Protein AF-0000000087191454 (afdb_homodimer)

Radius of gyration: 27.46 Å; Cα contacts (8 Å, |Δi|>4): 1581; chains: 2; bounding box: 66×72×62 Å

Solvent-accessible surface area (backbone atoms only — not comparable to full-atom values): 35498 Å² total; per-residue (Å²): 129,54,73,60,56,56,33,52,73,73,46,65,56,59,61,35,41,48,21,81,58,66,31,69,51,85,73,64,79,56,66,69,57,52,49,51,53,48,57,72,54,63,73,47,70,48,37,36,34,38,37,28,54,37,50,41,28,45,66,55,51,40,47,30,54,45,14,34,93,72,13,38,31,43,28,18,21,56,38,55,71,41,29,55,50,23,44,44,52,38,48,76,71,70,48,81,39,51,50,56,39,67,35,58,46,67,60,44,60,72,92,71,44,64,17,47,32,37,38,38,62,32,19,40,92,38,50,34,41,44,49,53,73,33,35,36,78,70,14,40,36,33,31,28,32,34,38,46,79,37,62,91,32,42,29,27,33,38,29,38,27,50,90,83,38,80,42,76,77,46,53,38,85,41,73,50,57,53,55,48,90,39,62,74,66,56,84,85,52,71,64,52,58,68,60,35,73,35,56,37,96,54,57,30,39,27,15,52,52,48,54,87,76,39,56,97,76,29,55,27,48,48,44,25,46,45,27,60,71,53,81,38,32,74,47,73,56,84,67,75,85,81,54,60,70,24,50,51,47,51,58,35,46,65,65,53,61,38,38,26,35,32,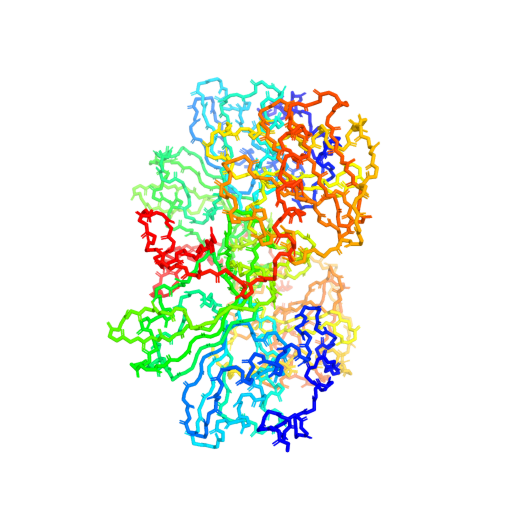32,76,44,88,97,38,50,24,46,30,23,41,48,69,84,35,20,16,29,42,31,74,88,41,41,32,37,14,44,40,91,84,30,69,24,38,54,52,39,50,51,51,51,50,52,39,54,75,61,64,56,50,52,60,65,72,39,49,74,44,77,43,72,58,84,58,88,90,47,80,60,26,25,40,44,38,44,44,128,130,54,73,61,58,56,33,52,74,72,46,62,56,57,60,36,41,50,23,79,56,65,30,70,52,87,74,66,80,57,65,68,58,51,48,5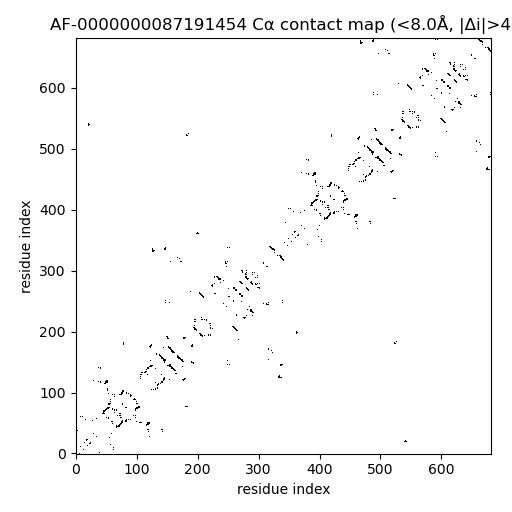0,51,49,58,72,53,63,71,46,69,48,37,37,33,36,36,26,55,36,48,42,28,45,65,53,51,40,48,31,56,46,13,34,95,72,13,38,32,45,28,18,21,55,40,55,69,41,28,57,50,22,44,44,54,37,48,77,71,67,48,81,39,51,49,56,38,69,34,57,45,68,60,44,61,70,93,70,46,64,17,47,32,36,37,36,62,33,19,41,93,36,50,36,39,44,50,52,72,32,35,36,78,72,14,40,36,34,32,29,33,34,38,45,79,35,63,94,33,43,30,27,33,37,29,38,27,49,89,82,37,80,42,74,77,45,51,36,85,42,75,50,57,51,54,47,89,38,60,74,66,57,84,85,51,70,65,51,58,66,60,34,73,34,57,39,96,54,55,29,37,28,16,52,50,45,54,87,77,38,56,98,75,28,55,27,48,47,44,26,46,44,28,58,70,52,82,36,33,75,45,73,56,84,68,74,84,80,54,59,70,23,50,49,46,52,57,35,45,64,63,51,62,38,36,26,36,32,32,75,46,89,97,37,51,24,46,30,23,39,47,69,85,34,21,15,30,42,32,74,87,41,42,30,36,14,42,42,90,82,30,68,25,38,54,52,40,51,51,52,51,50,52,40,56,75,61,63,55,50,51,58,64,70,40,51,74,45,77,42,73,58,82,58,87,91,46,80,61,26,26,41,44,40,45,42,128

Secondary structure (DSSP, 8-state):
--HHHHHHHHS-HHHHHEETTTEE-SS---HHHHHHHHHHHT--TT-EEEEE--TTSHHHHHHHHHH-TT-EEEEEES-HHHHHHHHHHHHHTT--SEEEEES-GGG--GGG--EEEEEESSB-SSEEHHHHHTEEEEEEEEEEEESSSSTT-EEEEEEEEETTEEEEEEEES---PBP-SS--S-TTS-SS---EEE-SSS-EEEEETTGGGS-TT-HHHHHHHHHHHSS-EEEE--SSS--HHHHHHHHHHTT-TTEEEEEEETTEEEEEEE-SS-EEEEETTSEEEESSTT-HHHHHHHHHHHHHHHTT---GGGSEEEEEE---TTSPSEEEEEEE-/--HHHHHHHHS-HHHHHEETTTEE-SS---HHHHHHHHHHHT--TT-EEEEE--TTSHHHHHHHHHH-TT-EEEEEES-HHHHHHHHHHHHHTT--SEEEEES-GGG--GGG--EEEEEESSB-SSEEHHHHHTEEEEEEEEEEEESSSSTT-EEEEEEEEETTEEEEEEEES---PBP-SS--S-TTS-SS---EEE-SSS-EEEEETTGGGS-TT-HHHHHHHHHHHSS-EEEE--SSS--HHHHHHHHHHTT-TTEEEEEEETTEEEEEEE-SS-EEEEETTSEEEESSTT-HHHHHHHHHHHHHHHTT---GGGSEEEEEE---TTSPSEEEEEEE-

pLDDT: mean 94.49, std 6.0, range [65.25, 98.88]

Foldseek 3Di:
DDLLVVLPVVQDPCCLQAPPVLGHQDFDDDVVVLSVLVVLQVAAAQFEEEEEDCGSVRSVSSNLSRNDPNYAYEYEDQDPSNQVNNQVSCVVVVRDRYHYDNDQCLQPDQVRFQGLEYEYQAEEAFNFLNVLVRYDAQGWYWYWYAAAQWPPRTWIFIWTRHPSDIDTPFTHDDHHAHRANHDDPDSQDHRDQFLDWDPPPHTKTKGWLLSVVADPVRLQRVQQRCLQQPPWDKDFQPDPQDPPQLLSQLLSQVVDSQWMKMDRDGPKIWIFGGDSHWYWTQINVRMITISDPPTPRVVVRVVSVVVCVVVVSDHNRVWDKDWDWDPDPPDRTHTHIHTYD/DDLLVVLPVVQDPCCLQAPPVLGHQDFDDDVVVLSVLVVLQVAAAQFEEEEEDCGSVRSVSSNLSRNDPNYAYEYEDQDPSNQVNNVVSCVVVVRDRYHYDNDQCLQPDQVRFQGLEYEYQAEEAFNFLNVLVRYDAQGWYWYWYAAAQWPPRTWIFIWTRHPSDIDTPFTHDDHHAHRANHDDPDSQDHRDQFLDWDPPPHTKTKGWLLSVVADPVRLQRVQQRCLQAPPWDKDFQPDDQDPPQLLSQLLSQVVDSQWMKMDRDGPKIWIFGGDSHWYWTQINVRMITISDPPTPRVVVRVVSVVVCVVVVSDHNRVWDKDWDWDPDPPDRTHTHIHTYD

Sequence (682 aa):
MTAVADAATTVPERHYTHHDGRGATPHRSNPVVIHRELTTLDVHTGMNVAEIGTGSGYSGALLAELVGSTGTVTSLDIDAYLVKWANLIHHERGLDNVRCHVADGTSGFPERAPYERVVAWCTPPLLPKAWVDQVVDGGLIVAPLPIATVPNMTVVAKVRVTGGEPVVEAVFTGGYIEATTSPKGDLDLPGRWVDWENRTPAPSWISIAWRERDDHLHTGARTALARLTTNAHSEPYAGAELDWPSWRTFAAHLADPQLTMAGLTPNQWAIGHSTMTTAAVLQQDGTLLADRPDSSSLAVLRSWLTAWEQARRPAPDAYAPTLTRSTAEHETPGWHLRLSRMTAVADAATTVPERHYTHHDGRGATPHRSNPVVIHRELTTLDVHTGMNVAEIGTGSGYSGALLAELVGSTGTVTSLDIDAYLVKWANLIHHERGLDNVRCHVADGTSGFPERAPYERVVAWCTPPLLPKAWVDQVVDGGLIVAPLPIATVPNMTVVAKVRVTGGEPVVEAVFTGGYIEATTSPKGDLDLPGRWVDWENRTPAPSWISIAWRERDDHLHTGARTALARLTTNAHSEPYAGAELDWPSWRTFAAHLADPQLTMAGLTPNQWAIGHSTMTTAAVLQQDGTLLADRPDSSSLAVLRSWLTAWEQARRPAPDAYAPTLTRSTAEHETPGWHLRLSR

Organism: Streptomyces mobaraensis (NCBI:txid35621)

Nearest PDB structures (foldseek):
  2yxe-assembly1_B  TM=8.573E-01  e=6.379E-16  Methanocaldococcus jannaschii DSM 2661
  3lbf-assembly3_C  TM=8.870E-01  e=4.585E-15  Escherichia coli K-12
  1jg3-assembly1_A  TM=8.253E-01  e=3.714E-14  Pyrococcus furiosus
  1dl5-assembly1_A  TM=5.669E-01  e=9.394E-15  Thermotoga maritima
  8fkv-assembly1_SY  TM=8.189E-01  e=3.070E-06  Homo sapiens

InterPro domains:
  IPR000682 Protein-L-isoaspartate(D-aspartate) O-methyltransferase [PTHR11579] (23-147)
  IPR029063 S-adenosyl-L-methionine-dependent methyltransferase superfamily [G3DSA:3.40.50.150] (1-160)
  IPR029063 S-adenosyl-L-methionine-dependent methyltransferase superfamily [SSF53335] (5-177)

Structure (mmCIF, N/CA/C/O backbone):
data_AF-0000000087191454-model_v1
#
loop_
_entity.id
_entity.type
_entity.pdbx_description
1 polymer 'Protein-L-isoaspartate O-methyltransferase'
#
loop_
_atom_site.group_PDB
_atom_site.id
_atom_site.type_symbol
_atom_site.label_atom_id
_atom_site.label_alt_id
_atom_site.label_comp_id
_atom_site.label_asym_id
_atom_site.label_entity_id
_atom_site.label_seq_id
_atom_site.pdbx_PDB_ins_code
_atom_site.Cartn_x
_atom_site.Cartn_y
_atom_site.Cartn_z
_atom_site.occupancy
_atom_site.B_iso_or_equiv
_atom_site.auth_seq_id
_atom_site.auth_comp_id
_atom_site.auth_asym_id
_atom_site.auth_atom_id
_atom_site.pdbx_PDB_model_num
ATOM 1 N N . MET A 1 1 ? -22.938 -30.234 -18.078 1 65.25 1 MET A N 1
ATOM 2 C CA . MET A 1 1 ? -22.359 -28.953 -17.703 1 65.25 1 MET A CA 1
ATOM 3 C C . MET A 1 1 ? -21.844 -29 -16.266 1 65.25 1 MET A C 1
ATOM 5 O O . MET A 1 1 ? -22.391 -29.703 -15.422 1 65.25 1 MET A O 1
ATOM 9 N N . THR A 1 2 ? -20.516 -28.453 -16.016 1 85.5 2 THR A N 1
ATOM 10 C CA . THR A 1 2 ? -19.969 -28.484 -14.664 1 85.5 2 THR A CA 1
ATOM 11 C C . THR A 1 2 ? -20.719 -27.516 -13.75 1 85.5 2 THR A C 1
ATOM 13 O O . THR A 1 2 ? -21.438 -26.641 -14.227 1 85.5 2 THR A O 1
ATOM 16 N N . ALA A 1 3 ? -20.75 -27.812 -12.508 1 89.94 3 ALA A N 1
ATOM 17 C CA . ALA A 1 3 ? -21.391 -26.938 -11.531 1 89.94 3 ALA A CA 1
ATOM 18 C C . ALA A 1 3 ? -20.938 -25.5 -11.711 1 89.94 3 ALA A C 1
ATOM 20 O O . ALA A 1 3 ? -21.75 -24.562 -11.578 1 89.94 3 ALA A O 1
ATOM 21 N N . VAL A 1 4 ? -19.734 -25.344 -12.07 1 93.56 4 VAL A N 1
ATOM 22 C CA . VAL A 1 4 ? -19.172 -24.016 -12.242 1 93.56 4 VAL A CA 1
ATOM 23 C C . VAL A 1 4 ? -19.781 -23.359 -13.484 1 93.56 4 VAL A C 1
ATOM 25 O O . VAL A 1 4 ? -20.141 -22.172 -13.461 1 93.56 4 VAL A O 1
ATOM 28 N N . ALA A 1 5 ? -19.891 -24.109 -14.539 1 91 5 ALA A N 1
ATOM 29 C CA . ALA A 1 5 ? -20.516 -23.609 -15.758 1 91 5 ALA A CA 1
ATOM 30 C C . ALA A 1 5 ? -21.953 -23.188 -15.508 1 91 5 ALA A C 1
ATOM 32 O O . ALA A 1 5 ? -22.422 -22.172 -16.031 1 91 5 ALA A O 1
ATOM 33 N N . ASP A 1 6 ? -22.656 -23.984 -14.797 1 92.12 6 ASP A N 1
ATOM 34 C CA . ASP A 1 6 ? -24.031 -23.672 -14.453 1 92.12 6 ASP A CA 1
ATOM 35 C C . ASP A 1 6 ? -24.125 -22.375 -13.656 1 92.12 6 ASP A C 1
ATOM 37 O O . ASP A 1 6 ? -24.953 -21.516 -13.945 1 92.12 6 ASP A O 1
ATOM 41 N N . ALA A 1 7 ? -23.297 -22.234 -12.672 1 92.88 7 ALA A N 1
ATOM 42 C CA . ALA A 1 7 ? -23.266 -21.016 -11.875 1 92.88 7 ALA A CA 1
ATOM 43 C C . ALA A 1 7 ? -22.984 -19.797 -12.742 1 92.88 7 ALA A C 1
ATOM 45 O O . ALA A 1 7 ? -23.578 -18.734 -12.539 1 92.88 7 ALA A O 1
ATOM 46 N N . ALA A 1 8 ? -22.125 -19.969 -13.711 1 92.25 8 ALA A N 1
ATOM 47 C CA . ALA A 1 8 ? -21.688 -18.859 -14.562 1 92.25 8 ALA A CA 1
ATOM 48 C C . ALA A 1 8 ? -22.844 -18.359 -15.422 1 92.25 8 ALA A C 1
ATOM 50 O O . ALA A 1 8 ? -22.828 -17.203 -15.875 1 92.25 8 ALA A O 1
ATOM 51 N N . THR A 1 9 ? -23.797 -19.188 -15.641 1 91.94 9 THR A N 1
ATOM 52 C CA . THR A 1 9 ? -24.953 -18.766 -16.422 1 91.94 9 THR A CA 1
ATOM 53 C C . THR A 1 9 ? -25.828 -17.781 -15.633 1 91.94 9 THR A C 1
ATOM 55 O O . THR A 1 9 ? -26.531 -16.969 -16.219 1 91.94 9 THR A O 1
ATOM 58 N N . THR A 1 10 ? -25.75 -17.812 -14.359 1 92.25 10 THR A N 1
ATOM 59 C CA . THR A 1 10 ? -26.609 -17 -13.508 1 92.25 10 THR A CA 1
ATOM 60 C C . THR A 1 10 ? -25.875 -15.766 -13.008 1 92.25 10 THR A C 1
ATOM 62 O O . THR A 1 10 ? -26.516 -14.812 -12.531 1 92.25 10 THR A O 1
ATOM 65 N N . VAL A 1 11 ? -24.609 -15.789 -13.016 1 94.94 11 VAL A N 1
ATOM 66 C CA . VAL A 1 11 ? -23.812 -14.672 -12.516 1 94.94 11 VAL A CA 1
ATOM 67 C C . VAL A 1 11 ? -23.391 -13.789 -13.68 1 94.94 11 VAL A C 1
ATOM 69 O O . VAL A 1 11 ? -22.562 -14.188 -14.508 1 94.94 11 VAL A O 1
ATOM 72 N N . PRO A 1 12 ? -23.906 -12.586 -13.797 1 94.06 12 PRO A N 1
ATOM 73 C CA . PRO A 1 12 ? -23.562 -11.695 -14.906 1 94.06 12 PRO A CA 1
ATOM 74 C C . PRO A 1 12 ? -22.156 -11.117 -14.789 1 94.06 12 PRO A C 1
ATOM 76 O O . PRO A 1 12 ? -21.938 -10.109 -14.109 1 94.06 12 PRO A O 1
ATOM 79 N N . GLU A 1 13 ? -21.234 -11.727 -15.453 1 92.75 13 GLU A N 1
ATOM 80 C CA . GLU A 1 13 ? -19.828 -11.367 -15.359 1 92.75 13 GLU A CA 1
ATOM 81 C C . GLU A 1 13 ? -19.609 -9.883 -15.609 1 92.75 13 GLU A C 1
ATOM 83 O O . GLU A 1 13 ? -18.922 -9.203 -14.844 1 92.75 13 GLU A O 1
ATOM 88 N N . ARG A 1 14 ? -20.141 -9.297 -16.641 1 90.75 14 ARG A N 1
ATOM 89 C CA . ARG A 1 14 ? -19.891 -7.914 -17.031 1 90.75 14 ARG A CA 1
ATOM 90 C C . ARG A 1 14 ? -20.422 -6.941 -15.977 1 90.75 14 ARG A C 1
ATOM 92 O O . ARG A 1 14 ? -19.844 -5.867 -15.773 1 90.75 14 ARG A O 1
ATOM 99 N N . HIS A 1 15 ? -21.531 -7.316 -15.328 1 92.31 15 HIS A N 1
ATOM 100 C CA . HIS A 1 15 ? -22.062 -6.484 -14.258 1 92.31 15 HIS A CA 1
ATOM 101 C C . HIS A 1 15 ? -21.047 -6.305 -13.141 1 92.31 15 HIS A C 1
ATOM 103 O O . HIS A 1 15 ? -20.969 -5.23 -12.539 1 92.31 15 HIS A O 1
ATOM 109 N N . TYR A 1 16 ? -20.312 -7.332 -12.898 1 93.56 16 TYR A N 1
ATOM 110 C CA . TYR A 1 16 ? -19.297 -7.262 -11.852 1 93.56 16 TYR A CA 1
ATOM 111 C C . TYR A 1 16 ? -18.031 -6.574 -12.352 1 93.56 16 TYR A C 1
ATOM 113 O O . TYR A 1 16 ? -17.453 -5.738 -11.656 1 93.56 16 TYR A O 1
ATOM 121 N N . THR A 1 17 ? -17.656 -6.824 -13.586 1 91.38 17 THR A N 1
ATOM 122 C CA . THR A 1 17 ? -16.344 -6.387 -14.055 1 91.38 17 THR A CA 1
ATOM 123 C C . THR A 1 17 ? -16.422 -4.98 -14.648 1 91.38 17 THR A C 1
ATOM 125 O O . THR A 1 17 ? -15.414 -4.273 -14.719 1 91.38 17 THR A O 1
ATOM 128 N N . HIS A 1 18 ? -17.609 -4.508 -15.102 1 90.69 18 HIS A N 1
ATOM 129 C CA . HIS A 1 18 ? -17.812 -3.203 -15.727 1 90.69 18 HIS A CA 1
ATOM 130 C C . HIS A 1 18 ? -19.062 -2.52 -15.195 1 90.69 18 HIS A C 1
ATOM 132 O O . HIS A 1 18 ? -19.875 -2.002 -15.969 1 90.69 18 HIS A O 1
ATOM 138 N N . HIS A 1 19 ? -19.156 -2.543 -13.93 1 89.5 19 HIS A N 1
ATOM 139 C CA . HIS A 1 19 ? -20.312 -1.915 -13.305 1 89.5 19 HIS A CA 1
ATOM 140 C C . HIS A 1 19 ? -20.406 -0.438 -13.672 1 89.5 19 HIS A C 1
ATOM 142 O O . HIS A 1 19 ? -19.391 0.266 -13.672 1 89.5 19 HIS A O 1
ATOM 148 N N . ASP A 1 20 ? -21.531 0.022 -13.906 1 84.19 20 ASP A N 1
ATOM 149 C CA . ASP A 1 20 ? -21.75 1.389 -14.375 1 84.19 20 ASP A CA 1
ATOM 150 C C . ASP A 1 20 ? -21.234 2.402 -13.352 1 84.19 20 ASP A C 1
ATOM 152 O O . ASP A 1 20 ? -20.703 3.451 -13.727 1 84.19 20 ASP A O 1
ATOM 156 N N . GLY A 1 21 ? -21.391 2.111 -12.195 1 82.69 21 GLY A N 1
ATOM 157 C CA . GLY A 1 21 ? -20.969 3.008 -11.133 1 82.69 21 GLY A CA 1
ATOM 158 C C . GLY A 1 21 ? -19.484 2.908 -10.828 1 82.69 21 GLY A C 1
ATOM 159 O O . GLY A 1 21 ? -18.797 3.926 -10.742 1 82.69 21 GLY A O 1
ATOM 160 N N . ARG A 1 22 ? -18.938 1.767 -10.727 1 86 22 ARG A N 1
ATOM 161 C CA . ARG A 1 22 ? -17.547 1.519 -10.375 1 86 22 ARG A CA 1
ATOM 162 C C . ARG A 1 22 ? -16.625 1.718 -11.578 1 86 22 ARG A C 1
ATOM 164 O O . ARG A 1 22 ? -15.484 2.146 -11.43 1 86 22 ARG A O 1
ATOM 171 N N . GLY A 1 23 ? -17.172 1.431 -12.703 1 86.5 23 GLY A N 1
ATOM 172 C CA . GLY A 1 23 ? -16.328 1.361 -13.883 1 86.5 23 GLY A CA 1
ATOM 173 C C . GLY A 1 23 ? -15.617 0.032 -14.031 1 86.5 23 GLY A C 1
ATOM 174 O O . GLY A 1 23 ? -16 -0.961 -13.414 1 86.5 23 GLY A O 1
ATOM 175 N N . ALA A 1 24 ? -14.617 0.075 -14.906 1 83.88 24 ALA A N 1
ATOM 176 C CA . ALA A 1 24 ? -13.875 -1.151 -15.18 1 83.88 24 ALA A CA 1
ATOM 177 C C . ALA A 1 24 ? -12.977 -1.527 -14 1 83.88 24 ALA A C 1
ATOM 179 O O . ALA A 1 24 ? -12.453 -0.653 -13.312 1 83.88 24 ALA A O 1
ATOM 180 N N . THR A 1 25 ? -12.891 -2.744 -13.695 1 81.5 25 THR A N 1
ATOM 181 C CA . THR A 1 25 ? -11.938 -3.248 -12.711 1 81.5 25 THR A CA 1
ATOM 182 C C . THR A 1 25 ? -10.586 -3.518 -13.359 1 81.5 25 THR A C 1
ATOM 184 O O . THR A 1 25 ? -10.477 -4.363 -14.25 1 81.5 25 THR A O 1
ATOM 187 N N . PRO A 1 26 ? -9.648 -2.75 -12.945 1 68.38 26 PRO A N 1
ATOM 188 C CA . PRO A 1 26 ? -8.375 -2.822 -13.664 1 68.38 26 PRO A CA 1
ATOM 189 C C . PRO A 1 26 ? -7.715 -4.195 -13.555 1 68.38 26 PRO A C 1
ATOM 191 O O . PRO A 1 26 ? -7.18 -4.703 -14.539 1 68.38 26 PRO A O 1
ATOM 194 N N . HIS A 1 27 ? -7.609 -4.762 -12.484 1 69.31 27 HIS A N 1
ATOM 195 C CA . HIS A 1 27 ? -6.93 -6.043 -12.344 1 69.31 27 HIS A CA 1
ATOM 196 C C . HIS A 1 27 ? -7.914 -7.156 -11.992 1 69.31 27 HIS A C 1
ATOM 198 O O . HIS A 1 27 ? -8.422 -7.211 -10.875 1 69.31 27 HIS A O 1
ATOM 204 N N . ARG A 1 28 ? -8.242 -7.855 -13.117 1 73.38 28 ARG A N 1
ATOM 205 C CA . ARG A 1 28 ? -9.172 -8.961 -12.93 1 73.38 28 ARG A CA 1
ATOM 206 C C . ARG A 1 28 ? -8.633 -10.25 -13.547 1 73.38 28 ARG A C 1
ATOM 208 O O . ARG A 1 28 ? -7.98 -10.211 -14.594 1 73.38 28 ARG A O 1
ATOM 215 N N . SER A 1 29 ? -8.922 -11.219 -12.844 1 77.06 29 SER A N 1
ATOM 216 C CA . SER A 1 29 ? -8.531 -12.531 -13.336 1 77.06 29 SER A CA 1
ATOM 217 C C . SER A 1 29 ? -9.375 -12.945 -14.539 1 77.06 29 SER A C 1
ATOM 219 O O . SER A 1 29 ? -10.555 -12.594 -14.625 1 77.06 29 SER A O 1
ATOM 221 N N . ASN A 1 30 ? -8.789 -13.641 -15.453 1 82.69 30 ASN A N 1
ATOM 222 C CA . ASN A 1 30 ? -9.477 -14.219 -16.594 1 82.69 30 ASN A CA 1
ATOM 223 C C . ASN A 1 30 ? -10.57 -15.188 -16.172 1 82.69 30 ASN A C 1
ATOM 225 O O . ASN A 1 30 ? -10.305 -16.141 -15.422 1 82.69 30 ASN A O 1
ATOM 229 N N . PRO A 1 31 ? -11.789 -15 -16.672 1 85.75 31 PRO A N 1
ATOM 230 C CA . PRO A 1 31 ? -12.906 -15.852 -16.25 1 85.75 31 PRO A CA 1
ATOM 231 C C . PRO A 1 31 ? -12.648 -17.328 -16.531 1 85.75 31 PRO A C 1
ATOM 233 O O . PRO A 1 31 ? -13.094 -18.203 -15.773 1 85.75 31 PRO A O 1
ATOM 236 N N . VAL A 1 32 ? -11.969 -17.625 -17.578 1 86.69 32 VAL A N 1
ATOM 237 C CA . VAL A 1 32 ? -11.672 -19 -17.922 1 86.69 32 VAL A CA 1
ATOM 238 C C . VAL A 1 32 ? -10.797 -19.625 -16.828 1 86.69 32 VAL A C 1
ATOM 240 O O . VAL A 1 32 ? -11.023 -20.766 -16.422 1 86.69 32 VAL A O 1
ATOM 243 N N . VAL A 1 33 ? -9.883 -18.891 -16.422 1 89.25 33 VAL A N 1
ATOM 244 C CA . VAL A 1 33 ? -8.969 -19.359 -15.391 1 89.25 33 VAL A CA 1
ATOM 245 C C . VAL A 1 33 ? -9.703 -19.469 -14.055 1 89.25 33 VAL A C 1
ATOM 247 O O . VAL A 1 33 ? -9.492 -20.406 -13.289 1 89.25 33 VAL A O 1
ATOM 250 N N . ILE A 1 34 ? -10.594 -18.547 -13.789 1 92.75 34 ILE A N 1
ATOM 251 C CA . ILE A 1 34 ? -11.414 -18.594 -12.586 1 92.75 34 ILE A CA 1
ATOM 252 C C . ILE A 1 34 ? -12.227 -19.891 -12.562 1 92.75 34 ILE A C 1
ATOM 254 O O . ILE A 1 34 ? -12.258 -20.594 -11.547 1 92.75 34 ILE A O 1
ATOM 258 N N . HIS A 1 35 ? -12.797 -20.234 -13.703 1 93.56 35 HIS A N 1
ATOM 259 C CA . HIS A 1 35 ? -13.602 -21.453 -13.789 1 93.56 35 HIS A CA 1
ATOM 260 C C . HIS A 1 35 ? -12.758 -22.688 -13.523 1 93.56 35 HIS A C 1
ATOM 262 O O . HIS A 1 35 ? -13.195 -23.609 -12.828 1 93.56 35 HIS A O 1
ATOM 268 N N . ARG A 1 36 ? -11.617 -22.641 -14.062 1 92.25 36 ARG A N 1
ATOM 269 C CA . ARG A 1 36 ? -10.719 -23.781 -13.883 1 92.25 36 ARG A CA 1
ATOM 270 C C . ARG A 1 36 ? -10.359 -23.969 -12.414 1 92.25 36 ARG A C 1
ATOM 272 O O . ARG A 1 36 ? -10.43 -25.094 -11.898 1 92.25 36 ARG A O 1
ATOM 279 N N . GLU A 1 37 ? -10 -22.891 -11.758 1 94.88 37 GLU A N 1
ATOM 280 C CA . GLU A 1 37 ? -9.602 -22.984 -10.359 1 94.88 37 GLU A CA 1
ATOM 281 C C . GLU A 1 37 ? -10.781 -23.375 -9.477 1 94.88 37 GLU A C 1
ATOM 283 O O . GLU A 1 37 ? -10.617 -24.094 -8.492 1 94.88 37 GLU A O 1
ATOM 288 N N . LEU A 1 38 ? -11.945 -22.875 -9.812 1 96.62 38 LEU A N 1
ATOM 289 C CA . LEU A 1 38 ? -13.125 -23.234 -9.031 1 96.62 38 LEU A CA 1
ATOM 290 C C . LEU A 1 38 ? -13.492 -24.703 -9.234 1 96.62 38 LEU A C 1
ATOM 292 O O . LEU A 1 38 ? -13.977 -25.344 -8.305 1 96.62 38 LEU A O 1
ATOM 296 N N . THR A 1 39 ? -13.289 -25.188 -10.484 1 96.06 39 THR A N 1
ATOM 297 C CA . THR A 1 39 ? -13.477 -26.609 -10.727 1 96.06 39 THR A CA 1
ATOM 298 C C . THR A 1 39 ? -12.516 -27.438 -9.883 1 96.06 39 THR A C 1
ATOM 300 O O . THR A 1 39 ? -12.914 -28.422 -9.258 1 96.06 39 THR A O 1
ATOM 303 N N . THR A 1 40 ? -11.273 -27.016 -9.859 1 96.5 40 THR A N 1
ATOM 304 C CA . THR A 1 40 ? -10.25 -27.688 -9.062 1 96.5 40 THR A CA 1
ATOM 305 C C . THR A 1 40 ? -10.602 -27.641 -7.574 1 96.5 40 THR A C 1
ATOM 307 O O . THR A 1 40 ? -10.367 -28.609 -6.84 1 96.5 40 THR A O 1
ATOM 310 N N . LEU A 1 41 ? -11.164 -26.531 -7.156 1 98.06 41 LEU A N 1
ATOM 311 C CA . LEU A 1 41 ? -11.492 -26.312 -5.75 1 98.06 41 LEU A CA 1
ATOM 312 C C . LEU A 1 41 ? -12.641 -27.203 -5.305 1 98.06 41 LEU A C 1
ATOM 314 O O . LEU A 1 41 ? -12.828 -27.422 -4.105 1 98.06 41 LEU A O 1
ATOM 318 N N . ASP A 1 42 ? -13.531 -27.672 -6.219 1 97.5 42 ASP A N 1
ATOM 319 C CA . ASP A 1 42 ? -14.578 -28.656 -5.953 1 97.5 42 ASP A CA 1
ATOM 320 C C . ASP A 1 42 ? -15.492 -28.188 -4.82 1 97.5 42 ASP A C 1
ATOM 322 O O . ASP A 1 42 ? -15.664 -28.891 -3.822 1 97.5 42 ASP A O 1
ATOM 326 N N . VAL A 1 43 ? -16.062 -27.031 -5.043 1 98.31 43 VAL A N 1
ATOM 327 C CA . VAL A 1 43 ? -16.953 -26.438 -4.047 1 98.31 43 VAL A CA 1
ATOM 328 C C . VAL A 1 43 ? -18.328 -27.078 -4.125 1 98.31 43 VAL A C 1
ATOM 330 O O . VAL A 1 43 ? -18.859 -27.312 -5.215 1 98.31 43 VAL A O 1
ATOM 333 N N . HIS A 1 44 ? -18.969 -27.375 -2.961 1 97.88 44 HIS A N 1
ATOM 334 C CA . HIS A 1 44 ? -20.297 -27.984 -2.865 1 97.88 44 HIS A CA 1
ATOM 335 C C . HIS A 1 44 ? -21.219 -27.141 -2 1 97.88 44 HIS A C 1
ATOM 337 O O . HIS A 1 44 ? -20.766 -26.266 -1.258 1 97.88 44 HIS A O 1
ATOM 343 N N . THR A 1 45 ? -22.484 -27.484 -2.139 1 97.94 45 THR A N 1
ATOM 344 C CA . THR A 1 45 ? -23.531 -26.797 -1.389 1 97.94 45 THR A CA 1
ATOM 345 C C . THR A 1 45 ? -23.266 -26.891 0.112 1 97.94 45 THR A C 1
ATOM 347 O O . THR A 1 45 ? -22.906 -27.953 0.615 1 97.94 45 THR A O 1
ATOM 350 N N . GLY A 1 46 ? -23.453 -25.734 0.804 1 98.62 46 GLY A N 1
ATOM 351 C CA . GLY A 1 46 ? -23.406 -25.719 2.258 1 98.62 46 GLY A CA 1
ATOM 352 C C . GLY A 1 46 ? -22.016 -25.406 2.807 1 98.62 46 GLY A C 1
ATOM 353 O O . GLY A 1 46 ? -21.859 -25.188 4.008 1 98.62 46 GLY A O 1
ATOM 354 N N . MET A 1 47 ? -21.016 -25.344 1.966 1 98.75 47 MET A N 1
ATOM 355 C CA . MET A 1 47 ? -19.641 -25.172 2.43 1 98.75 47 MET A CA 1
ATOM 356 C C . MET A 1 47 ? -19.391 -23.734 2.873 1 98.75 47 MET A C 1
ATOM 358 O O . MET A 1 47 ? -20.031 -22.812 2.396 1 98.75 47 MET A O 1
ATOM 362 N N . ASN A 1 48 ? -18.484 -23.578 3.801 1 98.88 48 ASN A N 1
ATOM 363 C CA . ASN A 1 48 ? -17.859 -22.312 4.18 1 98.88 48 ASN A CA 1
ATOM 364 C C . ASN A 1 48 ? -16.547 -22.078 3.436 1 98.88 48 ASN A C 1
ATOM 366 O O . ASN A 1 48 ? -15.594 -22.844 3.598 1 98.88 48 ASN A O 1
ATOM 370 N N . VAL A 1 49 ? -16.5 -21.047 2.607 1 98.88 49 VAL A N 1
ATOM 371 C CA . VAL A 1 49 ? -15.383 -20.859 1.683 1 98.88 49 VAL A CA 1
ATOM 372 C C . VAL A 1 49 ? -14.742 -19.484 1.922 1 98.88 49 VAL A C 1
ATOM 374 O O . VAL A 1 49 ? -15.438 -18.5 2.154 1 98.88 49 VAL A O 1
ATOM 377 N N . ALA A 1 50 ? -13.438 -19.406 1.92 1 98.88 50 ALA A N 1
ATOM 378 C CA . ALA A 1 50 ? -12.711 -18.141 1.919 1 98.88 50 ALA A CA 1
ATOM 379 C C . ALA A 1 50 ? -12.039 -17.891 0.571 1 98.88 50 ALA A C 1
ATOM 381 O O . ALA A 1 50 ? -11.477 -18.828 -0.027 1 98.88 50 ALA A O 1
ATOM 382 N N . GLU A 1 51 ? -12.141 -16.719 0.137 1 98.38 51 GLU A N 1
ATOM 383 C CA . GLU A 1 51 ? -11.453 -16.266 -1.074 1 98.38 51 GLU A CA 1
ATOM 384 C C . GLU A 1 51 ? -10.508 -15.109 -0.783 1 98.38 51 GLU A C 1
ATOM 386 O O . GLU A 1 51 ? -10.883 -14.164 -0.081 1 98.38 51 GLU A O 1
ATOM 391 N N . ILE A 1 52 ? -9.266 -15.211 -1.295 1 98.06 52 ILE A N 1
ATOM 392 C CA . ILE A 1 52 ? -8.273 -14.141 -1.199 1 98.06 52 ILE A CA 1
ATOM 393 C C . ILE A 1 52 ? -8.156 -13.43 -2.545 1 98.06 52 ILE A C 1
ATOM 395 O O . ILE A 1 52 ? -7.711 -14.023 -3.531 1 98.06 52 ILE A O 1
ATOM 399 N N . GLY A 1 53 ? -8.461 -12.141 -2.551 1 96.19 53 GLY A N 1
ATOM 400 C CA . GLY A 1 53 ? -8.555 -11.367 -3.777 1 96.19 53 GLY A CA 1
ATOM 401 C C . GLY A 1 53 ? -9.977 -11.211 -4.273 1 96.19 53 GLY A C 1
ATOM 402 O O . GLY A 1 53 ? -10.406 -11.922 -5.188 1 96.19 53 GLY A O 1
ATOM 403 N N . THR A 1 54 ? -10.727 -10.258 -3.732 1 96.12 54 THR A N 1
ATOM 404 C CA . THR A 1 54 ? -12.117 -10 -4.098 1 96.12 54 THR A CA 1
ATOM 405 C C . THR A 1 54 ? -12.203 -9.477 -5.531 1 96.12 54 THR A C 1
ATOM 407 O O . THR A 1 54 ? -13.016 -9.961 -6.324 1 96.12 54 THR A O 1
ATOM 410 N N . GLY A 1 55 ? -11.312 -8.477 -5.848 1 93.75 55 GLY A N 1
ATOM 411 C CA . GLY A 1 55 ? -11.344 -7.871 -7.172 1 93.75 55 GLY A CA 1
ATOM 412 C C . GLY A 1 55 ? -12.688 -7.254 -7.512 1 93.75 55 GLY A C 1
ATOM 413 O O . GLY A 1 55 ? -13.219 -6.441 -6.75 1 93.75 55 GLY A O 1
ATOM 414 N N . SER A 1 56 ? -13.32 -7.711 -8.609 1 94.31 56 SER A N 1
ATOM 415 C CA . SER A 1 56 ? -14.594 -7.172 -9.062 1 94.31 56 SER A CA 1
ATOM 416 C C . SER A 1 56 ? -15.75 -7.719 -8.234 1 94.31 56 SER A C 1
ATOM 418 O O . SER A 1 56 ? -16.844 -7.152 -8.242 1 94.31 56 SER A O 1
ATOM 420 N N . GLY A 1 57 ? -15.562 -8.781 -7.578 1 96.56 57 GLY A N 1
ATOM 421 C CA . GLY A 1 57 ? -16.625 -9.492 -6.871 1 96.56 57 GLY A CA 1
ATOM 422 C C . GLY A 1 57 ? -17.188 -10.648 -7.656 1 96.56 57 GLY A C 1
ATOM 423 O O . GLY A 1 57 ? -18 -11.422 -7.137 1 96.56 57 GLY A O 1
ATOM 424 N N . TYR A 1 58 ? -16.734 -10.898 -8.875 1 96.75 58 TYR A N 1
ATOM 425 C CA . TYR A 1 58 ? -17.312 -11.898 -9.766 1 96.75 58 TYR A CA 1
ATOM 426 C C . TYR A 1 58 ? -17.109 -13.305 -9.211 1 96.75 58 TYR A C 1
ATOM 428 O O . TYR A 1 58 ? -18.062 -14.062 -9.078 1 96.75 58 TYR A O 1
ATOM 436 N N . SER A 1 59 ? -15.852 -13.617 -8.883 1 97.19 59 SER A N 1
ATOM 437 C CA . SER A 1 59 ? -15.578 -14.953 -8.375 1 97.19 59 SER A CA 1
ATOM 438 C C . SER A 1 59 ? -16.328 -15.203 -7.066 1 97.19 59 SER A C 1
ATOM 440 O O . SER A 1 59 ? -16.75 -16.328 -6.801 1 97.19 59 SER A O 1
ATOM 442 N N . GLY A 1 60 ? -16.438 -14.148 -6.234 1 97.94 60 GLY A N 1
ATOM 443 C CA . GLY A 1 60 ? -17.219 -14.273 -5.02 1 97.94 60 GLY A CA 1
ATOM 444 C C . GLY A 1 60 ? -18.688 -14.609 -5.281 1 97.94 60 GLY A C 1
ATOM 445 O O . GLY A 1 60 ? -19.281 -15.414 -4.559 1 97.94 60 GLY A O 1
ATOM 446 N N . ALA A 1 61 ? -19.219 -14.031 -6.305 1 97.88 61 ALA A N 1
ATOM 447 C CA . ALA A 1 61 ? -20.594 -14.32 -6.691 1 97.88 61 ALA A CA 1
ATOM 448 C C . ALA A 1 61 ? -20.734 -15.758 -7.184 1 97.88 61 ALA A C 1
ATOM 450 O O . ALA A 1 61 ? -21.719 -16.438 -6.887 1 97.88 61 ALA A O 1
ATOM 451 N N . LEU A 1 62 ? -19.75 -16.219 -8 1 97.94 62 LEU A N 1
ATOM 452 C CA . LEU A 1 62 ? -19.766 -17.609 -8.445 1 97.94 62 LEU A CA 1
ATOM 453 C C . LEU A 1 62 ? -19.719 -18.562 -7.262 1 97.94 62 LEU A C 1
ATOM 455 O O . LEU A 1 62 ? -20.484 -19.531 -7.207 1 97.94 62 LEU A O 1
ATOM 459 N N . LEU A 1 63 ? -18.859 -18.25 -6.328 1 98.62 63 LEU A N 1
ATOM 460 C CA . LEU A 1 63 ? -18.734 -19.078 -5.129 1 98.62 63 LEU A CA 1
ATOM 461 C C . LEU A 1 63 ? -20.047 -19.078 -4.344 1 98.62 63 LEU A C 1
ATOM 463 O O . LEU A 1 63 ? -20.469 -20.125 -3.85 1 98.62 63 LEU A O 1
ATOM 467 N N . ALA A 1 64 ? -20.641 -17.891 -4.188 1 98.38 64 ALA A N 1
ATOM 468 C CA . ALA A 1 64 ? -21.906 -17.766 -3.477 1 98.38 64 ALA A CA 1
ATOM 469 C C . ALA A 1 64 ? -22.969 -18.672 -4.102 1 98.38 64 ALA A C 1
ATOM 471 O O . ALA A 1 64 ? -23.734 -19.312 -3.387 1 98.38 64 ALA A O 1
ATOM 472 N N . GLU A 1 65 ? -23 -18.719 -5.414 1 97.69 65 GLU A N 1
ATOM 473 C CA . GLU A 1 65 ? -23.938 -19.578 -6.121 1 97.69 65 GLU A CA 1
ATOM 474 C C . GLU A 1 65 ? -23.609 -21.062 -5.863 1 97.69 65 GLU A C 1
ATOM 476 O O . GLU A 1 65 ? -24.531 -21.859 -5.648 1 97.69 65 GLU A O 1
ATOM 481 N N . LEU A 1 66 ? -22.375 -21.406 -5.898 1 97.94 66 LEU A N 1
ATOM 482 C CA . LEU A 1 66 ? -21.938 -22.797 -5.77 1 97.94 66 LEU A CA 1
ATOM 483 C C . LEU A 1 66 ? -22.266 -23.344 -4.379 1 97.94 66 LEU A C 1
ATOM 485 O O . LEU A 1 66 ? -22.688 -24.484 -4.234 1 97.94 66 LEU A O 1
ATOM 489 N N . VAL A 1 67 ? -22.094 -22.484 -3.348 1 98.25 67 VAL A N 1
ATOM 490 C CA . VAL A 1 67 ? -22.281 -22.969 -1.983 1 98.25 67 VAL A CA 1
ATOM 491 C C . VAL A 1 67 ? -23.766 -22.953 -1.628 1 98.25 67 VAL A C 1
ATOM 493 O O . VAL A 1 67 ? -24.188 -23.562 -0.639 1 98.25 67 VAL A O 1
ATOM 496 N N . GLY A 1 68 ? -24.578 -22.172 -2.373 1 96.69 68 GLY A N 1
ATOM 497 C CA . GLY A 1 68 ? -26.016 -22.109 -2.135 1 96.69 68 GLY A CA 1
ATOM 498 C C . GLY A 1 68 ? -26.375 -21.359 -0.869 1 96.69 68 GLY A C 1
ATOM 499 O O . GLY A 1 68 ? -25.516 -20.812 -0.192 1 96.69 68 GLY A O 1
ATOM 500 N N . SER A 1 69 ? -27.672 -21.359 -0.503 1 95.56 69 SER A N 1
ATOM 501 C CA . SER A 1 69 ? -28.219 -20.516 0.556 1 95.56 69 SER A CA 1
ATOM 502 C C . SER A 1 69 ? -27.766 -20.984 1.932 1 95.56 69 SER A C 1
ATOM 504 O O . SER A 1 69 ? -27.859 -20.25 2.91 1 95.56 69 SER A O 1
ATOM 506 N N . THR A 1 70 ? -27.25 -22.188 1.978 1 97.69 70 THR A N 1
ATOM 507 C CA . THR A 1 70 ? -26.844 -22.719 3.275 1 97.69 70 THR A CA 1
ATOM 508 C C . THR A 1 70 ? -25.328 -22.562 3.473 1 97.69 70 THR A C 1
ATOM 510 O O . THR A 1 70 ? -24.812 -22.859 4.551 1 97.69 70 THR A O 1
ATOM 513 N N . GLY A 1 71 ? -24.672 -22.219 2.414 1 98.56 71 GLY A N 1
ATOM 514 C CA . GLY A 1 71 ? -23.234 -21.969 2.512 1 98.56 71 GLY A CA 1
ATOM 515 C C . GLY A 1 71 ? -22.891 -20.5 2.629 1 98.56 71 GLY A C 1
ATOM 516 O O . GLY A 1 71 ? -23.781 -19.641 2.574 1 98.56 71 GLY A O 1
ATOM 517 N N . THR A 1 72 ? -21.609 -20.203 2.889 1 98.62 72 THR A N 1
ATOM 518 C CA . THR A 1 72 ? -21.172 -18.828 3.047 1 98.62 72 THR A CA 1
ATOM 519 C C . THR A 1 72 ? -19.797 -18.609 2.404 1 98.62 72 THR A C 1
ATOM 521 O O . THR A 1 72 ? -19 -19.547 2.305 1 98.62 72 THR A O 1
ATOM 524 N N . VAL A 1 73 ? -19.578 -17.422 1.936 1 98.88 73 VAL A N 1
ATOM 525 C CA . VAL A 1 73 ? -18.312 -17.031 1.309 1 98.88 73 VAL A CA 1
ATOM 526 C C . VAL A 1 73 ? -17.75 -15.805 2.012 1 98.88 73 VAL A C 1
ATOM 528 O O . VAL A 1 73 ? -18.453 -14.805 2.189 1 98.88 73 VAL A O 1
ATOM 531 N N . THR A 1 74 ? -16.562 -15.875 2.518 1 98.88 74 THR A N 1
ATOM 532 C CA . THR A 1 74 ? -15.773 -14.75 3.025 1 98.88 74 THR A CA 1
ATOM 533 C C . THR A 1 74 ? -14.719 -14.328 2.014 1 98.88 74 THR A C 1
ATOM 535 O O . THR A 1 74 ? -13.844 -15.117 1.647 1 98.88 74 THR A O 1
ATOM 538 N N . SER A 1 75 ? -14.82 -13.125 1.524 1 98.62 75 SER A N 1
ATOM 539 C CA . SER A 1 75 ? -13.898 -12.617 0.508 1 98.62 75 SER A CA 1
ATOM 540 C C . SER A 1 75 ? -13.008 -11.516 1.067 1 98.62 75 SER A C 1
ATOM 542 O O . SER A 1 75 ? -13.5 -10.578 1.698 1 98.62 75 SER A O 1
ATOM 544 N N . LEU A 1 76 ? -11.727 -11.617 0.861 1 98 76 LEU A N 1
ATOM 545 C CA . LEU A 1 76 ? -10.766 -10.68 1.426 1 98 76 LEU A CA 1
ATOM 546 C C . LEU A 1 76 ? -10.023 -9.93 0.322 1 98 76 LEU A C 1
ATOM 548 O O . LEU A 1 76 ? -9.609 -10.539 -0.669 1 98 76 LEU A O 1
ATOM 552 N N . ASP A 1 77 ? -9.891 -8.688 0.419 1 95.94 77 ASP A N 1
ATOM 553 C CA . ASP A 1 77 ? -9.07 -7.855 -0.455 1 95.94 77 ASP A CA 1
ATOM 554 C C . ASP A 1 77 ? -8.43 -6.707 0.323 1 95.94 77 ASP A C 1
ATOM 556 O O . ASP A 1 77 ? -9.039 -6.168 1.254 1 95.94 77 ASP A O 1
ATOM 560 N N . ILE A 1 78 ? -7.23 -6.422 -0.1 1 93.75 78 ILE A N 1
ATOM 561 C CA . ILE A 1 78 ? -6.5 -5.355 0.58 1 93.75 78 ILE A CA 1
ATOM 562 C C . ILE A 1 78 ? -7.047 -3.998 0.15 1 93.75 78 ILE A C 1
ATOM 564 O O . ILE A 1 78 ? -6.852 -2.996 0.841 1 93.75 78 ILE A O 1
ATOM 568 N N . ASP A 1 79 ? -7.668 -3.898 -0.982 1 91.62 79 ASP A N 1
ATOM 569 C CA . ASP A 1 79 ? -8.148 -2.656 -1.582 1 91.62 79 ASP A CA 1
ATOM 570 C C . ASP A 1 79 ? -9.555 -2.322 -1.096 1 91.62 79 ASP A C 1
ATOM 572 O O . ASP A 1 79 ? -10.531 -2.941 -1.527 1 91.62 79 ASP A O 1
ATOM 576 N N . ALA A 1 80 ? -9.703 -1.301 -0.285 1 92 80 ALA A N 1
ATOM 577 C CA . ALA A 1 80 ? -10.984 -0.906 0.3 1 92 80 ALA A CA 1
ATOM 578 C C . ALA A 1 80 ? -11.969 -0.484 -0.782 1 92 80 ALA A C 1
ATOM 580 O O . ALA A 1 80 ? -13.18 -0.714 -0.653 1 92 80 ALA A O 1
ATOM 581 N N . TYR A 1 81 ? -11.453 0.162 -1.823 1 92.31 81 TYR A N 1
ATOM 582 C CA . TYR A 1 81 ? -12.312 0.59 -2.92 1 92.31 81 TYR A CA 1
ATOM 583 C C . TYR A 1 81 ? -13.016 -0.602 -3.557 1 92.31 81 TYR A C 1
ATOM 585 O O . TYR A 1 81 ? -14.242 -0.593 -3.721 1 92.31 81 TYR A O 1
ATOM 593 N N . LEU A 1 82 ? -12.297 -1.609 -3.838 1 93.31 82 LEU A N 1
ATOM 594 C CA . LEU A 1 82 ? -12.852 -2.801 -4.477 1 93.31 82 LEU A CA 1
ATOM 595 C C . LEU A 1 82 ? -13.812 -3.52 -3.543 1 93.31 82 LEU A C 1
ATOM 597 O O . LEU A 1 82 ? -14.875 -3.98 -3.975 1 93.31 82 LEU A O 1
ATOM 601 N N . VAL A 1 83 ? -13.5 -3.605 -2.277 1 95.88 83 VAL A N 1
ATOM 602 C CA . VAL A 1 83 ? -14.32 -4.301 -1.291 1 95.88 83 VAL A CA 1
ATOM 603 C C . VAL A 1 83 ? -15.672 -3.609 -1.165 1 95.88 83 VAL A C 1
ATOM 605 O O . VAL A 1 83 ? -16.719 -4.266 -1.211 1 95.88 83 VAL A O 1
ATOM 608 N N . LYS A 1 84 ? -15.672 -2.268 -1.008 1 96.19 84 LYS A N 1
ATOM 609 C CA . LYS A 1 84 ? -16.906 -1.512 -0.849 1 96.19 84 LYS A CA 1
ATOM 610 C C . LYS A 1 84 ? -17.828 -1.71 -2.049 1 96.19 84 LYS A C 1
ATOM 612 O O . LYS A 1 84 ? -19.016 -1.987 -1.884 1 96.19 84 LYS A O 1
ATOM 617 N N . TRP A 1 85 ? -17.281 -1.642 -3.207 1 95.38 85 TRP A N 1
ATOM 618 C CA . TRP A 1 85 ? -18.078 -1.769 -4.418 1 95.38 85 TRP A CA 1
ATOM 619 C C . TRP A 1 85 ? -18.578 -3.199 -4.598 1 95.38 85 TRP A C 1
ATOM 621 O O . TRP A 1 85 ? -19.719 -3.422 -4.988 1 95.38 85 TRP A O 1
ATOM 631 N N . ALA A 1 86 ? -17.703 -4.168 -4.328 1 96.5 86 ALA A N 1
ATOM 632 C CA . ALA A 1 86 ? -18.141 -5.559 -4.445 1 96.5 86 ALA A CA 1
ATOM 633 C C . ALA A 1 86 ? -19.312 -5.848 -3.518 1 96.5 86 ALA A C 1
ATOM 635 O O . ALA A 1 86 ? -20.281 -6.488 -3.922 1 96.5 86 ALA A O 1
ATOM 636 N N . ASN A 1 87 ? -19.234 -5.387 -2.289 1 97.94 87 ASN A N 1
ATOM 637 C CA . ASN A 1 87 ? -20.328 -5.566 -1.35 1 97.94 87 ASN A CA 1
ATOM 638 C C . ASN A 1 87 ? -21.609 -4.922 -1.86 1 97.94 87 ASN A C 1
ATOM 640 O O . ASN A 1 87 ? -22.688 -5.504 -1.747 1 97.94 87 ASN A O 1
ATOM 644 N N . LEU A 1 88 ? -21.5 -3.729 -2.371 1 97 88 LEU A N 1
ATOM 645 C CA . LEU A 1 88 ? -22.672 -3.041 -2.908 1 97 88 LEU A CA 1
ATOM 646 C C . LEU A 1 88 ? -23.281 -3.828 -4.062 1 97 88 LEU A C 1
ATOM 648 O O . LEU A 1 88 ? -24.5 -4.023 -4.117 1 97 88 LEU A O 1
ATOM 652 N N . ILE A 1 89 ? -22.438 -4.309 -4.973 1 96.44 89 ILE A N 1
ATOM 653 C CA . ILE A 1 89 ? -22.906 -5.039 -6.145 1 96.44 89 ILE A CA 1
ATOM 654 C C . ILE A 1 89 ? -23.578 -6.344 -5.711 1 96.44 89 ILE A C 1
ATOM 656 O O . ILE A 1 89 ? -24.625 -6.715 -6.227 1 96.44 89 ILE A O 1
ATOM 660 N N . HIS A 1 90 ? -22.938 -7.102 -4.77 1 97.75 90 HIS A N 1
ATOM 661 C CA . HIS A 1 90 ? -23.547 -8.305 -4.219 1 97.75 90 HIS A CA 1
ATOM 662 C C . HIS A 1 90 ? -24.938 -8 -3.643 1 97.75 90 HIS A C 1
ATOM 664 O O . HIS A 1 90 ? -25.891 -8.727 -3.902 1 97.75 90 HIS A O 1
ATOM 670 N N . HIS A 1 91 ? -25 -6.902 -2.885 1 97.19 91 HIS A N 1
ATOM 671 C CA . HIS A 1 91 ? -26.266 -6.5 -2.258 1 97.19 91 HIS A CA 1
ATOM 672 C C . HIS A 1 91 ? -27.328 -6.195 -3.303 1 97.19 91 HIS A C 1
ATOM 674 O O . HIS A 1 91 ? -28.469 -6.641 -3.182 1 97.19 91 HIS A O 1
ATOM 680 N N . GLU A 1 92 ? -26.969 -5.457 -4.297 1 95.94 92 GLU A N 1
ATOM 681 C CA . GLU A 1 92 ? -27.875 -5.102 -5.375 1 95.94 92 GLU A CA 1
ATOM 682 C C . GLU A 1 92 ? -28.422 -6.348 -6.07 1 95.94 92 GLU A C 1
ATOM 684 O O . GLU A 1 92 ? -29.547 -6.344 -6.578 1 95.94 92 GLU A O 1
ATOM 689 N N . ARG A 1 93 ? -27.641 -7.395 -6.043 1 95.88 93 ARG A N 1
ATOM 690 C CA . ARG A 1 93 ? -28.016 -8.648 -6.691 1 95.88 93 ARG A CA 1
ATOM 691 C C . ARG A 1 93 ? -28.766 -9.555 -5.73 1 95.88 93 ARG A C 1
ATOM 693 O O . ARG A 1 93 ? -29.203 -10.648 -6.102 1 95.88 93 ARG A O 1
ATOM 700 N N . GLY A 1 94 ? -28.875 -9.156 -4.5 1 96.38 94 GLY A N 1
ATOM 701 C CA . GLY A 1 94 ? -29.656 -9.891 -3.51 1 96.38 94 GLY A CA 1
ATOM 702 C C . GLY A 1 94 ? -28.875 -11.023 -2.865 1 96.38 94 GLY A C 1
ATOM 703 O O . GLY A 1 94 ? -29.469 -11.969 -2.336 1 96.38 94 GLY A O 1
ATOM 704 N N . LEU A 1 95 ? -27.547 -11.016 -3.008 1 96.56 95 LEU A N 1
ATOM 705 C CA . LEU A 1 95 ? -26.734 -12.047 -2.387 1 96.56 95 LEU A CA 1
ATOM 706 C C . LEU A 1 95 ? -26.469 -11.727 -0.918 1 96.56 95 LEU A C 1
ATOM 708 O O . LEU A 1 95 ? -25.969 -10.648 -0.593 1 96.56 95 LEU A O 1
ATOM 712 N N . ASP A 1 96 ? -26.766 -12.602 -0.044 1 95.44 96 ASP A N 1
ATOM 713 C CA . ASP A 1 96 ? -26.594 -12.359 1.387 1 95.44 96 ASP A CA 1
ATOM 714 C C . ASP A 1 96 ? -25.625 -13.352 2.004 1 95.44 96 ASP A C 1
ATOM 716 O O . ASP A 1 96 ? -25.312 -13.273 3.195 1 95.44 96 ASP A O 1
ATOM 720 N N . ASN A 1 97 ? -25.125 -14.258 1.177 1 98.06 97 ASN A N 1
ATOM 721 C CA . ASN A 1 97 ? -24.25 -15.297 1.718 1 98.06 97 ASN A CA 1
ATOM 722 C C . ASN A 1 97 ? -22.797 -15.062 1.331 1 98.06 97 ASN A C 1
ATOM 724 O O . ASN A 1 97 ? -21.969 -15.977 1.41 1 98.06 97 ASN A O 1
ATOM 728 N N . VAL A 1 98 ? -22.453 -13.914 0.857 1 98.5 98 VAL A N 1
ATOM 729 C CA . VAL A 1 98 ? -21.094 -13.508 0.583 1 98.5 98 VAL A CA 1
ATOM 730 C C . VAL A 1 98 ? -20.812 -12.141 1.22 1 98.5 98 VAL A C 1
ATOM 732 O O . VAL A 1 98 ? -21.641 -11.234 1.131 1 98.5 98 VAL A O 1
ATOM 735 N N . ARG A 1 99 ? -19.734 -12.016 1.9 1 97.94 99 ARG A N 1
ATOM 736 C CA . ARG A 1 99 ? -19.297 -10.766 2.518 1 97.94 99 ARG A CA 1
ATOM 737 C C . ARG A 1 99 ? -17.828 -10.5 2.227 1 97.94 99 ARG A C 1
ATOM 739 O O . ARG A 1 99 ? -16.984 -11.391 2.389 1 97.94 99 ARG A O 1
ATOM 746 N N . CYS A 1 100 ? -17.562 -9.305 1.8 1 98.19 100 CYS A N 1
ATOM 747 C CA . CYS A 1 100 ? -16.188 -8.883 1.494 1 98.19 100 CYS A CA 1
ATOM 748 C C . CYS A 1 100 ? -15.617 -8.047 2.629 1 98.19 100 CYS A C 1
ATOM 750 O O . CYS A 1 100 ? -16.312 -7.207 3.205 1 98.19 100 CYS A O 1
ATOM 752 N N . HIS A 1 101 ? -14.383 -8.281 2.916 1 97.31 101 HIS A N 1
ATOM 753 C CA . HIS A 1 101 ? -13.688 -7.586 3.994 1 97.31 101 HIS A CA 1
ATOM 754 C C . HIS A 1 101 ? -12.367 -7.004 3.512 1 97.31 101 HIS A C 1
ATOM 756 O O . HIS A 1 101 ? -11.641 -7.645 2.744 1 97.31 101 HIS A O 1
ATOM 762 N N . VAL A 1 102 ? -12.078 -5.777 3.957 1 94.19 102 VAL A N 1
ATOM 763 C CA . VAL A 1 102 ? -10.742 -5.219 3.748 1 94.19 102 VAL A CA 1
ATOM 764 C C . VAL A 1 102 ? -9.75 -5.895 4.688 1 94.19 102 VAL A C 1
ATOM 766 O O . VAL A 1 102 ? -9.844 -5.758 5.91 1 94.19 102 VAL A O 1
ATOM 769 N N . ALA A 1 103 ? -8.773 -6.59 4.145 1 94.44 103 ALA A N 1
ATOM 770 C CA . ALA A 1 103 ? -7.812 -7.32 4.965 1 94.44 103 ALA A CA 1
ATOM 771 C C . ALA A 1 103 ? -6.637 -7.816 4.129 1 94.44 103 ALA A C 1
ATOM 773 O O . ALA A 1 103 ? -6.738 -7.918 2.904 1 94.44 103 ALA A O 1
ATOM 774 N N . ASP A 1 104 ? -5.512 -7.988 4.836 1 93.88 104 ASP A N 1
ATOM 775 C CA . ASP A 1 104 ? -4.43 -8.773 4.25 1 93.88 104 ASP A CA 1
ATOM 776 C C . ASP A 1 104 ? -4.789 -10.258 4.203 1 93.88 104 ASP A C 1
ATOM 778 O O . ASP A 1 104 ? -4.805 -10.93 5.238 1 93.88 104 ASP A O 1
ATOM 782 N N . GLY A 1 105 ? -5.004 -10.727 3.084 1 96.06 105 GLY A N 1
ATOM 783 C CA . GLY A 1 105 ? -5.504 -12.086 2.898 1 96.06 105 GLY A CA 1
ATOM 784 C C . GLY A 1 105 ? -4.52 -13.148 3.346 1 96.06 105 GLY A C 1
ATOM 785 O O . GLY A 1 105 ? -4.902 -14.297 3.561 1 96.06 105 GLY A O 1
ATOM 786 N N . THR A 1 106 ? -3.236 -12.82 3.471 1 95.81 106 THR A N 1
ATOM 787 C CA . THR A 1 106 ? -2.248 -13.812 3.859 1 95.81 106 THR A CA 1
ATOM 788 C C . THR A 1 106 ? -2.469 -14.266 5.301 1 95.81 106 THR A C 1
ATOM 790 O O . THR A 1 106 ? -1.985 -15.32 5.707 1 95.81 106 THR A O 1
ATOM 793 N N . SER A 1 107 ? -3.242 -13.477 6.012 1 95.19 107 SER A N 1
ATOM 794 C CA . SER A 1 107 ? -3.549 -13.828 7.395 1 95.19 107 SER A CA 1
ATOM 795 C C . SER A 1 107 ? -4.844 -14.633 7.488 1 95.19 107 SER A C 1
ATOM 797 O O . SER A 1 107 ? -5.242 -15.047 8.578 1 95.19 107 SER A O 1
ATOM 799 N N . GLY A 1 108 ? -5.469 -14.828 6.398 1 96.75 108 GLY A N 1
ATOM 800 C CA . GLY A 1 108 ? -6.805 -15.398 6.461 1 96.75 108 GLY A CA 1
ATOM 801 C C . GLY A 1 108 ? -7.797 -14.523 7.207 1 96.75 108 GLY A C 1
ATOM 802 O O . GLY A 1 108 ? -7.672 -13.297 7.203 1 96.75 108 GLY A O 1
ATOM 803 N N . PHE A 1 109 ? -8.836 -15.156 7.605 1 98.06 109 PHE A N 1
ATOM 804 C CA . PHE A 1 109 ? -9.883 -14.492 8.367 1 98.06 109 PHE A CA 1
ATOM 805 C C . PHE A 1 109 ? -10.414 -15.406 9.461 1 98.06 109 PHE A C 1
ATOM 807 O O . PHE A 1 109 ? -11.461 -16.031 9.297 1 98.06 109 PHE A O 1
ATOM 814 N N . PRO A 1 110 ? -9.773 -15.359 10.617 1 97.75 110 PRO A N 1
ATOM 815 C CA . PRO A 1 110 ? -10.039 -16.344 11.672 1 97.75 110 PRO A CA 1
ATOM 816 C C . PRO A 1 110 ? -11.469 -16.25 12.211 1 97.75 110 PRO A C 1
ATOM 818 O O . PRO A 1 110 ? -12.039 -17.266 12.633 1 97.75 110 PRO A O 1
ATOM 821 N N . GLU A 1 111 ? -12.047 -15.086 12.195 1 96.81 111 GLU A N 1
ATOM 822 C CA . GLU A 1 111 ? -13.344 -14.836 12.805 1 96.81 111 GLU A CA 1
ATOM 823 C C . GLU A 1 111 ? -14.438 -15.68 12.156 1 96.81 111 GLU A C 1
ATOM 825 O O . GLU A 1 111 ? -15.477 -15.938 12.766 1 96.81 111 GLU A O 1
ATOM 830 N N . ARG A 1 112 ? -14.234 -16.188 10.938 1 97.88 112 ARG A N 1
ATOM 831 C CA . ARG A 1 112 ? -15.266 -16.953 10.234 1 97.88 112 ARG A CA 1
ATOM 832 C C . ARG A 1 112 ? -14.758 -18.344 9.875 1 97.88 112 ARG A C 1
ATOM 834 O O . ARG A 1 112 ? -15.391 -19.062 9.094 1 97.88 112 ARG A O 1
ATOM 841 N N . ALA A 1 113 ? -13.586 -18.656 10.266 1 98.31 113 ALA A N 1
ATOM 842 C CA . ALA A 1 113 ? -13.039 -20 10.109 1 98.31 113 ALA A CA 1
ATOM 843 C C . ALA A 1 113 ? -13.734 -20.984 11.047 1 98.31 113 ALA A C 1
ATOM 845 O O . ALA A 1 113 ? -14.383 -20.578 12.016 1 98.31 113 ALA A O 1
ATOM 846 N N . PRO A 1 114 ? -13.656 -22.359 10.852 1 98.5 114 PRO A N 1
ATOM 847 C CA . PRO A 1 114 ? -12.836 -22.969 9.797 1 98.5 114 PRO A CA 1
ATOM 848 C C . PRO A 1 114 ? -13.555 -23.016 8.445 1 98.5 114 PRO A C 1
ATOM 850 O O . PRO A 1 114 ? -14.789 -22.953 8.398 1 98.5 114 PRO A O 1
ATOM 853 N N . TYR A 1 115 ? -12.781 -23.141 7.375 1 98.88 115 TYR A N 1
ATOM 854 C CA . TYR A 1 115 ? -13.281 -23.172 6.008 1 98.88 115 TYR A CA 1
ATOM 855 C C . TYR A 1 115 ? -13.133 -24.578 5.414 1 98.88 115 TYR A C 1
ATOM 857 O O . TYR A 1 115 ? -12.148 -25.266 5.68 1 98.88 115 TYR A O 1
ATOM 865 N N . GLU A 1 116 ? -14.039 -24.984 4.613 1 98.88 116 GLU A N 1
ATOM 866 C CA . GLU A 1 116 ? -13.883 -26.219 3.854 1 98.88 116 GLU A CA 1
ATOM 867 C C . GLU A 1 116 ? -13.008 -26 2.621 1 98.88 116 GLU A C 1
ATOM 869 O O . GLU A 1 116 ? -12.312 -26.922 2.174 1 98.88 116 GLU A O 1
ATOM 874 N N . ARG A 1 117 ? -13.031 -24.781 2.094 1 98.88 117 ARG A N 1
ATOM 875 C CA . ARG A 1 117 ? -12.289 -24.422 0.891 1 98.88 117 ARG A CA 1
ATOM 876 C C . ARG A 1 117 ? -11.672 -23.031 1.018 1 98.88 117 ARG A C 1
ATOM 878 O O . ARG A 1 117 ? -12.305 -22.109 1.544 1 98.88 117 ARG A O 1
ATOM 885 N N . VAL A 1 118 ? -10.469 -22.875 0.554 1 98.88 118 VAL A N 1
ATOM 886 C CA . VAL A 1 118 ? -9.789 -21.594 0.42 1 98.88 118 VAL A CA 1
ATOM 887 C C . VAL A 1 118 ? -9.234 -21.438 -0.995 1 98.88 118 VAL A C 1
ATOM 889 O O . VAL A 1 118 ? -8.602 -22.359 -1.52 1 98.88 118 VAL A O 1
ATOM 892 N N . VAL A 1 119 ? -9.508 -20.375 -1.613 1 98.69 119 VAL A N 1
ATOM 893 C CA . VAL A 1 119 ? -8.961 -20.094 -2.936 1 98.69 119 VAL A CA 1
ATOM 894 C C . VAL A 1 119 ? -8.312 -18.703 -2.949 1 98.69 119 VAL A C 1
ATOM 896 O O . VAL A 1 119 ? -8.836 -17.766 -2.342 1 98.69 119 VAL A O 1
ATOM 899 N N . ALA A 1 120 ? -7.203 -18.562 -3.627 1 98.06 120 ALA A N 1
ATOM 900 C CA . ALA A 1 120 ? -6.523 -17.281 -3.719 1 98.06 120 ALA A CA 1
ATOM 901 C C . ALA A 1 120 ? -6.32 -16.859 -5.172 1 98.06 120 ALA A C 1
ATOM 903 O O . ALA A 1 120 ? -5.914 -17.688 -6.004 1 98.06 120 ALA A O 1
ATOM 904 N N . TRP A 1 121 ? -6.609 -15.586 -5.445 1 96.06 121 TRP A N 1
ATOM 905 C CA . TRP A 1 121 ? -6.434 -15.008 -6.77 1 96.06 121 TRP A CA 1
ATOM 906 C C . TRP A 1 121 ? -5.203 -14.109 -6.812 1 96.06 121 TRP A C 1
ATOM 908 O O . TRP A 1 121 ? -5.035 -13.32 -7.742 1 96.06 121 TRP A O 1
ATOM 918 N N . CYS A 1 122 ? -4.438 -14.094 -5.844 1 95 122 CYS A N 1
ATOM 919 C CA . CYS A 1 122 ? -3.146 -13.422 -5.73 1 95 122 CYS A CA 1
ATOM 920 C C . CYS A 1 122 ? -2.107 -14.344 -5.102 1 95 122 CYS A C 1
ATOM 922 O O . CYS A 1 122 ? -2.457 -15.312 -4.426 1 95 122 CYS A O 1
ATOM 924 N N . THR A 1 123 ? -0.882 -14.039 -5.293 1 96.38 123 THR A N 1
ATOM 925 C CA . THR A 1 123 ? 0.195 -14.953 -4.93 1 96.38 123 THR A CA 1
ATOM 926 C C . THR A 1 123 ? 0.838 -14.531 -3.609 1 96.38 123 THR A C 1
ATOM 928 O O . THR A 1 123 ? 1.524 -13.508 -3.545 1 96.38 123 THR A O 1
ATOM 931 N N . PRO A 1 124 ? 0.667 -15.297 -2.553 1 96.81 124 PRO A N 1
ATOM 932 C CA . PRO A 1 124 ? 1.398 -15.031 -1.312 1 96.81 124 PRO A CA 1
ATOM 933 C C . PRO A 1 124 ? 2.883 -15.375 -1.418 1 96.81 124 PRO A C 1
ATOM 935 O O . PRO A 1 124 ? 3.305 -16.016 -2.385 1 96.81 124 PRO A O 1
ATOM 938 N N . PRO A 1 125 ? 3.678 -14.898 -0.51 1 95.56 125 PRO A N 1
ATOM 939 C CA . PRO A 1 125 ? 5.109 -15.188 -0.586 1 95.56 125 PRO A CA 1
ATOM 940 C C . PRO A 1 125 ? 5.43 -16.656 -0.344 1 95.56 125 PRO A C 1
ATOM 942 O O . PRO A 1 125 ? 6.508 -17.125 -0.719 1 95.56 125 PRO A O 1
ATOM 945 N N . LEU A 1 126 ? 4.633 -17.375 0.305 1 97.62 126 LEU A N 1
ATOM 946 C CA . LEU A 1 126 ? 4.621 -18.797 0.622 1 97.62 126 LEU A CA 1
ATOM 947 C C . LEU A 1 126 ? 3.221 -19.266 1.004 1 97.62 126 LEU A C 1
ATOM 949 O O . LEU A 1 126 ? 2.291 -18.453 1.062 1 97.62 126 LEU A O 1
ATOM 953 N N . LEU A 1 127 ? 3.035 -20.547 1.132 1 98.56 127 LEU A N 1
ATOM 954 C CA . LEU A 1 127 ? 1.757 -21.016 1.652 1 98.56 127 LEU A CA 1
ATOM 955 C C . LEU A 1 127 ? 1.572 -20.594 3.105 1 98.56 127 LEU A C 1
ATOM 957 O O . LEU A 1 127 ? 2.234 -21.125 4 1 98.56 127 LEU A O 1
ATOM 961 N N . PRO A 1 128 ? 0.657 -19.672 3.348 1 98.25 128 PRO A N 1
ATOM 962 C CA . PRO A 1 128 ? 0.539 -19.156 4.711 1 98.25 128 PRO A CA 1
ATOM 963 C C . PRO A 1 128 ? 0.037 -20.203 5.703 1 98.25 128 PRO A C 1
ATOM 965 O O . PRO A 1 128 ? -0.945 -20.891 5.43 1 98.25 128 PRO A O 1
ATOM 968 N N . LYS A 1 129 ? 0.672 -20.297 6.82 1 98.12 129 LYS A N 1
ATOM 969 C CA . LYS A 1 129 ? 0.212 -21.172 7.902 1 98.12 129 LYS A CA 1
ATOM 970 C C . LYS A 1 129 ? -1.21 -20.812 8.32 1 98.12 129 LYS A C 1
ATOM 972 O O . LYS A 1 129 ? -1.996 -21.688 8.68 1 98.12 129 LYS A O 1
ATOM 977 N N . ALA A 1 130 ? -1.52 -19.547 8.289 1 98.12 130 ALA A N 1
ATOM 978 C CA . ALA A 1 130 ? -2.848 -19.062 8.656 1 98.12 130 ALA A CA 1
ATOM 979 C C . ALA A 1 130 ? -3.928 -19.734 7.812 1 98.12 130 ALA A C 1
ATOM 981 O O . ALA A 1 130 ? -5 -20.078 8.32 1 98.12 130 ALA A O 1
ATOM 982 N N . TRP A 1 131 ? -3.654 -19.906 6.473 1 98.69 131 TRP A N 1
ATOM 983 C CA . TRP A 1 131 ? -4.621 -20.578 5.613 1 98.69 131 TRP A CA 1
ATOM 984 C C . TRP A 1 131 ? -4.824 -22.031 6.051 1 98.69 131 TRP A C 1
ATOM 986 O O . TRP A 1 131 ? -5.961 -22.484 6.191 1 98.69 131 TRP A O 1
ATOM 996 N N . VAL A 1 132 ? -3.746 -22.703 6.316 1 98.75 132 VAL A N 1
ATOM 997 C CA . VAL A 1 132 ? -3.773 -24.109 6.691 1 98.75 132 VAL A CA 1
ATOM 998 C C . VAL A 1 132 ? -4.5 -24.266 8.023 1 98.75 132 VAL A C 1
ATOM 1000 O O . VAL A 1 132 ? -5.348 -25.156 8.172 1 98.75 132 VAL A O 1
ATOM 1003 N N . ASP A 1 133 ? -4.203 -23.406 8.945 1 98.5 133 ASP A N 1
ATOM 1004 C CA . ASP A 1 133 ? -4.789 -23.469 10.281 1 98.5 133 ASP A CA 1
ATOM 1005 C C . ASP A 1 133 ? -6.293 -23.219 10.234 1 98.5 133 ASP A C 1
ATOM 1007 O O . ASP A 1 133 ? -7.023 -23.609 11.148 1 98.5 133 ASP A O 1
ATOM 1011 N N . GLN A 1 134 ? -6.742 -22.562 9.211 1 98.75 134 GLN A N 1
ATOM 1012 C CA . GLN A 1 134 ? -8.133 -22.125 9.18 1 98.75 134 GLN A CA 1
ATOM 1013 C C . GLN A 1 134 ? -8.969 -23.031 8.281 1 98.75 134 GLN A C 1
ATOM 1015 O O . GLN A 1 134 ? -10.133 -22.75 8.008 1 98.75 134 GLN A O 1
ATOM 1020 N N . VAL A 1 135 ? -8.406 -24.078 7.789 1 98.69 135 VAL A N 1
ATOM 1021 C CA . VAL A 1 135 ? -9.117 -25.031 6.945 1 98.69 135 VAL A CA 1
ATOM 1022 C C . VAL A 1 135 ? -9.445 -26.297 7.75 1 98.69 135 VAL A C 1
ATOM 1024 O O . VAL A 1 135 ? -8.633 -26.75 8.555 1 98.69 135 VAL A O 1
ATOM 1027 N N . VAL A 1 136 ? -10.602 -26.906 7.488 1 98.62 136 VAL A N 1
ATOM 1028 C CA . VAL A 1 136 ? -11.016 -28.125 8.164 1 98.62 136 VAL A CA 1
ATOM 1029 C C . VAL A 1 136 ? -10.117 -29.281 7.738 1 98.62 136 VAL A C 1
ATOM 1031 O O . VAL A 1 136 ? -9.453 -29.203 6.703 1 98.62 136 VAL A O 1
ATOM 1034 N N . ASP A 1 137 ? -10.141 -30.344 8.578 1 98.62 137 ASP A N 1
ATOM 1035 C CA . ASP A 1 137 ? -9.461 -31.562 8.156 1 98.62 137 ASP A CA 1
ATOM 1036 C C . ASP A 1 137 ? -10.07 -32.125 6.871 1 98.62 137 ASP A C 1
ATOM 1038 O O . ASP A 1 137 ? -11.297 -32.25 6.766 1 98.62 137 ASP A O 1
ATOM 1042 N N . GLY A 1 138 ? -9.211 -32.375 5.922 1 98.31 138 GLY A N 1
ATOM 1043 C CA . GLY A 1 138 ? -9.672 -32.844 4.629 1 98.31 138 GLY A CA 1
ATOM 1044 C C . GLY A 1 138 ? -10.031 -31.719 3.674 1 98.31 138 GLY A C 1
ATOM 1045 O O . GLY A 1 138 ? -10.367 -31.969 2.516 1 98.31 138 GLY A O 1
ATOM 1046 N N . GLY A 1 139 ? -9.93 -30.438 4.148 1 98.75 139 GLY A N 1
ATOM 1047 C CA . GLY A 1 139 ? -10.25 -29.297 3.312 1 98.75 139 GLY A CA 1
ATOM 1048 C C . GLY A 1 139 ? -9.227 -29.047 2.219 1 98.75 139 GLY A C 1
ATOM 1049 O O . GLY A 1 139 ? -8.195 -29.719 2.17 1 98.75 139 GLY A O 1
ATOM 1050 N N . LEU A 1 140 ? -9.555 -28.094 1.312 1 98.81 140 LEU A N 1
ATOM 1051 C CA . LEU A 1 140 ? -8.719 -27.844 0.145 1 98.81 140 LEU A CA 1
ATOM 1052 C C . LEU A 1 140 ? -8.352 -26.375 0.039 1 98.81 140 LEU A C 1
ATOM 1054 O O . LEU A 1 140 ? -9.172 -25.5 0.319 1 98.81 140 LEU A O 1
ATOM 1058 N N . ILE A 1 141 ? -7.164 -26.156 -0.356 1 98.88 141 ILE A N 1
ATOM 1059 C CA . ILE A 1 141 ? -6.668 -24.844 -0.75 1 98.88 141 ILE A CA 1
ATOM 1060 C C . ILE A 1 141 ? -6.219 -24.875 -2.211 1 98.88 141 ILE A C 1
ATOM 1062 O O . ILE A 1 141 ? -5.48 -25.766 -2.617 1 98.88 141 ILE A O 1
ATOM 1066 N N . VAL A 1 142 ? -6.672 -24 -3.004 1 98.75 142 VAL A N 1
ATOM 1067 C CA . VAL A 1 142 ? -6.168 -23.781 -4.355 1 98.75 142 VAL A CA 1
ATOM 1068 C C . VAL A 1 142 ? -5.59 -22.375 -4.477 1 98.75 142 VAL A C 1
ATOM 1070 O O . VAL A 1 142 ? -6.309 -21.391 -4.309 1 98.75 142 VAL A O 1
ATOM 1073 N N . ALA A 1 143 ? -4.301 -22.266 -4.762 1 98.38 143 ALA A N 1
ATOM 1074 C CA . ALA A 1 143 ? -3.639 -20.969 -4.75 1 98.38 143 ALA A CA 1
ATOM 1075 C C . ALA A 1 143 ? -2.375 -20.984 -5.605 1 98.38 143 ALA A C 1
ATOM 1077 O O . ALA A 1 143 ? -1.745 -22.031 -5.773 1 98.38 143 ALA A O 1
ATOM 1078 N N . PRO A 1 144 ? -2.098 -19.859 -6.184 1 97.5 144 PRO A N 1
ATOM 1079 C CA . PRO A 1 144 ? -0.758 -19.734 -6.762 1 97.5 144 PRO A CA 1
ATOM 1080 C C . PRO A 1 144 ? 0.338 -19.672 -5.699 1 97.5 144 PRO A C 1
ATOM 1082 O O . PRO A 1 144 ? 0.177 -19 -4.68 1 97.5 144 PRO A O 1
ATOM 1085 N N . LEU A 1 145 ? 1.407 -20.344 -5.902 1 98.19 145 LEU A N 1
ATOM 1086 C CA . LEU A 1 145 ? 2.531 -20.328 -4.973 1 98.19 145 LEU A CA 1
ATOM 1087 C C . LEU A 1 145 ? 3.848 -20.125 -5.715 1 98.19 145 LEU A C 1
ATOM 1089 O O . LEU A 1 145 ? 4.043 -20.672 -6.805 1 98.19 145 LEU A O 1
ATOM 1093 N N . PRO A 1 146 ? 4.699 -19.328 -5.121 1 97.56 146 PRO A N 1
ATOM 1094 C CA . PRO A 1 146 ? 6.023 -19.203 -5.727 1 97.56 146 PRO A CA 1
ATOM 1095 C C . PRO A 1 146 ? 6.836 -20.5 -5.66 1 97.56 146 PRO A C 1
ATOM 1097 O O . PRO A 1 146 ? 6.719 -21.25 -4.691 1 97.56 146 PRO A O 1
ATOM 1100 N N . ILE A 1 147 ? 7.645 -20.688 -6.633 1 97.81 147 ILE A N 1
ATOM 1101 C CA . ILE A 1 147 ? 8.508 -21.859 -6.668 1 97.81 147 ILE A CA 1
ATOM 1102 C C . ILE A 1 147 ? 9.977 -21.422 -6.695 1 97.81 147 ILE A C 1
ATOM 1104 O O . ILE A 1 147 ? 10.875 -22.25 -6.812 1 97.81 147 ILE A O 1
ATOM 1108 N N . ALA A 1 148 ? 10.242 -20.172 -6.617 1 96.94 148 ALA A N 1
ATOM 1109 C CA . ALA A 1 148 ? 11.539 -19.531 -6.453 1 96.94 148 ALA A CA 1
ATOM 1110 C C . ALA A 1 148 ? 11.391 -18.156 -5.801 1 96.94 148 ALA A C 1
ATOM 1112 O O . ALA A 1 148 ? 10.281 -17.625 -5.707 1 96.94 148 ALA A O 1
ATOM 1113 N N . THR A 1 149 ? 12.453 -17.578 -5.332 1 94.88 149 THR A N 1
ATOM 1114 C CA . THR A 1 149 ? 12.398 -16.297 -4.648 1 94.88 149 THR A CA 1
ATOM 1115 C C . THR A 1 149 ? 12.68 -15.156 -5.617 1 94.88 149 THR A C 1
ATOM 1117 O O . THR A 1 149 ? 13.477 -14.266 -5.32 1 94.88 149 THR A O 1
ATOM 1120 N N . VAL A 1 150 ? 12.141 -15.188 -6.781 1 96.06 150 VAL A N 1
ATOM 1121 C CA . VAL A 1 150 ? 12.062 -14.117 -7.773 1 96.06 150 VAL A CA 1
ATOM 1122 C C . VAL A 1 150 ? 10.633 -14.008 -8.297 1 96.06 150 VAL A C 1
ATOM 1124 O O . VAL A 1 150 ? 9.867 -14.977 -8.242 1 96.06 150 VAL A O 1
ATOM 1127 N N . PRO A 1 151 ? 10.25 -12.883 -8.773 1 95.12 151 PRO A N 1
ATOM 1128 C CA . PRO A 1 151 ? 8.844 -12.664 -9.133 1 95.12 151 PRO A CA 1
ATOM 1129 C C . PRO A 1 151 ? 8.383 -13.57 -10.273 1 95.12 151 PRO A C 1
ATOM 1131 O O . PRO A 1 151 ? 9.195 -14.031 -11.07 1 95.12 151 PRO A O 1
ATOM 1134 N N . ASN A 1 152 ? 7.109 -13.828 -10.289 1 92.38 152 ASN A N 1
ATOM 1135 C CA . ASN A 1 152 ? 6.391 -14.422 -11.414 1 92.38 152 ASN A CA 1
ATOM 1136 C C . ASN A 1 152 ? 6.812 -15.867 -11.641 1 92.38 152 ASN A C 1
ATOM 1138 O O . ASN A 1 152 ? 6.594 -16.422 -12.727 1 92.38 152 ASN A O 1
ATOM 1142 N N . MET A 1 153 ? 7.539 -16.422 -10.758 1 95.44 153 MET A N 1
ATOM 1143 C CA . MET A 1 153 ? 7.836 -17.859 -10.805 1 95.44 153 MET A CA 1
ATOM 1144 C C . MET A 1 153 ? 6.887 -18.641 -9.906 1 95.44 153 MET A C 1
ATOM 1146 O O . MET A 1 153 ? 7.23 -18.969 -8.766 1 95.44 153 MET A O 1
ATOM 1150 N N . THR A 1 154 ? 5.75 -18.938 -10.531 1 96.62 154 THR A N 1
ATOM 1151 C CA . THR A 1 154 ? 4.676 -19.5 -9.719 1 96.62 154 THR A CA 1
ATOM 1152 C C . THR A 1 154 ? 4.008 -20.672 -10.438 1 96.62 154 THR A C 1
ATOM 1154 O O . THR A 1 154 ? 4.176 -20.844 -11.648 1 96.62 154 THR A O 1
ATOM 1157 N N . VAL A 1 155 ? 3.375 -21.5 -9.742 1 97.06 155 VAL A N 1
ATOM 1158 C CA . VAL A 1 155 ? 2.398 -22.5 -10.195 1 97.06 155 VAL A CA 1
ATOM 1159 C C . VAL A 1 155 ? 1.131 -22.391 -9.352 1 97.06 155 VAL A C 1
ATOM 1161 O O . VAL A 1 155 ? 1.144 -21.797 -8.266 1 97.06 155 VAL A O 1
ATOM 1164 N N . VAL A 1 156 ? 0.048 -22.891 -9.859 1 97.25 156 VAL A N 1
ATOM 1165 C CA . VAL A 1 156 ? -1.153 -23.047 -9.047 1 97.25 156 VAL A CA 1
ATOM 1166 C C . VAL A 1 156 ? -1.143 -24.422 -8.383 1 97.25 156 VAL A C 1
ATOM 1168 O O . VAL A 1 156 ? -0.935 -25.438 -9.055 1 97.25 156 VAL A O 1
ATOM 1171 N N . ALA A 1 157 ? -1.332 -24.453 -7.113 1 98.44 157 ALA A N 1
ATOM 1172 C CA . ALA A 1 157 ? -1.281 -25.703 -6.367 1 98.44 157 ALA A CA 1
ATOM 1173 C C . ALA A 1 157 ? -2.645 -26.047 -5.773 1 98.44 157 ALA A C 1
ATOM 1175 O O . ALA A 1 157 ? -3.361 -25.172 -5.297 1 98.44 157 ALA A O 1
ATOM 1176 N N . LYS A 1 158 ? -2.994 -27.281 -5.887 1 98.56 158 LYS A N 1
ATOM 1177 C CA . LYS A 1 158 ? -4.066 -27.875 -5.094 1 98.56 158 LYS A CA 1
ATOM 1178 C C . LYS A 1 158 ? -3.516 -28.531 -3.828 1 98.56 158 LYS A C 1
ATOM 1180 O O . LYS A 1 158 ? -2.773 -29.516 -3.902 1 98.56 158 LYS A O 1
ATOM 1185 N N . VAL A 1 159 ? -3.906 -28.016 -2.705 1 98.88 159 VAL A N 1
ATOM 1186 C CA . VAL A 1 159 ? -3.326 -28.453 -1.44 1 98.88 159 VAL A CA 1
ATOM 1187 C C . VAL A 1 159 ? -4.418 -29.031 -0.549 1 98.88 159 VAL A C 1
ATOM 1189 O O . VAL A 1 159 ? -5.422 -28.375 -0.271 1 98.88 159 VAL A O 1
ATOM 1192 N N . ARG A 1 160 ? -4.258 -30.25 -0.096 1 98.75 160 ARG A N 1
ATOM 1193 C CA . ARG A 1 160 ? -5.109 -30.891 0.899 1 98.75 160 ARG A CA 1
ATOM 1194 C C . ARG A 1 160 ? -4.527 -30.75 2.301 1 98.75 160 ARG A C 1
ATOM 1196 O O . ARG A 1 160 ? -3.32 -30.891 2.496 1 98.75 160 ARG A O 1
ATOM 1203 N N . VAL A 1 161 ? -5.391 -30.344 3.162 1 98.62 161 VAL A N 1
ATOM 1204 C CA . VAL A 1 161 ? -4.953 -30.266 4.551 1 98.62 161 VAL A CA 1
ATOM 1205 C C . VAL A 1 161 ? -5.43 -31.5 5.312 1 98.62 161 VAL A C 1
ATOM 1207 O O . VAL A 1 161 ? -6.629 -31.766 5.387 1 98.62 161 VAL A O 1
ATOM 1210 N N . THR A 1 162 ? -4.52 -32.25 5.855 1 97.25 162 THR A N 1
ATOM 1211 C CA . THR A 1 162 ? -4.816 -33.406 6.656 1 97.25 162 THR A CA 1
ATOM 1212 C C . THR A 1 162 ? -4.043 -33.375 7.973 1 97.25 162 THR A C 1
ATOM 1214 O O . THR A 1 162 ? -2.814 -33.281 7.977 1 97.25 162 THR A O 1
ATOM 1217 N N . GLY A 1 163 ? -4.688 -33.5 9.133 1 96.25 163 GLY A N 1
ATOM 1218 C CA . GLY A 1 163 ? -4.031 -33.469 10.438 1 96.25 163 GLY A CA 1
ATOM 1219 C C . GLY A 1 163 ? -3.24 -32.188 10.656 1 96.25 163 GLY A C 1
ATOM 1220 O O . GLY A 1 163 ? -2.146 -32.219 11.227 1 96.25 163 GLY A O 1
ATOM 1221 N N . GLY A 1 164 ? -3.697 -31.125 10.039 1 95 164 GLY A N 1
ATOM 1222 C CA . GLY A 1 164 ? -3.041 -29.844 10.211 1 95 164 GLY A CA 1
ATOM 1223 C C . GLY A 1 164 ? -1.828 -29.672 9.312 1 95 164 GLY A C 1
ATOM 1224 O O . GLY A 1 164 ? -1.119 -28.672 9.406 1 95 164 GLY A O 1
ATOM 1225 N N . GLU A 1 165 ? -1.662 -30.656 8.453 1 97.5 165 GLU A N 1
ATOM 1226 C CA . GLU A 1 165 ? -0.514 -30.609 7.551 1 97.5 165 GLU A CA 1
ATOM 1227 C C . GLU A 1 165 ? -0.959 -30.5 6.098 1 97.5 165 GLU A C 1
ATOM 1229 O O . GLU A 1 165 ? -1.894 -31.188 5.672 1 97.5 165 GLU A O 1
ATOM 1234 N N . PRO A 1 166 ? -0.271 -29.641 5.375 1 98.69 166 PRO A N 1
ATOM 1235 C CA . PRO A 1 166 ? -0.629 -29.5 3.961 1 98.69 166 PRO A CA 1
ATOM 1236 C C . PRO A 1 166 ? 0.124 -30.484 3.062 1 98.69 166 PRO A C 1
ATOM 1238 O O . PRO A 1 166 ? 1.311 -30.734 3.279 1 98.69 166 PRO A O 1
ATOM 1241 N N . VAL A 1 167 ? -0.564 -30.984 2.076 1 97.81 167 VAL A N 1
ATOM 1242 C CA . VAL A 1 167 ? 0.024 -31.844 1.044 1 97.81 167 VAL A CA 1
ATOM 1243 C C . VAL A 1 167 ? -0.414 -31.359 -0.336 1 97.81 167 VAL A C 1
ATOM 1245 O O . VAL A 1 167 ? -1.607 -31.156 -0.584 1 97.81 167 VAL A O 1
ATOM 1248 N N . VAL A 1 168 ? 0.551 -31.188 -1.198 1 98.44 168 VAL A N 1
ATOM 1249 C CA . VAL A 1 168 ? 0.216 -30.781 -2.559 1 98.44 168 VAL A CA 1
ATOM 1250 C C . VAL A 1 168 ? -0.253 -31.984 -3.363 1 98.44 168 VAL A C 1
ATOM 1252 O O . VAL A 1 168 ? 0.495 -32.938 -3.535 1 98.44 168 VAL A O 1
ATOM 1255 N N . GLU A 1 169 ? -1.433 -31.891 -3.895 1 97.81 169 GLU A N 1
ATOM 1256 C CA . GLU A 1 169 ? -1.996 -33 -4.672 1 97.81 169 GLU A CA 1
ATOM 1257 C C . GLU A 1 169 ? -1.712 -32.812 -6.16 1 97.81 169 GLU A C 1
ATOM 1259 O O . GLU A 1 169 ? -1.592 -33.812 -6.895 1 97.81 169 GLU A O 1
ATOM 1264 N N . ALA A 1 170 ? -1.605 -31.578 -6.566 1 96.81 170 ALA A N 1
ATOM 1265 C CA . ALA A 1 170 ? -1.38 -31.281 -7.98 1 96.81 170 ALA A CA 1
ATOM 1266 C C . ALA A 1 170 ? -0.856 -29.859 -8.164 1 96.81 170 ALA A C 1
ATOM 1268 O O . ALA A 1 170 ? -1.076 -29 -7.309 1 96.81 170 ALA A O 1
ATOM 1269 N N . VAL A 1 171 ? -0.137 -29.672 -9.211 1 96.38 171 VAL A N 1
ATOM 1270 C CA . VAL A 1 171 ? 0.288 -28.344 -9.617 1 96.38 171 VAL A CA 1
ATOM 1271 C C . VAL A 1 171 ? -0.085 -28.109 -11.086 1 96.38 171 VAL A C 1
ATOM 1273 O O . VAL A 1 171 ? -0.108 -29.047 -11.883 1 96.38 171 VAL A O 1
ATOM 1276 N N . PHE A 1 172 ? -0.425 -26.875 -11.406 1 93.44 172 PHE A N 1
ATOM 1277 C CA . PHE A 1 172 ? -0.827 -26.453 -12.742 1 93.44 172 PHE A CA 1
ATOM 1278 C C . PHE A 1 172 ? -0.102 -25.172 -13.148 1 93.44 172 PHE A C 1
ATOM 1280 O O . PHE A 1 172 ? 0.37 -24.422 -12.289 1 93.44 172 PHE A O 1
ATOM 1287 N N . THR A 1 173 ? -0.047 -25.016 -14.508 1 91.81 173 THR A N 1
ATOM 1288 C CA . THR A 1 173 ? 0.457 -23.734 -15 1 91.81 173 THR A CA 1
ATOM 1289 C C . THR A 1 173 ? -0.455 -22.594 -14.57 1 91.81 173 THR A C 1
ATOM 1291 O O . THR A 1 173 ? -1.681 -22.703 -14.641 1 91.81 173 THR A O 1
ATOM 1294 N N . GLY A 1 174 ? 0.15 -21.594 -14.07 1 88.25 174 GLY A N 1
ATOM 1295 C CA . GLY A 1 174 ? -0.642 -20.422 -13.727 1 88.25 174 GLY A CA 1
ATOM 1296 C C . GLY A 1 174 ? 0.08 -19.469 -12.789 1 88.25 174 GLY A C 1
ATOM 1297 O O . GLY A 1 174 ? 1.078 -19.828 -12.172 1 88.25 174 GLY A O 1
ATOM 1298 N N . GLY A 1 175 ? -0.438 -18.281 -12.805 1 87.88 175 GLY A N 1
ATOM 1299 C CA . GLY A 1 175 ? 0.083 -17.25 -11.93 1 87.88 175 GLY A CA 1
ATOM 1300 C C . GLY A 1 175 ? -0.841 -16.047 -11.812 1 87.88 175 GLY A C 1
ATOM 1301 O O . GLY A 1 175 ? -1.61 -15.758 -12.727 1 87.88 175 GLY A O 1
ATOM 1302 N N . TYR A 1 176 ? -0.766 -15.469 -10.695 1 90.56 176 TYR A N 1
ATOM 1303 C CA . TYR A 1 176 ? -1.517 -14.258 -10.383 1 90.56 176 TYR A CA 1
ATOM 1304 C C . TYR A 1 176 ? -0.603 -13.188 -9.797 1 90.56 176 TYR A C 1
ATOM 1306 O O . TYR A 1 176 ? 0.554 -13.461 -9.469 1 90.56 176 TYR A O 1
ATOM 1314 N N . ILE A 1 177 ? -1.144 -12.047 -9.734 1 89.62 177 ILE A N 1
ATOM 1315 C CA . ILE A 1 177 ? -0.384 -10.938 -9.172 1 89.62 177 ILE A CA 1
ATOM 1316 C C . ILE A 1 177 ? 0.042 -11.273 -7.746 1 89.62 177 ILE A C 1
ATOM 1318 O O . ILE A 1 177 ? -0.617 -12.062 -7.066 1 89.62 177 ILE A O 1
ATOM 1322 N N . GLU A 1 178 ? 1.072 -10.68 -7.32 1 92.62 178 GLU A N 1
ATOM 1323 C CA . GLU A 1 178 ? 1.554 -10.914 -5.961 1 92.62 178 GLU A CA 1
ATOM 1324 C C . GLU A 1 178 ? 0.65 -10.242 -4.93 1 92.62 178 GLU A C 1
ATOM 1326 O O . GLU A 1 178 ? 0.175 -9.125 -5.148 1 92.62 178 GLU A O 1
ATOM 1331 N N . ALA A 1 179 ? 0.412 -10.969 -3.939 1 91.56 179 ALA A N 1
ATOM 1332 C CA . ALA A 1 179 ? -0.229 -10.359 -2.777 1 91.56 179 ALA A CA 1
ATOM 1333 C C . ALA A 1 179 ? 0.69 -9.328 -2.121 1 91.56 179 ALA A C 1
ATOM 1335 O O . ALA A 1 179 ? 1.879 -9.594 -1.92 1 91.56 179 ALA A O 1
ATOM 1336 N N . THR A 1 180 ? 0.165 -8.227 -1.931 1 87.62 180 THR A N 1
ATOM 1337 C CA . THR A 1 180 ? 0.916 -7.156 -1.279 1 87.62 180 THR A CA 1
ATOM 1338 C C . THR A 1 180 ? 0.164 -6.633 -0.059 1 87.62 180 THR A C 1
ATOM 1340 O O . THR A 1 180 ? -1.03 -6.895 0.099 1 87.62 180 THR A O 1
ATOM 1343 N N . THR A 1 181 ? 0.82 -5.961 0.758 1 80.12 181 THR A N 1
ATOM 1344 C CA . THR A 1 181 ? 0.218 -5.438 1.979 1 80.12 181 THR A CA 1
ATOM 1345 C C . THR A 1 181 ? -0.505 -4.121 1.704 1 80.12 181 THR A C 1
ATOM 1347 O O . THR A 1 181 ? -1.035 -3.494 2.625 1 80.12 181 THR A O 1
ATOM 1350 N N . SER A 1 182 ? -0.462 -3.699 0.442 1 77.94 182 SER A N 1
ATOM 1351 C CA . SER A 1 182 ? -1.204 -2.527 -0.01 1 77.94 182 SER A CA 1
ATOM 1352 C C . SER A 1 182 ? -1.581 -2.646 -1.483 1 77.94 182 SER A C 1
ATOM 1354 O O . SER A 1 182 ? -0.978 -3.428 -2.223 1 77.94 182 SER A O 1
ATOM 1356 N N . PRO A 1 183 ? -2.566 -1.908 -1.854 1 75.81 183 PRO A N 1
ATOM 1357 C CA . PRO A 1 183 ? -2.938 -1.95 -3.271 1 75.81 183 PRO A CA 1
ATOM 1358 C C . PRO A 1 183 ? -1.796 -1.526 -4.191 1 75.81 183 PRO A C 1
ATOM 1360 O O . PRO A 1 183 ? -1.048 -0.6 -3.869 1 75.81 183 PRO A O 1
ATOM 1363 N N . LYS A 1 184 ? -1.662 -2.182 -5.266 1 76.94 184 LYS A N 1
ATOM 1364 C CA . LYS A 1 184 ? -0.622 -1.876 -6.242 1 76.94 184 LYS A CA 1
ATOM 1365 C C . LYS A 1 184 ? -1.082 -0.794 -7.215 1 76.94 184 LYS A C 1
ATOM 1367 O O . LYS A 1 184 ? -2.178 -0.879 -7.773 1 76.94 184 LYS A O 1
ATOM 1372 N N . GLY A 1 185 ? -0.308 0.197 -7.305 1 72.12 185 GLY A N 1
ATOM 1373 C CA . GLY A 1 185 ? -0.6 1.22 -8.297 1 72.12 185 GLY A CA 1
ATOM 1374 C C . GLY A 1 185 ? -0.077 0.877 -9.68 1 72.12 185 GLY A C 1
ATOM 1375 O O . GLY A 1 185 ? -0.745 1.136 -10.68 1 72.12 185 GLY A O 1
ATOM 1376 N N . ASP A 1 186 ? 1.107 0.354 -9.727 1 74.88 186 ASP A N 1
ATOM 1377 C CA . ASP A 1 186 ? 1.722 -0.092 -10.969 1 74.88 186 ASP A CA 1
ATOM 1378 C C . ASP A 1 186 ? 1.629 -1.609 -11.117 1 74.88 186 ASP A C 1
ATOM 1380 O O . ASP A 1 186 ? 2.373 -2.348 -10.469 1 74.88 186 ASP A O 1
ATOM 1384 N N . LEU A 1 187 ? 0.87 -2 -11.961 1 73.69 187 LEU A N 1
ATOM 1385 C CA . LEU A 1 187 ? 0.6 -3.428 -12.094 1 73.69 187 LEU A CA 1
ATOM 1386 C C . LEU A 1 187 ? 1.713 -4.121 -12.875 1 73.69 187 LEU A C 1
ATOM 1388 O O . LEU A 1 187 ? 1.815 -5.352 -12.852 1 73.69 187 LEU A O 1
ATOM 1392 N N . ASP A 1 188 ? 2.607 -3.314 -13.445 1 77.56 188 ASP A N 1
ATOM 1393 C CA . ASP A 1 188 ? 3.691 -3.902 -14.227 1 77.56 188 ASP A CA 1
ATOM 1394 C C . ASP A 1 188 ? 4.902 -4.207 -13.344 1 77.56 188 ASP A C 1
ATOM 1396 O O . ASP A 1 188 ? 5.805 -4.938 -13.758 1 77.56 188 ASP A O 1
ATOM 1400 N N . LEU A 1 189 ? 4.895 -3.645 -12.281 1 87.69 189 LEU A N 1
ATOM 1401 C CA . LEU A 1 189 ? 5.961 -3.904 -11.32 1 87.69 189 LEU A CA 1
ATOM 1402 C C . LEU A 1 189 ? 5.574 -5.031 -10.375 1 87.69 189 LEU A C 1
ATOM 1404 O O . LEU A 1 189 ? 4.488 -5.008 -9.781 1 87.69 189 LEU A O 1
ATOM 1408 N N . PRO A 1 190 ? 6.457 -6.008 -10.281 1 92.12 190 PRO A N 1
ATOM 1409 C CA . PRO A 1 190 ? 6.145 -7.043 -9.289 1 92.12 190 PRO A CA 1
ATOM 1410 C C . PRO A 1 190 ? 5.965 -6.477 -7.883 1 92.12 190 PRO A C 1
ATOM 1412 O O . PRO A 1 190 ? 6.555 -5.445 -7.547 1 92.12 190 PRO A O 1
ATOM 1415 N N . GLY A 1 191 ? 5.195 -7.098 -7.113 1 90.06 191 GLY A N 1
ATOM 1416 C CA . GLY A 1 191 ? 4.895 -6.645 -5.766 1 90.06 191 GLY A CA 1
ATOM 1417 C C . GLY A 1 191 ? 5.934 -7.07 -4.746 1 90.06 191 GLY A C 1
ATOM 1418 O O . GLY A 1 191 ? 5.914 -6.609 -3.602 1 90.06 191 GLY A O 1
ATOM 1419 N N . ARG A 1 192 ? 6.805 -7.941 -5.184 1 92.12 192 ARG A N 1
ATOM 1420 C CA . ARG A 1 192 ? 7.82 -8.469 -4.277 1 92.12 192 ARG A CA 1
ATOM 1421 C C . ARG A 1 192 ? 9.102 -8.805 -5.027 1 92.12 192 ARG A C 1
ATOM 1423 O O . ARG A 1 192 ? 9.078 -9.047 -6.234 1 92.12 192 ARG A O 1
ATOM 1430 N N . TRP A 1 193 ? 10.203 -8.672 -4.312 1 95.5 193 TRP A N 1
ATOM 1431 C CA . TRP A 1 193 ? 11.523 -9.156 -4.711 1 95.5 193 TRP A CA 1
ATOM 1432 C C . TRP A 1 193 ? 12.094 -8.297 -5.836 1 95.5 193 TRP A C 1
ATOM 1434 O O . TRP A 1 193 ? 12.773 -8.812 -6.73 1 95.5 193 TRP A O 1
ATOM 1444 N N . VAL A 1 194 ? 11.734 -7.105 -5.941 1 95.88 194 VAL A N 1
ATOM 1445 C CA . VAL A 1 194 ? 12.398 -6.188 -6.863 1 95.88 194 VAL A CA 1
ATOM 1446 C C . VAL A 1 194 ? 13.617 -5.57 -6.191 1 95.88 194 VAL A C 1
ATOM 1448 O O . VAL A 1 194 ? 13.492 -4.785 -5.25 1 95.88 194 VAL A O 1
ATOM 1451 N N . ASP A 1 195 ? 14.727 -5.859 -6.66 1 98 195 ASP A N 1
ATOM 1452 C CA . ASP A 1 195 ? 15.953 -5.449 -5.984 1 98 195 ASP A CA 1
ATOM 1453 C C . ASP A 1 195 ? 16.438 -4.09 -6.488 1 98 195 ASP A C 1
ATOM 1455 O O . ASP A 1 195 ? 17.172 -3.385 -5.793 1 98 195 ASP A O 1
ATOM 1459 N N . TRP A 1 196 ? 16.062 -3.777 -7.715 1 97.19 196 TRP A N 1
ATOM 1460 C CA . TRP A 1 196 ? 16.328 -2.443 -8.242 1 97.19 196 TRP A CA 1
ATOM 1461 C C . TRP A 1 196 ? 15.391 -2.115 -9.398 1 97.19 196 TRP A C 1
ATOM 1463 O O . TRP A 1 196 ? 14.938 -3.014 -10.109 1 97.19 196 TRP A O 1
ATOM 1473 N N . GLU A 1 197 ? 15.133 -0.887 -9.578 1 94.56 197 GLU A N 1
ATOM 1474 C CA . GLU A 1 197 ? 14.234 -0.402 -10.617 1 94.56 197 GLU A CA 1
ATOM 1475 C C . GLU A 1 197 ? 14.688 0.952 -11.156 1 94.56 197 GLU A C 1
ATOM 1477 O O . GLU A 1 197 ? 15.125 1.814 -10.391 1 94.56 197 GLU A O 1
ATOM 1482 N N . ASN A 1 198 ? 14.602 1.083 -12.422 1 92.19 198 ASN A N 1
ATOM 1483 C CA . ASN A 1 198 ? 14.742 2.365 -13.109 1 92.19 198 ASN A CA 1
ATOM 1484 C C . ASN A 1 198 ? 13.422 2.822 -13.719 1 92.19 198 ASN A C 1
ATOM 1486 O O . ASN A 1 198 ? 12.656 2.006 -14.234 1 92.19 198 ASN A O 1
ATOM 1490 N N . ARG A 1 199 ? 13.164 4.051 -13.609 1 88.56 199 ARG A N 1
ATOM 1491 C CA . ARG A 1 199 ? 11.969 4.59 -14.258 1 88.56 199 ARG A CA 1
ATOM 1492 C C . ARG A 1 199 ? 12.344 5.441 -15.469 1 88.56 199 ARG A C 1
ATOM 1494 O O . ARG A 1 199 ? 11.516 5.676 -16.344 1 88.56 199 ARG A O 1
ATOM 1501 N N . THR A 1 200 ? 13.562 5.965 -15.492 1 87.25 200 THR A N 1
ATOM 1502 C CA . THR A 1 200 ? 14.102 6.711 -16.625 1 87.25 200 THR A CA 1
ATOM 1503 C C . THR A 1 200 ? 15.352 6.027 -17.172 1 87.25 200 THR A C 1
ATOM 1505 O O . THR A 1 200 ? 16.109 5.422 -16.422 1 87.25 200 THR A O 1
ATOM 1508 N N . PRO A 1 201 ? 15.562 6.086 -18.469 1 86.12 201 PRO A N 1
ATOM 1509 C CA . PRO A 1 201 ? 14.695 6.688 -19.484 1 86.12 201 PRO A CA 1
ATOM 1510 C C . PRO A 1 201 ? 13.43 5.871 -19.734 1 86.12 201 PRO A C 1
ATOM 1512 O O . PRO A 1 201 ? 12.438 6.398 -20.25 1 86.12 201 PRO A O 1
ATOM 1515 N N . ALA A 1 202 ? 13.523 4.527 -19.438 1 87.06 202 ALA A N 1
ATOM 1516 C CA . ALA A 1 202 ? 12.367 3.643 -19.516 1 87.06 202 ALA A CA 1
ATOM 1517 C C . ALA A 1 202 ? 12.281 2.734 -18.297 1 87.06 202 ALA A C 1
ATOM 1519 O O . ALA A 1 202 ? 13.305 2.35 -17.719 1 87.06 202 ALA A O 1
ATOM 1520 N N . PRO A 1 203 ? 11.07 2.41 -17.969 1 90.31 203 PRO A N 1
ATOM 1521 C CA . PRO A 1 203 ? 10.945 1.544 -16.797 1 90.31 203 PRO A CA 1
ATOM 1522 C C . PRO A 1 203 ? 11.648 0.201 -16.984 1 90.31 203 PRO A C 1
ATOM 1524 O O . PRO A 1 203 ? 11.547 -0.419 -18.047 1 90.31 203 PRO A O 1
ATOM 1527 N N . SER A 1 204 ? 12.422 -0.193 -16.031 1 94.5 204 SER A N 1
ATOM 1528 C CA . SER A 1 204 ? 13.086 -1.49 -15.945 1 94.5 204 SER A CA 1
ATOM 1529 C C . SER A 1 204 ? 13.32 -1.906 -14.5 1 94.5 204 SER A C 1
ATOM 1531 O O . SER A 1 204 ? 13.352 -1.06 -13.602 1 94.5 204 SER A O 1
ATOM 1533 N N . TRP A 1 205 ? 13.352 -3.137 -14.289 1 96.19 205 TRP A N 1
ATOM 1534 C CA . TRP A 1 205 ? 13.594 -3.629 -12.938 1 96.19 205 TRP A CA 1
ATOM 1535 C C . TRP A 1 205 ? 14.305 -4.977 -12.969 1 96.19 205 TRP A C 1
ATOM 1537 O O . TRP A 1 205 ? 14.344 -5.641 -14.008 1 96.19 205 TRP A O 1
ATOM 1547 N N . ILE A 1 206 ? 14.938 -5.359 -11.836 1 97.94 206 ILE A N 1
ATOM 1548 C CA . ILE A 1 206 ? 15.633 -6.637 -11.734 1 97.94 206 ILE A CA 1
ATOM 1549 C C . ILE A 1 206 ? 15.383 -7.258 -10.359 1 97.94 206 ILE A C 1
ATOM 1551 O O . ILE A 1 206 ? 15.211 -6.539 -9.375 1 97.94 206 ILE A O 1
ATOM 1555 N N . SER A 1 207 ? 15.281 -8.508 -10.367 1 98.5 207 SER A N 1
ATOM 1556 C CA . SER A 1 207 ? 15.234 -9.359 -9.18 1 98.5 207 SER A CA 1
ATOM 1557 C C . SER A 1 207 ? 16.359 -10.383 -9.188 1 98.5 207 SER A C 1
ATOM 1559 O O . SER A 1 207 ? 16.516 -11.141 -10.141 1 98.5 207 SER A O 1
ATOM 1561 N N . ILE A 1 208 ? 17.141 -10.391 -8.125 1 98.75 208 ILE A N 1
ATOM 1562 C CA . ILE A 1 208 ? 18.266 -11.312 -8.031 1 98.75 208 ILE A CA 1
ATOM 1563 C C . ILE A 1 208 ? 18.062 -12.25 -6.844 1 98.75 208 ILE A C 1
ATOM 1565 O O . ILE A 1 208 ? 17.812 -11.797 -5.723 1 98.75 208 ILE A O 1
ATOM 1569 N N . ALA A 1 209 ? 18.219 -13.547 -7.027 1 98.25 209 ALA A N 1
ATOM 1570 C CA . ALA A 1 209 ? 18.016 -14.531 -5.973 1 98.25 209 ALA A CA 1
ATOM 1571 C C . ALA A 1 209 ? 19.125 -14.438 -4.918 1 98.25 209 ALA A C 1
ATOM 1573 O O . ALA A 1 209 ? 18.969 -14.938 -3.801 1 98.25 209 ALA A O 1
ATOM 1574 N N . TRP A 1 210 ? 20.25 -13.805 -5.223 1 98.25 210 TRP A N 1
ATOM 1575 C CA . TRP A 1 210 ? 21.375 -13.688 -4.309 1 98.25 210 TRP A CA 1
ATOM 1576 C C . TRP A 1 210 ? 21.375 -12.328 -3.613 1 98.25 210 TRP A C 1
ATOM 1578 O O . TRP A 1 210 ? 22.438 -11.805 -3.268 1 98.25 210 TRP A O 1
ATOM 1588 N N . ARG A 1 211 ? 20.188 -11.766 -3.406 1 97.69 211 ARG A N 1
ATOM 1589 C CA . ARG A 1 211 ? 20 -10.414 -2.877 1 97.69 211 ARG A CA 1
ATOM 1590 C C . ARG A 1 211 ? 20.625 -10.289 -1.49 1 97.69 211 ARG A C 1
ATOM 1592 O O . ARG A 1 211 ? 21.078 -9.203 -1.103 1 97.69 211 ARG A O 1
ATOM 1599 N N . GLU A 1 212 ? 20.656 -11.367 -0.698 1 95.25 212 GLU A N 1
ATOM 1600 C CA . GLU A 1 212 ? 21.219 -11.32 0.651 1 95.25 212 GLU A CA 1
ATOM 1601 C C . GLU A 1 212 ? 22.719 -11.086 0.621 1 95.25 212 GLU A C 1
ATOM 1603 O O . GLU A 1 212 ? 23.312 -10.68 1.623 1 95.25 212 GLU A O 1
ATOM 1608 N N . ARG A 1 213 ? 23.344 -11.398 -0.485 1 96.94 213 ARG A N 1
ATOM 1609 C CA . ARG A 1 213 ? 24.797 -11.219 -0.639 1 96.94 213 ARG A CA 1
ATOM 1610 C C . ARG A 1 213 ? 25.109 -9.852 -1.245 1 96.94 213 ARG A C 1
ATOM 1612 O O . ARG A 1 213 ? 26.281 -9.484 -1.371 1 96.94 213 ARG A O 1
ATOM 1619 N N . ASP A 1 214 ? 24.078 -9.148 -1.696 1 97.44 214 ASP A N 1
ATOM 1620 C CA . ASP A 1 214 ? 24.281 -7.801 -2.213 1 97.44 214 ASP A CA 1
ATOM 1621 C C . ASP A 1 214 ? 24.469 -6.801 -1.075 1 97.44 214 ASP A C 1
ATOM 1623 O O . ASP A 1 214 ? 24.188 -7.113 0.086 1 97.44 214 ASP A O 1
ATOM 1627 N N . ASP A 1 215 ? 25.016 -5.598 -1.339 1 96 215 ASP A N 1
ATOM 1628 C CA . ASP A 1 215 ? 25.25 -4.598 -0.302 1 96 215 ASP A CA 1
ATOM 1629 C C . ASP A 1 215 ? 24.031 -3.699 -0.12 1 96 215 ASP A C 1
ATOM 1631 O O . ASP A 1 215 ? 23.031 -3.848 -0.828 1 96 215 ASP A O 1
ATOM 1635 N N . HIS A 1 216 ? 24 -2.826 0.819 1 92.56 216 HIS A N 1
ATOM 1636 C CA . HIS A 1 216 ? 22.859 -2 1.19 1 92.56 216 HIS A CA 1
ATOM 1637 C C . HIS A 1 216 ? 22.531 -0.988 0.098 1 92.56 216 HIS A C 1
ATOM 1639 O O . HIS A 1 216 ? 21.438 -0.414 0.084 1 92.56 216 HIS A O 1
ATOM 1645 N N . LEU A 1 217 ? 23.469 -0.763 -0.812 1 96 217 LEU A N 1
ATOM 1646 C CA . LEU A 1 217 ? 23.234 0.143 -1.93 1 96 217 LEU A CA 1
ATOM 1647 C C . LEU A 1 217 ? 22.766 -0.625 -3.162 1 96 217 LEU A C 1
ATOM 1649 O O . LEU A 1 217 ? 22.547 -0.036 -4.223 1 96 217 LEU A O 1
ATOM 1653 N N . HIS A 1 218 ? 22.656 -1.961 -3.039 1 97.75 218 HIS A N 1
ATOM 1654 C CA . HIS A 1 218 ? 22.219 -2.826 -4.129 1 97.75 218 HIS A CA 1
ATOM 1655 C C . HIS A 1 218 ? 23.156 -2.717 -5.328 1 97.75 218 HIS A C 1
ATOM 1657 O O . HIS A 1 218 ? 22.688 -2.654 -6.473 1 97.75 218 HIS A O 1
ATOM 1663 N N . THR A 1 219 ? 24.391 -2.607 -5.086 1 98 219 THR A N 1
ATOM 1664 C CA . THR A 1 219 ? 25.391 -2.436 -6.137 1 98 219 THR A CA 1
ATOM 1665 C C . THR A 1 219 ? 25.297 -3.566 -7.16 1 98 219 THR A C 1
ATOM 1667 O O . THR A 1 219 ? 25.359 -3.328 -8.367 1 98 219 THR A O 1
ATOM 1670 N N . GLY A 1 220 ? 25.188 -4.793 -6.668 1 98.31 220 GLY A N 1
ATOM 1671 C CA . GLY A 1 220 ? 25.078 -5.934 -7.562 1 98.31 220 GLY A CA 1
ATOM 1672 C C . GLY A 1 220 ? 23.859 -5.855 -8.461 1 98.31 220 GLY A C 1
ATOM 1673 O O . GLY A 1 220 ? 23.969 -6.012 -9.68 1 98.31 220 GLY A O 1
ATOM 1674 N N . ALA A 1 221 ? 22.688 -5.656 -7.906 1 98.56 221 ALA A N 1
ATOM 1675 C CA . ALA A 1 221 ? 21.438 -5.543 -8.664 1 98.56 221 ALA A CA 1
ATOM 1676 C C . ALA A 1 221 ? 21.516 -4.406 -9.68 1 98.56 221 ALA A C 1
ATOM 1678 O O . ALA A 1 221 ? 21.125 -4.57 -10.836 1 98.56 221 ALA A O 1
ATOM 1679 N N . ARG A 1 222 ? 22.031 -3.258 -9.234 1 97.56 222 ARG A N 1
ATOM 1680 C CA . ARG A 1 222 ? 22.172 -2.113 -10.133 1 97.56 222 ARG A CA 1
ATOM 1681 C C . ARG A 1 222 ? 23.094 -2.449 -11.297 1 97.56 222 ARG A C 1
ATOM 1683 O O . ARG A 1 222 ? 22.797 -2.135 -12.445 1 97.56 222 ARG A O 1
ATOM 1690 N N . THR A 1 223 ? 24.219 -3.055 -10.984 1 98 223 THR A N 1
ATOM 1691 C CA . THR A 1 223 ? 25.203 -3.412 -12.008 1 98 223 THR A CA 1
ATOM 1692 C C . THR A 1 223 ? 24.625 -4.414 -12.992 1 98 223 THR A C 1
ATOM 1694 O O . THR A 1 223 ? 24.734 -4.242 -14.203 1 98 223 THR A O 1
ATOM 1697 N N . ALA A 1 224 ? 23.984 -5.449 -12.469 1 98.56 224 ALA A N 1
ATOM 1698 C CA . ALA A 1 224 ? 23.375 -6.461 -13.328 1 98.56 224 ALA A CA 1
ATOM 1699 C C . ALA A 1 224 ? 22.359 -5.836 -14.273 1 98.56 224 ALA A C 1
ATOM 1701 O O . ALA A 1 224 ? 22.344 -6.129 -15.469 1 98.56 224 ALA A O 1
ATOM 1702 N N . LEU A 1 225 ? 21.469 -5.004 -13.734 1 97.75 225 LEU A N 1
ATOM 1703 C CA . LEU A 1 225 ? 20.469 -4.355 -14.562 1 97.75 225 LEU A CA 1
ATOM 1704 C C . LEU A 1 225 ? 21.109 -3.477 -15.625 1 97.75 225 LEU A C 1
ATOM 1706 O O . LEU A 1 225 ? 20.703 -3.494 -16.781 1 97.75 225 LEU A O 1
ATOM 1710 N N . ALA A 1 226 ? 22.141 -2.73 -15.211 1 96.5 226 ALA A N 1
ATOM 1711 C CA . ALA A 1 226 ? 22.844 -1.873 -16.156 1 96.5 226 ALA A CA 1
ATOM 1712 C C . ALA A 1 226 ? 23.469 -2.693 -17.281 1 96.5 226 ALA A C 1
ATOM 1714 O O . ALA A 1 226 ? 23.453 -2.281 -18.438 1 96.5 226 ALA A O 1
ATOM 1715 N N . ARG A 1 227 ? 24 -3.854 -16.953 1 97.5 227 ARG A N 1
ATOM 1716 C CA . ARG A 1 227 ? 24.641 -4.738 -17.922 1 97.5 227 ARG A CA 1
ATOM 1717 C C . ARG A 1 227 ? 23.641 -5.215 -18.969 1 97.5 227 ARG A C 1
ATOM 1719 O O . ARG A 1 227 ? 24 -5.492 -20.109 1 97.5 227 ARG A O 1
ATOM 1726 N N . LEU A 1 228 ? 22.375 -5.277 -18.594 1 97.69 228 LEU A N 1
ATOM 1727 C CA . LEU A 1 228 ? 21.344 -5.828 -19.469 1 97.69 228 LEU A CA 1
ATOM 1728 C C . LEU A 1 228 ? 20.656 -4.719 -20.25 1 97.69 228 LEU A C 1
ATOM 1730 O O . LEU A 1 228 ? 19.953 -4.992 -21.234 1 97.69 228 LEU A O 1
ATOM 1734 N N . THR A 1 229 ? 20.797 -3.48 -19.812 1 94.94 229 THR A N 1
ATOM 1735 C CA . THR A 1 229 ? 20.031 -2.404 -20.438 1 94.94 229 THR A CA 1
ATOM 1736 C C . THR A 1 229 ? 20.953 -1.48 -21.234 1 94.94 229 THR A C 1
ATOM 1738 O O . THR A 1 229 ? 20.484 -0.722 -22.094 1 94.94 229 THR A O 1
ATOM 1741 N N . THR A 1 230 ? 22.219 -1.481 -20.922 1 93.44 230 THR A N 1
ATOM 1742 C CA . THR A 1 230 ? 23.172 -0.585 -21.578 1 93.44 230 THR A CA 1
ATOM 1743 C C . THR A 1 230 ? 24.156 -1.373 -22.422 1 93.44 230 THR A C 1
ATOM 1745 O O . THR A 1 230 ? 25.031 -2.061 -21.891 1 93.44 230 THR A O 1
ATOM 1748 N N . ASN A 1 231 ? 24.094 -1.274 -23.688 1 94.31 231 ASN A N 1
ATOM 1749 C CA . ASN A 1 231 ? 25.016 -1.896 -24.641 1 94.31 231 ASN A CA 1
ATOM 1750 C C . ASN A 1 231 ? 25.125 -3.402 -24.406 1 94.31 231 ASN A C 1
ATOM 1752 O O . ASN A 1 231 ? 26.219 -3.949 -24.359 1 94.31 231 ASN A O 1
ATOM 1756 N N . ALA A 1 232 ? 24.062 -4.039 -24.188 1 96.75 232 ALA A N 1
ATOM 1757 C CA . ALA A 1 232 ? 24.047 -5.477 -23.938 1 96.75 232 ALA A CA 1
ATOM 1758 C C . ALA A 1 232 ? 24.297 -6.25 -25.234 1 96.75 232 ALA A C 1
ATOM 1760 O O . ALA A 1 232 ? 23.828 -5.844 -26.297 1 96.75 232 ALA A O 1
ATOM 1761 N N . HIS A 1 233 ? 25.047 -7.328 -25.156 1 98.12 233 HIS A N 1
ATOM 1762 C CA . HIS A 1 233 ? 25.078 -8.305 -26.234 1 98.12 233 HIS A CA 1
ATOM 1763 C C . HIS A 1 233 ? 23.719 -8.93 -26.469 1 98.12 233 HIS A C 1
ATOM 1765 O O . HIS A 1 233 ? 23.016 -9.273 -25.5 1 98.12 233 HIS A O 1
ATOM 1771 N N . SER A 1 234 ? 23.359 -9.086 -27.703 1 97.69 234 SER A N 1
ATOM 1772 C CA . SER A 1 234 ? 22.062 -9.648 -28.047 1 97.69 234 SER A CA 1
ATOM 1773 C C . SER A 1 234 ? 22.188 -10.734 -29.109 1 97.69 234 SER A C 1
ATOM 1775 O O . SER A 1 234 ? 22.938 -10.578 -30.078 1 97.69 234 SER A O 1
ATOM 1777 N N . GLU A 1 235 ? 21.531 -11.812 -28.938 1 96.94 235 GLU A N 1
ATOM 1778 C CA . GLU A 1 235 ? 21.438 -12.891 -29.922 1 96.94 235 GLU A CA 1
ATOM 1779 C C . GLU A 1 235 ? 20.109 -13.633 -29.812 1 96.94 235 GLU A C 1
ATOM 1781 O O . GLU A 1 235 ? 19.469 -13.609 -28.75 1 96.94 235 GLU A O 1
ATOM 1786 N N . PRO A 1 236 ? 19.703 -14.266 -30.828 1 95.81 236 PRO A N 1
ATOM 1787 C CA . PRO A 1 236 ? 18.469 -15.039 -30.75 1 95.81 236 PRO A CA 1
ATOM 1788 C C . PRO A 1 236 ? 18.656 -16.391 -30.078 1 95.81 236 PRO A C 1
ATOM 1790 O O . PRO A 1 236 ? 19.688 -17.031 -30.266 1 95.81 236 PRO A O 1
ATOM 1793 N N . TYR A 1 237 ? 17.688 -16.75 -29.312 1 94.81 237 TYR A N 1
ATOM 1794 C CA . TYR A 1 237 ? 17.625 -18.125 -28.844 1 94.81 237 TYR A CA 1
ATOM 1795 C C . TYR A 1 237 ? 17.438 -19.078 -30.031 1 94.81 237 TYR A C 1
ATOM 1797 O O . TYR A 1 237 ? 16.531 -18.922 -30.828 1 94.81 237 TYR A O 1
ATOM 1805 N N . ALA A 1 238 ? 18.266 -20.016 -30.141 1 89.19 238 ALA A N 1
ATOM 1806 C CA . ALA A 1 238 ? 18.328 -20.875 -31.312 1 89.19 238 ALA A CA 1
ATOM 1807 C C . ALA A 1 238 ? 17.312 -22.016 -31.234 1 89.19 238 ALA A C 1
ATOM 1809 O O . ALA A 1 238 ? 17.031 -22.672 -32.25 1 89.19 238 ALA A O 1
ATOM 1810 N N . GLY A 1 239 ? 16.672 -22.219 -30.203 1 84.94 239 GLY A N 1
ATOM 1811 C CA . GLY A 1 239 ? 15.758 -23.328 -30.031 1 84.94 239 GLY A CA 1
ATOM 1812 C C . GLY A 1 239 ? 14.383 -23.062 -30.625 1 84.94 239 GLY A C 1
ATOM 1813 O O . GLY A 1 239 ? 14.195 -22.094 -31.375 1 84.94 239 GLY A O 1
ATOM 1814 N N . ALA A 1 240 ? 13.477 -23.984 -30.469 1 86.19 240 ALA A N 1
ATOM 1815 C CA . ALA A 1 240 ? 12.094 -23.891 -30.938 1 86.19 240 ALA A CA 1
ATOM 1816 C C . ALA A 1 240 ? 11.352 -22.766 -30.234 1 86.19 240 ALA A C 1
ATOM 1818 O O . ALA A 1 240 ? 11.93 -22.047 -29.422 1 86.19 240 ALA A O 1
ATOM 1819 N N . GLU A 1 241 ? 10.125 -22.641 -30.641 1 90.38 241 GLU A N 1
ATOM 1820 C CA . GLU A 1 241 ? 9.273 -21.625 -30.016 1 90.38 241 GLU A CA 1
ATOM 1821 C C . GLU A 1 241 ? 9.266 -21.766 -28.5 1 90.38 241 GLU A C 1
ATOM 1823 O O . GLU A 1 241 ? 9.141 -22.875 -27.969 1 90.38 241 GLU A O 1
ATOM 1828 N N . LEU A 1 242 ? 9.391 -20.656 -27.922 1 92.56 242 LEU A N 1
ATOM 1829 C CA . LEU A 1 242 ? 9.586 -20.656 -26.469 1 92.56 242 LEU A CA 1
ATOM 1830 C C . LEU A 1 242 ? 8.297 -21.047 -25.75 1 92.56 242 LEU A C 1
ATOM 1832 O O . LEU A 1 242 ? 7.242 -20.469 -26.016 1 92.56 242 LEU A O 1
ATOM 1836 N N . ASP A 1 243 ? 8.32 -22.062 -25.016 1 95.12 243 ASP A N 1
ATOM 1837 C CA . ASP A 1 243 ? 7.324 -22.391 -24 1 95.12 243 ASP A CA 1
ATOM 1838 C C . ASP A 1 243 ? 7.676 -21.781 -22.656 1 95.12 243 ASP A C 1
ATOM 1840 O O . ASP A 1 243 ? 8.367 -22.406 -21.844 1 95.12 243 ASP A O 1
ATOM 1844 N N . TRP A 1 244 ? 7.184 -20.656 -22.422 1 94.62 244 TRP A N 1
ATOM 1845 C CA . TRP A 1 244 ? 7.621 -19.844 -21.297 1 94.62 244 TRP A CA 1
ATOM 1846 C C . TRP A 1 244 ? 7.289 -20.531 -19.969 1 94.62 244 TRP A C 1
ATOM 1848 O O . TRP A 1 244 ? 8.133 -20.625 -19.078 1 94.62 244 TRP A O 1
ATOM 1858 N N . PRO A 1 245 ? 6.016 -21.078 -19.828 1 94.56 245 PRO A N 1
ATOM 1859 C CA . PRO A 1 245 ? 5.73 -21.766 -18.562 1 94.56 245 PRO A CA 1
ATOM 1860 C C . PRO A 1 245 ? 6.695 -22.922 -18.297 1 94.56 245 PRO A C 1
ATOM 1862 O O . PRO A 1 245 ? 7.117 -23.125 -17.156 1 94.56 245 PRO A O 1
ATOM 1865 N N . SER A 1 246 ? 7.035 -23.625 -19.328 1 96.62 246 SER A N 1
ATOM 1866 C CA . SER A 1 246 ? 7.984 -24.719 -19.188 1 96.62 246 SER A CA 1
ATOM 1867 C C . SER A 1 246 ? 9.359 -24.203 -18.781 1 96.62 246 SER A C 1
ATOM 1869 O O . SER A 1 246 ? 9.977 -24.734 -17.844 1 96.62 246 SER A O 1
ATOM 1871 N N . TRP A 1 247 ? 9.836 -23.188 -19.422 1 97.19 247 TRP A N 1
ATOM 1872 C CA . TRP A 1 247 ? 11.148 -22.625 -19.141 1 97.19 247 TRP A CA 1
ATOM 1873 C C . TRP A 1 247 ? 11.203 -22.062 -17.719 1 97.19 247 TRP A C 1
ATOM 1875 O O . TRP A 1 247 ? 12.156 -22.328 -16.969 1 97.19 247 TRP A O 1
ATOM 1885 N N . ARG A 1 248 ? 10.211 -21.344 -17.344 1 96.31 248 ARG A N 1
ATOM 1886 C CA . ARG A 1 248 ? 10.133 -20.734 -16.016 1 96.31 248 ARG A CA 1
ATOM 1887 C C . ARG A 1 248 ? 10.211 -21.797 -14.93 1 96.31 248 ARG A C 1
ATOM 1889 O O . ARG A 1 248 ? 10.977 -21.656 -13.977 1 96.31 248 ARG A O 1
ATOM 1896 N N . THR A 1 249 ? 9.445 -22.828 -15.125 1 96.94 249 THR A N 1
ATOM 1897 C CA . THR A 1 249 ? 9.422 -23.906 -14.133 1 96.94 249 THR A CA 1
ATOM 1898 C C . THR A 1 249 ? 10.766 -24.625 -14.086 1 96.94 249 THR A C 1
ATOM 1900 O O . THR A 1 249 ? 11.273 -24.938 -13.008 1 96.94 249 THR A O 1
ATOM 1903 N N . PHE A 1 250 ? 11.344 -24.875 -15.234 1 97.75 250 PHE A N 1
ATOM 1904 C CA . PHE A 1 250 ? 12.625 -25.562 -15.297 1 97.75 250 PHE A CA 1
ATOM 1905 C C . PHE A 1 250 ? 13.711 -24.734 -14.617 1 97.75 250 PHE A C 1
ATOM 1907 O O . PHE A 1 250 ? 14.484 -25.266 -13.805 1 97.75 250 PHE A O 1
ATOM 1914 N N . ALA A 1 251 ? 13.758 -23.453 -14.93 1 98 251 ALA A N 1
ATOM 1915 C CA . ALA A 1 251 ? 14.75 -22.562 -14.32 1 98 251 ALA A CA 1
ATOM 1916 C C . ALA A 1 251 ? 14.617 -22.562 -12.797 1 98 251 ALA A C 1
ATOM 1918 O O . ALA A 1 251 ? 15.617 -22.562 -12.086 1 98 251 ALA A O 1
ATOM 1919 N N . ALA A 1 252 ? 13.398 -22.5 -12.32 1 97.38 252 ALA A N 1
ATOM 1920 C CA . ALA A 1 252 ? 13.156 -22.516 -10.883 1 97.38 252 ALA A CA 1
ATOM 1921 C C . ALA A 1 252 ? 13.641 -23.812 -10.258 1 97.38 252 ALA A C 1
ATOM 1923 O O . ALA A 1 252 ? 14.234 -23.812 -9.18 1 97.38 252 ALA A O 1
ATOM 1924 N N . HIS A 1 253 ? 13.375 -24.891 -10.938 1 96.81 253 HIS A N 1
ATOM 1925 C CA . HIS A 1 253 ? 13.719 -26.219 -10.461 1 96.81 253 HIS A CA 1
ATOM 1926 C C . HIS A 1 253 ? 15.227 -26.375 -10.297 1 96.81 253 HIS A C 1
ATOM 1928 O O . HIS A 1 253 ? 15.695 -27.141 -9.445 1 96.81 253 HIS A O 1
ATOM 1934 N N . LEU A 1 254 ? 15.984 -25.672 -11.086 1 96.94 254 LEU A N 1
ATOM 1935 C CA . LEU A 1 254 ? 17.438 -25.75 -11 1 96.94 254 LEU A CA 1
ATOM 1936 C C . LEU A 1 254 ? 17.938 -25.266 -9.641 1 96.94 254 LEU A C 1
ATOM 1938 O O . LEU A 1 254 ? 19.047 -25.609 -9.227 1 96.94 254 LEU A O 1
ATOM 1942 N N . ALA A 1 255 ? 17.188 -24.391 -8.992 1 96 255 ALA A N 1
ATOM 1943 C CA . ALA A 1 255 ? 17.5 -23.859 -7.672 1 96 255 ALA A CA 1
ATOM 1944 C C . ALA A 1 255 ? 18.875 -23.203 -7.652 1 96 255 ALA A C 1
ATOM 1946 O O . ALA A 1 255 ? 19.625 -23.344 -6.68 1 96 255 ALA A O 1
ATOM 1947 N N . ASP A 1 256 ? 19.266 -22.641 -8.766 1 97.38 256 ASP A N 1
ATOM 1948 C CA . ASP A 1 256 ? 20.547 -21.938 -8.812 1 97.38 256 ASP A CA 1
ATOM 1949 C C . ASP A 1 256 ? 20.516 -20.672 -7.961 1 97.38 256 ASP A C 1
ATOM 1951 O O . ASP A 1 256 ? 19.578 -19.859 -8.07 1 97.38 256 ASP A O 1
ATOM 1955 N N . PRO A 1 257 ? 21.484 -20.438 -7.176 1 97.62 257 PRO A N 1
ATOM 1956 C CA . PRO A 1 257 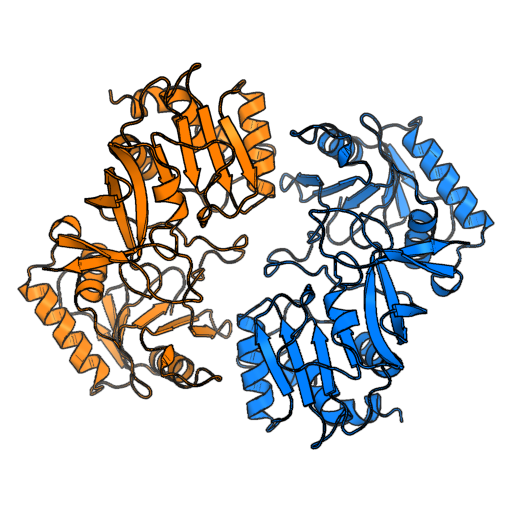? 21.469 -19.266 -6.281 1 97.62 257 PRO A CA 1
ATOM 1957 C C . PRO A 1 257 ? 21.609 -17.953 -7.035 1 97.62 257 PRO A C 1
ATOM 1959 O O . PRO A 1 257 ? 21.359 -16.875 -6.461 1 97.62 257 PRO A O 1
ATOM 1962 N N . GLN A 1 258 ? 21.984 -18.078 -8.312 1 98.56 258 GLN A N 1
ATOM 1963 C CA . GLN A 1 258 ? 22.219 -16.844 -9.07 1 98.56 258 GLN A CA 1
ATOM 1964 C C . GLN A 1 258 ? 21.047 -16.547 -10 1 98.56 258 GLN A C 1
ATOM 1966 O O . GLN A 1 258 ? 21.156 -15.703 -10.891 1 98.56 258 GLN A O 1
ATOM 1971 N N . LEU A 1 259 ? 19.969 -17.297 -9.836 1 98.75 259 LEU A N 1
ATOM 1972 C CA . LEU A 1 259 ? 18.766 -17.078 -10.633 1 98.75 259 LEU A CA 1
ATOM 1973 C C . LEU A 1 259 ? 18.375 -15.594 -10.617 1 98.75 259 LEU A C 1
ATOM 1975 O O . LEU A 1 259 ? 18.422 -14.953 -9.562 1 98.75 259 LEU A O 1
ATOM 1979 N N . THR A 1 260 ? 18.031 -15.086 -11.805 1 98.75 260 THR A N 1
ATOM 1980 C CA . THR A 1 260 ? 17.734 -13.672 -11.992 1 98.75 260 THR A CA 1
ATOM 1981 C C . THR A 1 260 ? 16.516 -13.492 -12.898 1 98.75 260 THR A C 1
ATOM 1983 O O . THR A 1 260 ? 16.375 -14.203 -13.898 1 98.75 260 THR A O 1
ATOM 1986 N N . MET A 1 261 ? 15.641 -12.68 -12.508 1 98 261 MET A N 1
ATOM 1987 C CA . MET A 1 261 ? 14.516 -12.242 -13.328 1 98 261 MET A CA 1
ATOM 1988 C C . MET A 1 261 ? 14.57 -10.734 -13.562 1 98 261 MET A C 1
ATOM 1990 O O . MET A 1 261 ? 15.023 -9.984 -12.703 1 98 261 MET A O 1
ATOM 1994 N N . ALA A 1 262 ? 14.109 -10.273 -14.742 1 97.81 262 ALA A N 1
ATOM 1995 C CA . ALA A 1 262 ? 14.125 -8.836 -15.031 1 97.81 262 ALA A CA 1
ATOM 1996 C C . ALA A 1 262 ? 12.969 -8.453 -15.945 1 97.81 262 ALA A C 1
ATOM 1998 O O . ALA A 1 262 ? 12.445 -9.289 -16.688 1 97.81 262 ALA A O 1
ATOM 1999 N N . GLY A 1 263 ? 12.453 -7.332 -15.758 1 96.56 263 GLY A N 1
ATOM 2000 C CA . GLY A 1 263 ? 11.625 -6.629 -16.734 1 96.56 263 GLY A CA 1
ATOM 2001 C C . GLY A 1 263 ? 12.367 -5.516 -17.453 1 96.56 263 GLY A C 1
ATOM 2002 O O . GLY A 1 263 ? 12.68 -4.484 -16.844 1 96.56 263 GLY A O 1
ATOM 2003 N N . LEU A 1 264 ? 12.656 -5.695 -18.719 1 95.5 264 LEU A N 1
ATOM 2004 C CA . LEU A 1 264 ? 13.5 -4.762 -19.469 1 95.5 264 LEU A CA 1
ATOM 2005 C C . LEU A 1 264 ? 12.664 -3.961 -20.469 1 95.5 264 LEU A C 1
ATOM 2007 O O . LEU A 1 264 ? 13.117 -2.924 -20.953 1 95.5 264 LEU A O 1
ATOM 2011 N N . THR A 1 265 ? 11.555 -4.508 -20.812 1 88.56 265 THR A N 1
ATOM 2012 C CA . THR A 1 265 ? 10.531 -3.875 -21.625 1 88.56 265 THR A CA 1
ATOM 2013 C C . THR A 1 265 ? 9.141 -4.148 -21.078 1 88.56 265 THR A C 1
ATOM 2015 O O . THR A 1 265 ? 8.938 -5.121 -20.344 1 88.56 265 THR A O 1
ATOM 2018 N N . PRO A 1 266 ? 8.258 -3.207 -21.266 1 82.62 266 PRO A N 1
ATOM 2019 C CA . PRO A 1 266 ? 6.918 -3.387 -20.688 1 82.62 266 PRO A CA 1
ATOM 2020 C C . PRO A 1 266 ? 6.301 -4.734 -21.047 1 82.62 266 PRO A C 1
ATOM 2022 O O . PRO A 1 266 ? 6.395 -5.176 -22.203 1 82.62 266 PRO A O 1
ATOM 2025 N N . ASN A 1 267 ? 5.797 -5.414 -20.156 1 80 267 ASN A N 1
ATOM 2026 C CA . ASN A 1 267 ? 5 -6.633 -20.25 1 80 267 ASN A CA 1
ATOM 2027 C C . ASN A 1 267 ? 5.844 -7.816 -20.719 1 80 267 ASN A C 1
ATOM 2029 O O . ASN A 1 267 ? 5.309 -8.781 -21.266 1 80 267 ASN A O 1
ATOM 2033 N N . GLN A 1 268 ? 7.117 -7.703 -20.656 1 88.06 268 GLN A N 1
ATOM 2034 C CA . GLN A 1 268 ? 7.988 -8.828 -20.984 1 88.06 268 GLN A CA 1
ATOM 2035 C C . GLN A 1 268 ? 8.93 -9.148 -19.828 1 88.06 268 GLN A C 1
ATOM 2037 O O . GLN A 1 268 ? 9.508 -8.242 -19.219 1 88.06 268 GLN A O 1
ATOM 2042 N N . TRP A 1 269 ? 9.031 -10.391 -19.594 1 93.06 269 TRP A N 1
ATOM 2043 C CA . TRP A 1 269 ? 9.914 -10.852 -18.531 1 93.06 269 TRP A CA 1
ATOM 2044 C C . TRP A 1 269 ? 11.141 -11.555 -19.109 1 93.06 269 TRP A C 1
ATOM 2046 O O . TRP A 1 269 ? 11.117 -12.016 -20.25 1 93.06 269 TRP A O 1
ATOM 2056 N N . ALA A 1 270 ? 12.125 -11.516 -18.328 1 97.94 270 ALA A N 1
ATOM 2057 C CA . ALA A 1 270 ? 13.375 -12.18 -18.688 1 97.94 270 ALA A CA 1
ATOM 2058 C C . ALA A 1 270 ? 13.898 -13.023 -17.516 1 97.94 270 ALA A C 1
ATOM 2060 O O . ALA A 1 270 ? 13.797 -12.617 -16.359 1 97.94 270 ALA A O 1
ATOM 2061 N N . ILE A 1 271 ? 14.391 -14.211 -17.844 1 98.44 271 ILE A N 1
ATOM 2062 C CA . ILE A 1 271 ? 14.922 -15.102 -16.812 1 98.44 271 ILE A CA 1
ATOM 2063 C C . ILE A 1 271 ? 16.359 -15.5 -17.172 1 98.44 271 ILE A C 1
ATOM 2065 O O . ILE A 1 271 ? 16.656 -15.789 -18.328 1 98.44 271 ILE A O 1
ATOM 2069 N N . GLY A 1 272 ? 17.188 -15.469 -16.172 1 98.75 272 GLY A N 1
ATOM 2070 C CA . GLY A 1 272 ? 18.547 -15.922 -16.438 1 98.75 272 GLY A CA 1
ATOM 2071 C C . GLY A 1 272 ? 19.438 -15.93 -15.211 1 98.75 272 GLY A C 1
ATOM 2072 O O . GLY A 1 272 ? 19 -16.359 -14.141 1 98.75 272 GLY A O 1
ATOM 2073 N N . HIS A 1 273 ? 20.656 -15.586 -15.414 1 98.88 273 HIS A N 1
ATOM 2074 C CA . HIS A 1 273 ? 21.734 -15.695 -14.438 1 98.88 273 HIS A CA 1
ATOM 2075 C C . HIS A 1 273 ? 22.469 -14.375 -14.281 1 98.88 273 HIS A C 1
ATOM 2077 O O . HIS A 1 273 ? 22.75 -13.688 -15.273 1 98.88 273 HIS A O 1
ATOM 2083 N N . SER A 1 274 ? 22.781 -14.008 -13.023 1 98.81 274 SER A N 1
ATOM 2084 C CA . SER A 1 274 ? 23.609 -12.828 -12.82 1 98.81 274 SER A CA 1
ATOM 2085 C C . SER A 1 274 ? 24.547 -13 -11.633 1 98.81 274 SER A C 1
ATOM 2087 O O . SER A 1 274 ? 24.344 -13.883 -10.805 1 98.81 274 SER A O 1
ATOM 2089 N N . THR A 1 275 ? 25.625 -12.297 -11.594 1 98.31 275 THR A N 1
ATOM 2090 C CA . THR A 1 275 ? 26.578 -12.125 -10.492 1 98.31 275 THR A CA 1
ATOM 2091 C C . THR A 1 275 ? 26.766 -10.648 -10.164 1 98.31 275 THR A C 1
ATOM 2093 O O . THR A 1 275 ? 26 -9.805 -10.625 1 98.31 275 THR A O 1
ATOM 2096 N N . MET A 1 276 ? 27.812 -10.391 -9.398 1 97.12 276 MET A N 1
ATOM 2097 C CA . MET A 1 276 ? 28.125 -9.008 -9.055 1 97.12 276 MET A CA 1
ATOM 2098 C C . MET A 1 276 ? 28.641 -8.25 -10.281 1 97.12 276 MET A C 1
ATOM 2100 O O . MET A 1 276 ? 28.641 -7.016 -10.289 1 97.12 276 MET A O 1
ATOM 2104 N N . THR A 1 277 ? 29.078 -9.023 -11.328 1 96.88 277 THR A N 1
ATOM 2105 C CA . THR A 1 277 ? 29.75 -8.312 -12.398 1 96.88 277 THR A CA 1
ATOM 2106 C C . THR A 1 277 ? 29.203 -8.727 -13.766 1 96.88 277 THR A C 1
ATOM 2108 O O . THR A 1 277 ? 29.453 -8.062 -14.773 1 96.88 277 THR A O 1
ATOM 2111 N N . THR A 1 278 ? 28.469 -9.812 -13.859 1 98.5 278 THR A N 1
ATOM 2112 C CA . THR A 1 278 ? 27.969 -10.297 -15.148 1 98.5 278 THR A CA 1
ATOM 2113 C C . THR A 1 278 ? 26.469 -10.586 -15.07 1 98.5 278 THR A C 1
ATOM 2115 O O . THR A 1 278 ? 25.922 -10.75 -13.984 1 98.5 278 THR A O 1
ATOM 2118 N N . ALA A 1 279 ? 25.797 -10.594 -16.234 1 98.88 279 ALA A N 1
ATOM 2119 C CA . ALA A 1 279 ? 24.375 -10.898 -16.312 1 98.88 279 ALA A CA 1
ATOM 2120 C C . ALA A 1 279 ? 24 -11.422 -17.688 1 98.88 279 ALA A C 1
ATOM 2122 O O . ALA A 1 279 ? 24.531 -10.969 -18.703 1 98.88 279 ALA A O 1
ATOM 2123 N N . ALA A 1 280 ? 23.094 -12.344 -17.703 1 98.88 280 ALA A N 1
ATOM 2124 C CA . ALA A 1 280 ? 22.5 -12.867 -18.938 1 98.88 280 ALA A CA 1
ATOM 2125 C C . ALA A 1 280 ? 21.078 -13.359 -18.703 1 98.88 280 ALA A C 1
ATOM 2127 O O . ALA A 1 280 ? 20.797 -13.984 -17.672 1 98.88 280 ALA A O 1
ATOM 2128 N N . VAL A 1 281 ? 20.203 -13.047 -19.625 1 98.81 281 VAL A N 1
ATOM 2129 C CA . VAL A 1 281 ? 18.812 -13.469 -19.469 1 98.81 281 VAL A CA 1
ATOM 2130 C C . VAL A 1 281 ? 18.234 -13.875 -20.812 1 98.81 281 VAL A C 1
ATOM 2132 O O . VAL A 1 281 ? 18.734 -13.445 -21.859 1 98.81 281 VAL A O 1
ATOM 2135 N N . LEU A 1 282 ? 17.312 -14.703 -20.812 1 98.38 282 LEU A N 1
ATOM 2136 C CA . LEU A 1 282 ? 16.438 -14.984 -21.938 1 98.38 282 LEU A CA 1
ATOM 2137 C C . LEU A 1 282 ? 15.109 -14.25 -21.797 1 98.38 282 LEU A C 1
ATOM 2139 O O . LEU A 1 282 ? 14.383 -14.461 -20.828 1 98.38 282 LEU A O 1
ATOM 2143 N N . GLN A 1 283 ? 14.812 -13.422 -22.75 1 96.88 283 GLN A N 1
ATOM 2144 C CA . GLN A 1 283 ? 13.547 -12.688 -22.766 1 96.88 283 GLN A CA 1
ATOM 2145 C C . GLN A 1 283 ? 12.422 -13.531 -23.344 1 96.88 283 GLN A C 1
ATOM 2147 O O . GLN A 1 283 ? 12.664 -14.406 -24.172 1 96.88 283 GLN A O 1
ATOM 2152 N N . GLN A 1 284 ? 11.258 -13.219 -22.984 1 94.56 284 GLN A N 1
ATOM 2153 C CA . GLN A 1 284 ? 10.07 -13.945 -23.406 1 94.56 284 GLN A CA 1
ATOM 2154 C C . GLN A 1 284 ? 9.93 -13.93 -24.922 1 94.56 284 GLN A C 1
ATOM 2156 O O . GLN A 1 284 ? 9.281 -14.797 -25.5 1 94.56 284 GLN A O 1
ATOM 2161 N N . ASP A 1 285 ? 10.523 -12.992 -25.609 1 93.12 285 ASP A N 1
ATOM 2162 C CA . ASP A 1 285 ? 10.414 -12.883 -27.062 1 93.12 285 ASP A CA 1
ATOM 2163 C C . ASP A 1 285 ? 11.477 -13.727 -27.75 1 93.12 285 ASP A C 1
ATOM 2165 O O . ASP A 1 285 ? 11.578 -13.719 -28.984 1 93.12 285 ASP A O 1
ATOM 2169 N N . GLY A 1 286 ? 12.305 -14.352 -26.953 1 95.38 286 GLY A N 1
ATOM 2170 C CA . GLY A 1 286 ? 13.297 -15.25 -27.516 1 95.38 286 GLY A CA 1
ATOM 2171 C C . GLY A 1 286 ? 14.664 -14.617 -27.672 1 95.38 286 GLY A C 1
ATOM 2172 O O . GLY A 1 286 ? 15.594 -15.25 -28.188 1 95.38 286 GLY A O 1
ATOM 2173 N N . THR A 1 287 ? 14.797 -13.445 -27.188 1 96.25 287 THR A N 1
ATOM 2174 C CA . THR A 1 287 ? 16.078 -12.758 -27.281 1 96.25 287 THR A CA 1
ATOM 2175 C C . THR A 1 287 ? 16.953 -13.07 -26.062 1 96.25 287 THR A C 1
ATOM 2177 O O . THR A 1 287 ? 16.5 -12.938 -24.922 1 96.25 287 THR A O 1
ATOM 2180 N N . LEU A 1 288 ? 18.156 -13.453 -26.328 1 97.81 288 LEU A N 1
ATOM 2181 C CA . LEU A 1 288 ? 19.172 -13.578 -25.281 1 97.81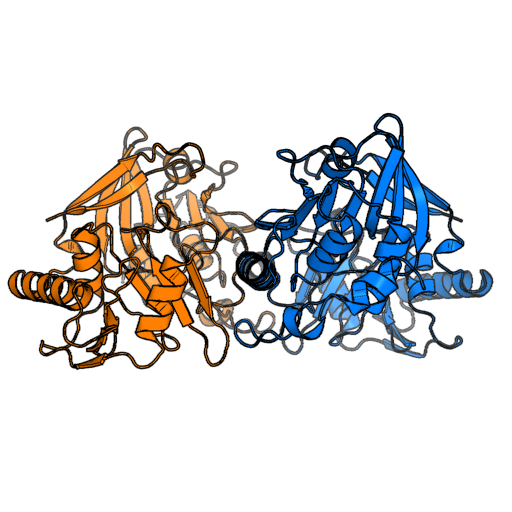 288 LEU A CA 1
ATOM 2182 C C . LEU A 1 288 ? 19.953 -12.273 -25.109 1 97.81 288 LEU A C 1
ATOM 2184 O O . LEU A 1 288 ? 20.484 -11.742 -26.094 1 97.81 288 LEU A O 1
ATOM 2188 N N . LEU A 1 289 ? 19.953 -11.789 -23.906 1 98.31 289 LEU A N 1
ATOM 2189 C CA . LEU A 1 289 ? 20.75 -10.602 -23.578 1 98.31 289 LEU A CA 1
ATOM 2190 C C . LEU A 1 289 ? 21.844 -10.938 -22.578 1 98.31 289 LEU A C 1
ATOM 2192 O O . LEU A 1 289 ? 21.641 -11.719 -21.656 1 98.31 289 LEU A O 1
ATOM 2196 N N . ALA A 1 290 ? 23.062 -10.32 -22.766 1 98.75 290 ALA A N 1
ATOM 2197 C CA . ALA A 1 290 ? 24.172 -10.516 -21.844 1 98.75 290 ALA A CA 1
ATOM 2198 C C . ALA A 1 290 ? 25.062 -9.273 -21.797 1 98.75 290 ALA A C 1
ATOM 2200 O O . ALA A 1 290 ? 24.984 -8.414 -22.672 1 98.75 290 ALA A O 1
ATOM 2201 N N . ASP A 1 291 ? 25.828 -9.289 -20.781 1 98.31 291 ASP A N 1
ATOM 2202 C CA . ASP A 1 291 ? 26.734 -8.156 -20.625 1 98.31 291 ASP A CA 1
ATOM 2203 C C . ASP A 1 291 ? 27.797 -8.141 -21.734 1 98.31 291 ASP A C 1
ATOM 2205 O O . ASP A 1 291 ? 28.25 -7.078 -22.156 1 98.31 291 ASP A O 1
ATOM 2209 N N . ARG A 1 292 ? 28.359 -9.312 -22.234 1 96.88 292 ARG A N 1
ATOM 2210 C CA . ARG A 1 292 ? 29.297 -9.469 -23.328 1 96.88 292 ARG A CA 1
ATOM 2211 C C . ARG A 1 292 ? 29.172 -10.844 -23.969 1 96.88 292 ARG A C 1
ATOM 2213 O O . ARG A 1 292 ? 28.594 -11.758 -23.391 1 96.88 292 ARG A O 1
ATOM 2220 N N . PRO A 1 293 ? 29.625 -11 -25.109 1 97 293 PRO A N 1
ATOM 2221 C CA . PRO A 1 293 ? 29.453 -12.273 -25.828 1 97 293 PRO A CA 1
ATOM 2222 C C . PRO A 1 293 ? 30.109 -13.445 -25.109 1 97 293 PRO A C 1
ATOM 2224 O O . PRO A 1 293 ? 29.641 -14.586 -25.219 1 97 293 PRO A O 1
ATOM 2227 N N . ASP A 1 294 ? 31.172 -13.164 -24.391 1 97.81 294 ASP A N 1
ATOM 2228 C CA . ASP A 1 294 ? 31.875 -14.227 -23.688 1 97.81 294 ASP A CA 1
ATOM 2229 C C . ASP A 1 294 ? 31.562 -14.188 -22.188 1 97.81 294 ASP A C 1
ATOM 2231 O O . ASP A 1 294 ? 32.375 -14.609 -21.375 1 97.81 294 ASP A O 1
ATOM 2235 N N . SER A 1 295 ? 30.453 -13.734 -21.844 1 98.12 295 SER A N 1
ATOM 2236 C CA . SER A 1 295 ? 30.031 -13.594 -20.469 1 98.12 295 SER A CA 1
ATOM 2237 C C . SER A 1 295 ? 29.953 -14.945 -19.766 1 98.12 295 SER A C 1
ATOM 2239 O O . SER A 1 295 ? 29.406 -15.898 -20.312 1 98.12 295 SER A O 1
ATOM 2241 N N . SER A 1 296 ? 30.422 -15.031 -18.562 1 98.5 296 SER A N 1
ATOM 2242 C CA . SER A 1 296 ? 30.281 -16.25 -17.766 1 98.5 296 SER A CA 1
ATOM 2243 C C . SER A 1 296 ? 28.812 -16.531 -17.453 1 98.5 296 SER A C 1
ATOM 2245 O O . SER A 1 296 ? 28.406 -17.703 -17.406 1 98.5 296 SER A O 1
ATOM 2247 N N . SER A 1 297 ? 27.984 -15.523 -17.219 1 98.81 297 SER A N 1
ATOM 2248 C CA . SER A 1 297 ? 26.562 -15.703 -16.969 1 98.81 297 SER A CA 1
ATOM 2249 C C . SER A 1 297 ? 25.844 -16.25 -18.203 1 98.81 297 SER A C 1
ATOM 2251 O O . SER A 1 297 ? 24.922 -17.047 -18.094 1 98.81 297 SER A O 1
ATOM 2253 N N . LEU A 1 298 ? 26.281 -15.773 -19.359 1 98.69 298 LEU A N 1
ATOM 2254 C CA . LEU A 1 298 ? 25.703 -16.312 -20.594 1 98.69 298 LEU A CA 1
ATOM 2255 C C . LEU A 1 298 ? 26.047 -17.781 -20.75 1 98.69 298 LEU A C 1
ATOM 2257 O O . LEU A 1 298 ? 25.203 -18.578 -21.172 1 98.69 298 LEU A O 1
ATOM 2261 N N . ALA A 1 299 ? 27.266 -18.141 -20.438 1 98.62 299 ALA A N 1
ATOM 2262 C CA . ALA A 1 299 ? 27.672 -19.547 -20.5 1 98.62 299 ALA A CA 1
ATOM 2263 C C . ALA A 1 299 ? 26.797 -20.406 -19.594 1 98.62 299 ALA A C 1
ATOM 2265 O O . ALA A 1 299 ? 26.344 -21.484 -20 1 98.62 299 ALA A O 1
ATOM 2266 N N . VAL A 1 300 ? 26.547 -19.984 -18.406 1 98.75 300 VAL A N 1
ATOM 2267 C CA . VAL A 1 300 ? 25.703 -20.719 -17.469 1 98.75 300 VAL A CA 1
ATOM 2268 C C . VAL A 1 300 ? 24.281 -20.812 -18.016 1 98.75 300 VAL A C 1
ATOM 2270 O O . VAL A 1 300 ? 23.672 -21.891 -18 1 98.75 300 VAL A O 1
ATOM 2273 N N . LEU A 1 301 ? 23.734 -19.703 -18.531 1 98.62 301 LEU A N 1
ATOM 2274 C CA . LEU A 1 301 ? 22.391 -19.688 -19.094 1 98.62 301 LEU A CA 1
ATOM 2275 C C . LEU A 1 301 ? 22.266 -20.672 -20.25 1 98.62 301 LEU A C 1
ATOM 2277 O O . LEU A 1 301 ? 21.281 -21.406 -20.344 1 98.62 301 LEU A O 1
ATOM 2281 N N . ARG A 1 302 ? 23.266 -20.688 -21.078 1 97.94 302 ARG A N 1
ATOM 2282 C CA . ARG A 1 302 ? 23.266 -21.641 -22.188 1 97.94 302 ARG A CA 1
ATOM 2283 C C . ARG A 1 302 ? 23.234 -23.078 -21.688 1 97.94 302 ARG A C 1
ATOM 2285 O O . ARG A 1 302 ? 22.578 -23.938 -22.266 1 97.94 302 ARG A O 1
ATOM 2292 N N . SER A 1 303 ? 23.953 -23.281 -20.688 1 98.31 303 SER A N 1
ATOM 2293 C CA . SER A 1 303 ? 23.938 -24.625 -20.094 1 98.31 303 SER A CA 1
ATOM 2294 C C . SER A 1 303 ? 22.547 -24.969 -19.562 1 98.31 303 SER A C 1
ATOM 2296 O O . SER A 1 303 ? 22.109 -26.125 -19.688 1 98.31 303 SER A O 1
ATOM 2298 N N . TRP A 1 304 ? 21.844 -24.016 -18.906 1 98.44 304 TRP A N 1
ATOM 2299 C CA . TRP A 1 304 ? 20.469 -24.219 -18.453 1 98.44 304 TRP A CA 1
ATOM 2300 C C . TRP A 1 304 ? 19.562 -24.562 -19.609 1 98.44 304 TRP A C 1
ATOM 2302 O O . TRP A 1 304 ? 18.766 -25.5 -19.531 1 98.44 304 TRP A O 1
ATOM 2312 N N . LEU A 1 305 ? 19.703 -23.828 -20.703 1 97.94 305 LEU A N 1
ATOM 2313 C CA . LEU A 1 305 ? 18.844 -24 -21.859 1 97.94 305 LEU A CA 1
ATOM 2314 C C . LEU A 1 305 ? 19.094 -25.344 -22.531 1 97.94 305 LEU A C 1
ATOM 2316 O O . LEU A 1 305 ? 18.156 -26.016 -22.969 1 97.94 305 LEU A O 1
ATOM 2320 N N . THR A 1 306 ? 20.344 -25.688 -22.609 1 97.5 306 THR A N 1
ATOM 2321 C CA . THR A 1 306 ? 20.688 -27 -23.156 1 97.5 306 THR A CA 1
ATOM 2322 C C . THR A 1 306 ? 20.062 -28.109 -22.312 1 97.5 306 THR A C 1
ATOM 2324 O O . THR A 1 306 ? 19.469 -29.047 -22.859 1 97.5 306 THR A O 1
ATOM 2327 N N . ALA A 1 307 ? 20.188 -28.016 -21.031 1 97.75 307 ALA A N 1
ATOM 2328 C CA . ALA A 1 307 ? 19.594 -29.016 -20.125 1 97.75 307 ALA A CA 1
ATOM 2329 C C . ALA A 1 307 ? 18.078 -29.047 -20.266 1 97.75 307 ALA A C 1
ATOM 2331 O O . ALA A 1 307 ? 17.484 -30.125 -20.234 1 97.75 307 ALA A O 1
ATOM 2332 N N . TRP A 1 308 ? 17.438 -27.906 -20.438 1 97.75 308 TRP A N 1
ATOM 2333 C CA . TRP A 1 308 ? 15.992 -27.781 -20.609 1 97.75 308 TRP A CA 1
ATOM 2334 C C . TRP A 1 308 ? 15.539 -28.484 -21.891 1 97.75 308 TRP A C 1
ATOM 2336 O O . TRP A 1 308 ? 14.562 -29.234 -21.875 1 97.75 308 TRP A O 1
ATOM 2346 N N . GLU A 1 309 ? 16.312 -28.328 -22.938 1 96.75 309 GLU A N 1
ATOM 2347 C CA . GLU A 1 309 ? 16.016 -28.984 -24.203 1 96.75 309 GLU A CA 1
ATOM 2348 C C . GLU A 1 309 ? 16.203 -30.5 -24.094 1 96.75 309 GLU A C 1
ATOM 2350 O O . GLU A 1 309 ? 15.375 -31.266 -24.594 1 96.75 309 GLU A O 1
ATOM 2355 N N . GLN A 1 310 ? 17.266 -30.828 -23.5 1 96.81 310 GLN A N 1
ATOM 2356 C CA . GLN A 1 310 ? 17.547 -32.25 -23.328 1 96.81 310 GLN A CA 1
ATOM 2357 C C . GLN A 1 310 ? 16.453 -32.938 -22.5 1 96.81 310 GLN A C 1
ATOM 2359 O O . GLN A 1 310 ? 16.141 -34.094 -22.719 1 96.81 310 GLN A O 1
ATOM 2364 N N . ALA A 1 311 ? 15.867 -32.188 -21.562 1 97.12 311 ALA A N 1
ATOM 2365 C CA . ALA A 1 311 ? 14.797 -32.719 -20.719 1 97.12 311 ALA A CA 1
ATOM 2366 C C . ALA A 1 311 ? 13.461 -32.688 -21.469 1 97.12 311 ALA A C 1
ATOM 2368 O O . ALA A 1 311 ? 12.422 -33.031 -20.891 1 97.12 311 ALA A O 1
ATOM 2369 N N . ARG A 1 312 ? 13.461 -32.188 -22.672 1 96.75 312 ARG A N 1
ATOM 2370 C CA . ARG A 1 312 ? 12.305 -32.156 -23.562 1 96.75 312 ARG A CA 1
ATOM 2371 C C . ARG A 1 312 ? 11.242 -31.188 -23.047 1 96.75 312 ARG A C 1
ATOM 2373 O O . ARG A 1 312 ? 10.047 -31.484 -23.109 1 96.75 312 ARG A O 1
ATOM 2380 N N . ARG A 1 313 ? 11.633 -30.094 -22.359 1 96.69 313 ARG A N 1
ATOM 2381 C CA . ARG A 1 313 ? 10.797 -28.953 -21.984 1 96.69 313 ARG A CA 1
ATOM 2382 C C . ARG A 1 313 ? 9.594 -29.422 -21.156 1 96.69 313 ARG A C 1
ATOM 2384 O O . ARG A 1 313 ? 8.445 -29.188 -21.531 1 96.69 313 ARG A O 1
ATOM 2391 N N . PRO A 1 314 ? 9.875 -29.969 -20.016 1 96.56 314 PRO A N 1
ATOM 2392 C CA . PRO A 1 314 ? 8.789 -30.547 -19.203 1 96.56 314 PRO A CA 1
ATOM 2393 C C . PRO A 1 314 ? 7.758 -29.5 -18.781 1 96.56 314 PRO A C 1
ATOM 2395 O O . PRO A 1 314 ? 8.117 -28.359 -18.484 1 96.56 314 PRO A O 1
ATOM 2398 N N . ALA A 1 315 ? 6.504 -29.906 -18.75 1 95.12 315 ALA A N 1
ATOM 2399 C CA . ALA A 1 315 ? 5.43 -29.078 -18.219 1 95.12 315 ALA A CA 1
ATOM 2400 C C . ALA A 1 315 ? 5.465 -29.047 -16.688 1 95.12 315 ALA A C 1
ATOM 2402 O O . ALA A 1 315 ? 6.062 -29.922 -16.062 1 95.12 315 ALA A O 1
ATOM 2403 N N . PRO A 1 316 ? 4.828 -28.062 -16.094 1 93.06 316 PRO A N 1
ATOM 2404 C CA . PRO A 1 316 ? 4.871 -27.938 -14.625 1 93.06 316 PRO A CA 1
ATOM 2405 C C . PRO A 1 316 ? 4.375 -29.188 -13.914 1 93.06 316 PRO A C 1
ATOM 2407 O O . PRO A 1 316 ? 4.895 -29.547 -12.844 1 93.06 316 PRO A O 1
ATOM 2410 N N . ASP A 1 317 ? 3.436 -29.875 -14.477 1 92.75 317 ASP A N 1
ATOM 2411 C CA . ASP A 1 317 ? 2.842 -31.016 -13.781 1 92.75 317 ASP A CA 1
ATOM 2412 C C . ASP A 1 317 ? 3.754 -32.25 -13.844 1 92.75 317 ASP A C 1
ATOM 2414 O O . ASP A 1 317 ? 3.445 -33.281 -13.266 1 92.75 317 ASP A O 1
ATOM 2418 N N . ALA A 1 318 ? 4.902 -32.125 -14.531 1 95.88 318 ALA A N 1
ATOM 2419 C CA . ALA A 1 318 ? 5.879 -33.188 -14.625 1 95.88 318 ALA A CA 1
ATOM 2420 C C . ALA A 1 318 ? 6.793 -33.219 -13.406 1 95.88 318 ALA A C 1
ATOM 2422 O O . ALA A 1 318 ? 7.582 -34.156 -13.227 1 95.88 318 ALA A O 1
ATOM 2423 N N . TYR A 1 319 ? 6.699 -32.219 -12.562 1 96.56 319 TYR A N 1
ATOM 2424 C CA . TYR A 1 319 ? 7.586 -32.062 -11.414 1 96.56 319 TYR A CA 1
ATOM 2425 C C . TYR A 1 319 ? 6.914 -32.594 -10.148 1 96.56 319 TYR A C 1
ATOM 2427 O O . TYR A 1 319 ? 5.688 -32.562 -10.031 1 96.56 319 TYR A O 1
ATOM 2435 N N . ALA A 1 320 ? 7.711 -33.062 -9.188 1 96.88 320 ALA A N 1
ATOM 2436 C CA . ALA A 1 320 ? 7.238 -33.438 -7.855 1 96.88 320 ALA A CA 1
ATOM 2437 C C . ALA A 1 320 ? 7.27 -32.219 -6.914 1 96.88 320 ALA A C 1
ATOM 2439 O O . ALA A 1 320 ? 8.328 -31.641 -6.684 1 96.88 320 ALA A O 1
ATOM 2440 N N . PRO A 1 321 ? 6.102 -31.875 -6.422 1 97.44 321 PRO A N 1
ATOM 2441 C CA . PRO A 1 321 ? 6.059 -30.734 -5.496 1 97.44 321 PRO A CA 1
ATOM 2442 C C . PRO A 1 321 ? 6.379 -31.141 -4.059 1 97.44 321 PRO A C 1
ATOM 2444 O O . PRO A 1 321 ? 5.965 -32.219 -3.602 1 97.44 321 PRO A O 1
ATOM 2447 N N . THR A 1 322 ? 7.113 -30.312 -3.365 1 96.69 322 THR A N 1
ATOM 2448 C CA . THR A 1 322 ? 7.426 -30.484 -1.951 1 96.69 322 THR A CA 1
ATOM 2449 C C . THR A 1 322 ? 7.238 -29.188 -1.185 1 96.69 322 THR A C 1
ATOM 2451 O O . THR A 1 322 ? 7.648 -28.109 -1.65 1 96.69 322 THR A O 1
ATOM 2454 N N . LEU A 1 323 ? 6.535 -29.281 -0.054 1 97.81 323 LEU A N 1
ATOM 2455 C CA . LEU A 1 323 ? 6.398 -28.156 0.857 1 97.81 323 LEU A CA 1
ATOM 2456 C C . LEU A 1 323 ? 7.395 -28.266 2.006 1 97.81 323 LEU A C 1
ATOM 2458 O O . LEU A 1 323 ? 7.504 -29.312 2.646 1 97.81 323 LEU A O 1
ATOM 2462 N N . THR A 1 324 ? 8.125 -27.203 2.215 1 96.19 324 THR A N 1
ATOM 2463 C CA . THR A 1 324 ? 9.047 -27.125 3.344 1 96.19 324 THR A CA 1
ATOM 2464 C C . THR A 1 324 ? 8.688 -25.969 4.266 1 96.19 324 THR A C 1
ATOM 2466 O O . THR A 1 324 ? 8.484 -24.844 3.801 1 96.19 324 THR A O 1
ATOM 2469 N N . ARG A 1 325 ? 8.641 -26.203 5.539 1 95.31 325 ARG A N 1
ATOM 2470 C CA . ARG A 1 325 ? 8.281 -25.172 6.512 1 95.31 325 ARG A CA 1
ATOM 2471 C C . ARG A 1 325 ? 9.312 -24.047 6.531 1 95.31 325 ARG A C 1
ATOM 2473 O O . ARG A 1 325 ? 10.523 -24.312 6.477 1 95.31 325 ARG A O 1
ATOM 2480 N N . SER A 1 326 ? 8.812 -22.844 6.48 1 93.25 326 SER A N 1
ATOM 2481 C CA . SER A 1 326 ? 9.711 -21.703 6.629 1 93.25 326 SER A CA 1
ATOM 2482 C C . SER A 1 326 ? 10.297 -21.641 8.039 1 93.25 326 SER A C 1
ATOM 2484 O O . SER A 1 326 ? 9.578 -21.844 9.023 1 93.25 326 SER A O 1
ATOM 2486 N N . THR A 1 327 ? 11.609 -21.297 8.227 1 86.5 327 THR A N 1
ATOM 2487 C CA . THR A 1 327 ? 12.266 -21.234 9.523 1 86.5 327 THR A CA 1
ATOM 2488 C C . THR A 1 327 ? 12.734 -19.797 9.812 1 86.5 327 THR A C 1
ATOM 2490 O O . THR A 1 327 ? 13.273 -19.531 10.891 1 86.5 327 THR A O 1
ATOM 2493 N N . ALA A 1 328 ? 12.445 -18.938 8.969 1 78.38 328 ALA A N 1
ATOM 2494 C CA . ALA A 1 328 ? 12.93 -17.562 9.133 1 78.38 328 ALA A CA 1
ATOM 2495 C C . ALA A 1 328 ? 12.07 -16.797 10.125 1 78.38 328 ALA A C 1
ATOM 2497 O O . ALA A 1 328 ? 10.844 -16.828 10.047 1 78.38 328 ALA A O 1
ATOM 2498 N N . GLU A 1 329 ? 12.672 -16.078 11.109 1 68.56 329 GLU A N 1
ATOM 2499 C CA . GLU A 1 329 ? 11.984 -15.375 12.188 1 68.56 329 GLU A CA 1
ATOM 2500 C C . GLU A 1 329 ? 11.172 -14.203 11.648 1 68.56 329 GLU A C 1
ATOM 2502 O O . GLU A 1 329 ? 10.094 -13.891 12.164 1 68.56 329 GLU A O 1
ATOM 2507 N N . HIS A 1 330 ? 11.602 -13.539 10.57 1 73.94 330 HIS A N 1
ATOM 2508 C CA . HIS A 1 330 ? 10.945 -12.32 10.117 1 73.94 330 HIS A CA 1
ATOM 2509 C C . HIS A 1 330 ? 10.008 -12.602 8.945 1 73.94 330 HIS A C 1
ATOM 2511 O O . HIS A 1 330 ? 9.383 -11.688 8.414 1 73.94 330 HIS A O 1
ATOM 2517 N N . GLU A 1 331 ? 9.891 -13.859 8.695 1 78.88 331 GLU A N 1
ATOM 2518 C CA . GLU A 1 331 ? 9.031 -14.242 7.582 1 78.88 331 GLU A CA 1
ATOM 2519 C C . GLU A 1 331 ? 7.66 -14.711 8.07 1 78.88 331 GLU A C 1
ATOM 2521 O O . GLU A 1 331 ? 7.527 -15.188 9.203 1 78.88 331 GLU A O 1
ATOM 2526 N N . THR A 1 332 ? 6.668 -14.445 7.277 1 82.38 332 THR A N 1
ATOM 2527 C CA . THR A 1 332 ? 5.348 -15.008 7.531 1 82.38 332 THR A CA 1
ATOM 2528 C C . THR A 1 332 ? 5.434 -16.516 7.746 1 82.38 332 THR A C 1
ATOM 2530 O O . THR A 1 332 ? 6.059 -17.219 6.953 1 82.38 332 THR A O 1
ATOM 2533 N N . PRO A 1 333 ? 4.922 -17.047 8.844 1 93.88 333 PRO A N 1
ATOM 2534 C CA . PRO A 1 333 ? 4.934 -18.5 9.031 1 93.88 333 PRO A CA 1
ATOM 2535 C C . PRO A 1 333 ? 4.195 -19.25 7.914 1 93.88 333 PRO A C 1
ATOM 2537 O O . PRO A 1 333 ? 3.15 -18.781 7.449 1 93.88 333 PRO A O 1
ATOM 2540 N N . GLY A 1 334 ? 4.797 -20.312 7.402 1 97.62 334 GLY A N 1
ATOM 2541 C CA . GLY A 1 334 ? 4.18 -21.094 6.332 1 97.62 334 GLY A CA 1
ATOM 2542 C C . GLY A 1 334 ? 5.133 -22.062 5.676 1 97.62 334 GLY A C 1
ATOM 2543 O O . GLY A 1 334 ? 6 -22.641 6.34 1 97.62 334 GLY A O 1
ATOM 2544 N N . TRP A 1 335 ? 4.867 -22.438 4.438 1 98.06 335 TRP A N 1
ATOM 2545 C CA . TRP A 1 335 ? 5.637 -23.438 3.697 1 98.06 335 TRP A CA 1
ATOM 2546 C C . TRP A 1 335 ? 6.094 -22.891 2.352 1 98.06 335 TRP A C 1
ATOM 2548 O O . TRP A 1 335 ? 5.328 -22.219 1.657 1 98.06 335 TRP A O 1
ATOM 2558 N N . HIS A 1 336 ? 7.289 -23.156 2.031 1 97.25 336 HIS A N 1
ATOM 2559 C CA . HIS A 1 336 ? 7.793 -22.906 0.687 1 97.25 336 HIS A CA 1
ATOM 2560 C C . HIS A 1 336 ? 7.523 -24.078 -0.24 1 97.25 336 HIS A C 1
ATOM 2562 O O . HIS A 1 336 ? 7.668 -25.234 0.162 1 97.25 336 HIS A O 1
ATOM 2568 N N . LEU A 1 337 ? 7.133 -23.781 -1.429 1 98.12 337 LEU A N 1
ATOM 2569 C CA . LEU A 1 337 ? 6.941 -24.828 -2.439 1 98.12 337 LEU A CA 1
ATOM 2570 C C . LEU A 1 337 ? 8.164 -24.922 -3.35 1 98.12 337 LEU A C 1
ATOM 2572 O O . LEU A 1 337 ? 8.656 -23.906 -3.848 1 98.12 337 LEU A O 1
ATOM 2576 N N . ARG A 1 338 ? 8.625 -26.094 -3.531 1 96.5 338 ARG A N 1
ATOM 2577 C CA . ARG A 1 338 ? 9.688 -26.391 -4.48 1 96.5 338 ARG A CA 1
ATOM 2578 C C . ARG A 1 338 ? 9.281 -27.516 -5.426 1 96.5 338 ARG A C 1
ATOM 2580 O O . ARG A 1 338 ? 8.477 -28.375 -5.062 1 96.5 338 ARG A O 1
ATOM 2587 N N . LEU A 1 339 ? 9.797 -27.406 -6.598 1 96.94 339 LEU A N 1
ATOM 2588 C CA . LEU A 1 339 ? 9.562 -28.453 -7.602 1 96.94 339 LEU A CA 1
ATOM 2589 C C . LEU A 1 339 ? 10.852 -29.188 -7.926 1 96.94 339 LEU A C 1
ATOM 2591 O O . LEU A 1 339 ? 11.898 -28.562 -8.125 1 96.94 339 LEU A O 1
ATOM 2595 N N . SER A 1 340 ? 10.773 -30.484 -7.918 1 95.38 340 SER A N 1
ATOM 2596 C CA . SER A 1 340 ? 11.945 -31.297 -8.227 1 95.38 340 SER A CA 1
ATOM 2597 C C . SER A 1 340 ? 11.625 -32.344 -9.297 1 95.38 340 SER A C 1
ATOM 2599 O O . SER A 1 340 ? 10.461 -32.688 -9.523 1 95.38 340 SER A O 1
ATOM 2601 N N . ARG A 1 341 ? 12.695 -32.781 -10.039 1 91.12 341 ARG A N 1
ATOM 2602 C CA . ARG A 1 341 ? 12.617 -33.844 -11.031 1 91.12 341 ARG A CA 1
ATOM 2603 C C . ARG A 1 341 ? 13.898 -34.656 -11.062 1 91.12 341 ARG A C 1
ATOM 2605 O O . ARG A 1 341 ? 14.984 -34.125 -10.789 1 91.12 341 ARG A O 1
ATOM 2612 N N . MET B 1 1 ? 22.016 35.156 7.453 1 65.44 1 MET B N 1
ATOM 2613 C CA . MET B 1 1 ? 21.453 33.969 6.824 1 65.44 1 MET B CA 1
ATOM 2614 C C . MET B 1 1 ? 21.203 32.875 7.859 1 65.44 1 MET B C 1
ATOM 2616 O O . MET B 1 1 ? 21.938 32.75 8.844 1 65.44 1 MET B O 1
ATOM 2620 N N . THR B 1 2 ? 19.891 32.188 7.82 1 85.94 2 THR B N 1
ATOM 2621 C CA . THR B 1 2 ? 19.594 31.156 8.789 1 85.94 2 THR B CA 1
ATOM 2622 C C . THR B 1 2 ? 20.422 29.891 8.5 1 85.94 2 THR B C 1
ATOM 2624 O O . THR B 1 2 ? 20.984 29.75 7.41 1 85.94 2 THR B O 1
ATOM 2627 N N . ALA B 1 3 ? 20.734 29.156 9.5 1 90.19 3 ALA B N 1
ATOM 2628 C CA . ALA B 1 3 ? 21.469 27.906 9.344 1 90.19 3 ALA B CA 1
ATOM 2629 C C . ALA B 1 3 ? 20.875 27.062 8.211 1 90.19 3 ALA B C 1
ATOM 2631 O O . ALA B 1 3 ? 21.625 26.422 7.457 1 90.19 3 ALA B O 1
ATOM 2632 N N . VAL B 1 4 ? 19.578 27.125 8.086 1 93.5 4 VAL B N 1
ATOM 2633 C CA . VAL B 1 4 ? 18.906 26.328 7.062 1 93.5 4 VAL B CA 1
ATOM 2634 C C . VAL B 1 4 ? 19.219 26.891 5.68 1 93.5 4 VAL B C 1
ATOM 2636 O O . VAL B 1 4 ? 19.484 26.141 4.746 1 93.5 4 VAL B O 1
ATOM 2639 N N . ALA B 1 5 ? 19.203 28.188 5.566 1 90.94 5 ALA B N 1
ATOM 2640 C CA . ALA B 1 5 ? 19.562 28.828 4.305 1 90.94 5 ALA B CA 1
ATOM 2641 C C . ALA B 1 5 ? 21 28.5 3.9 1 90.94 5 ALA B C 1
ATOM 2643 O O . ALA B 1 5 ? 21.281 28.266 2.721 1 90.94 5 ALA B O 1
ATOM 2644 N N . ASP B 1 6 ? 21.875 28.547 4.84 1 92.06 6 ASP B N 1
ATOM 2645 C CA . ASP B 1 6 ? 23.266 28.203 4.574 1 92.06 6 ASP B CA 1
ATOM 2646 C C . ASP B 1 6 ? 23.391 26.766 4.082 1 92.06 6 ASP B C 1
ATOM 2648 O O . ASP B 1 6 ? 24.078 26.5 3.104 1 92.06 6 ASP B O 1
ATOM 2652 N N . ALA B 1 7 ? 22.75 25.859 4.75 1 92.88 7 ALA B N 1
ATOM 2653 C CA . ALA B 1 7 ? 22.75 24.453 4.34 1 92.88 7 ALA B CA 1
ATOM 2654 C C . ALA B 1 7 ? 22.234 24.297 2.914 1 92.88 7 ALA B C 1
ATOM 2656 O O . ALA B 1 7 ? 22.766 23.5 2.139 1 92.88 7 ALA B O 1
ATOM 2657 N N . ALA B 1 8 ? 21.219 25.062 2.58 1 92.19 8 ALA B N 1
ATOM 2658 C CA . ALA B 1 8 ? 20.562 24.953 1.281 1 92.19 8 ALA B CA 1
ATOM 2659 C C . ALA B 1 8 ? 21.5 25.375 0.152 1 92.19 8 ALA B C 1
ATOM 2661 O O . ALA B 1 8 ? 21.312 24.969 -0.998 1 92.19 8 ALA B O 1
ATOM 2662 N N . THR B 1 9 ? 22.469 26.156 0.472 1 91.81 9 THR B N 1
ATOM 2663 C CA . THR B 1 9 ? 23.438 26.578 -0.545 1 91.81 9 THR B CA 1
ATOM 2664 C C . THR B 1 9 ? 24.344 25.422 -0.933 1 91.81 9 THR B C 1
ATOM 2666 O O . THR B 1 9 ? 24.891 25.391 -2.043 1 91.81 9 THR B O 1
ATOM 2669 N N . THR B 1 10 ? 24.484 24.469 -0.094 1 92.25 10 THR B N 1
ATOM 2670 C CA . THR B 1 10 ? 25.422 23.359 -0.321 1 92.25 10 THR B CA 1
ATOM 2671 C C . THR B 1 10 ? 24.688 22.125 -0.824 1 92.25 10 THR B C 1
ATOM 2673 O O . THR B 1 10 ? 25.312 21.203 -1.356 1 92.25 10 THR B O 1
ATOM 2676 N N . VAL B 1 11 ? 23.438 22.031 -0.567 1 94.81 11 VAL B N 1
ATOM 2677 C CA . VAL B 1 11 ? 22.656 20.875 -0.959 1 94.81 11 VAL B CA 1
ATOM 2678 C C . VAL B 1 11 ? 21.953 21.141 -2.291 1 94.81 11 VAL B C 1
ATOM 2680 O O . VAL B 1 11 ? 21.047 21.969 -2.363 1 94.81 11 VAL B O 1
ATOM 2683 N N . PRO B 1 12 ? 22.359 20.5 -3.354 1 93.88 12 PRO B N 1
ATOM 2684 C CA . PRO B 1 12 ? 21.75 20.734 -4.668 1 93.88 12 PRO B CA 1
ATOM 2685 C C . PRO B 1 12 ? 20.344 20.156 -4.785 1 93.88 12 PRO B C 1
ATOM 2687 O O . PRO B 1 12 ? 20.188 18.984 -5.09 1 93.88 12 PRO B O 1
ATOM 2690 N N . GLU B 1 13 ? 19.375 20.969 -4.586 1 92.62 13 GLU B N 1
ATOM 2691 C CA . GLU B 1 13 ? 17.984 20.547 -4.551 1 92.62 13 GLU B CA 1
ATOM 2692 C C . GLU B 1 13 ? 17.609 19.766 -5.801 1 92.62 13 GLU B C 1
ATOM 2694 O O . GLU B 1 13 ? 17.016 18.688 -5.711 1 92.62 13 GLU B O 1
ATOM 2699 N N . ARG B 1 14 ? 17.906 20.203 -6.973 1 90.62 14 ARG B N 1
ATOM 2700 C CA . ARG B 1 14 ? 17.484 19.594 -8.234 1 90.62 14 ARG B CA 1
ATOM 2701 C C . ARG B 1 14 ? 18.109 18.203 -8.391 1 90.62 14 ARG B C 1
ATOM 2703 O O . ARG B 1 14 ? 17.5 17.312 -8.977 1 90.62 14 ARG B O 1
ATOM 2710 N N . HIS B 1 15 ? 19.344 18.047 -7.898 1 92.19 15 HIS B N 1
ATOM 2711 C CA . HIS B 1 15 ? 19.984 16.75 -7.945 1 92.19 15 HIS B CA 1
ATOM 2712 C C . HIS B 1 15 ? 19.172 15.703 -7.199 1 92.19 15 HIS B C 1
ATOM 2714 O O . HIS B 1 15 ? 19.094 14.547 -7.625 1 92.19 15 HIS B O 1
ATOM 2720 N N . TYR B 1 16 ? 18.578 16.109 -6.141 1 93.5 16 TYR B N 1
ATOM 2721 C CA . TYR B 1 16 ? 17.766 15.195 -5.355 1 93.5 16 TYR B CA 1
ATOM 2722 C C . TYR B 1 16 ? 16.375 15.023 -5.973 1 93.5 16 TYR B C 1
ATOM 2724 O O . TYR B 1 16 ? 15.867 13.906 -6.055 1 93.5 16 TYR B O 1
ATOM 2732 N N . THR B 1 17 ? 15.82 16.078 -6.512 1 91.25 17 THR B N 1
ATOM 2733 C CA . THR B 1 17 ? 14.422 16.047 -6.91 1 91.25 17 THR B CA 1
ATOM 2734 C C . THR B 1 17 ? 14.281 15.586 -8.359 1 91.25 17 THR B C 1
ATOM 2736 O O . THR B 1 17 ? 13.227 15.102 -8.766 1 91.25 17 THR B O 1
ATOM 2739 N N . HIS B 1 18 ? 15.32 15.727 -9.211 1 90.62 18 HIS B N 1
ATOM 2740 C CA . HIS B 1 18 ? 15.305 15.367 -10.625 1 90.62 18 HIS B CA 1
ATOM 2741 C C . HIS B 1 18 ? 16.578 14.617 -11.023 1 90.62 18 HIS B C 1
ATOM 2743 O O . HIS B 1 18 ? 17.188 14.938 -12.039 1 90.62 18 HIS B O 1
ATOM 2749 N N . HIS B 1 19 ? 16.891 13.68 -10.227 1 89.31 19 HIS B N 1
ATOM 2750 C CA . HIS B 1 19 ? 18.078 12.891 -10.508 1 89.31 19 HIS B CA 1
ATOM 2751 C C . HIS B 1 19 ? 17.984 12.211 -11.875 1 89.31 19 HIS B C 1
ATOM 2753 O O . HIS B 1 19 ? 16.922 11.688 -12.234 1 89.31 19 HIS B O 1
ATOM 2759 N N . ASP B 1 20 ? 19.016 12.195 -12.57 1 83.69 20 ASP B N 1
ATOM 2760 C CA . ASP B 1 20 ? 19.031 11.68 -13.938 1 83.69 20 ASP B CA 1
ATOM 2761 C C . ASP B 1 20 ? 18.625 10.211 -13.977 1 83.69 20 ASP B C 1
ATOM 2763 O O . ASP B 1 20 ? 17.938 9.781 -14.922 1 83.69 20 ASP B O 1
ATOM 2767 N N . GLY B 1 21 ? 19 9.531 -13.07 1 82.31 21 GLY B N 1
ATOM 2768 C CA . GLY B 1 21 ? 18.688 8.109 -13.016 1 82.31 21 GLY B CA 1
ATOM 2769 C C . GLY B 1 21 ? 17.297 7.828 -12.484 1 82.31 21 GLY B C 1
ATOM 2770 O O . GLY B 1 21 ? 16.531 7.055 -13.07 1 82.31 21 GLY B O 1
ATOM 2771 N N . ARG B 1 22 ? 16.875 8.445 -11.453 1 85.62 22 ARG B N 1
ATOM 2772 C CA . ARG B 1 22 ? 15.586 8.234 -10.797 1 85.62 22 ARG B CA 1
ATOM 2773 C C . ARG B 1 22 ? 14.469 8.953 -11.539 1 85.62 22 ARG B C 1
ATOM 2775 O O . ARG B 1 22 ? 13.328 8.469 -11.578 1 85.62 22 ARG B O 1
ATOM 2782 N N . GLY B 1 23 ? 14.82 10.039 -12.109 1 86.25 23 GLY B N 1
ATOM 2783 C CA . GLY B 1 23 ? 13.797 10.914 -12.656 1 86.25 23 GLY B CA 1
ATOM 2784 C C . GLY B 1 23 ? 13.172 11.82 -11.609 1 86.25 23 GLY B C 1
ATOM 2785 O O . GLY B 1 23 ? 13.742 12.039 -10.539 1 86.25 23 GLY B O 1
ATOM 2786 N N . ALA B 1 24 ? 12.023 12.375 -12.023 1 83.88 24 ALA B N 1
ATOM 2787 C CA . ALA B 1 24 ? 11.344 13.312 -11.133 1 83.88 24 ALA B CA 1
ATOM 2788 C C . ALA B 1 24 ? 10.703 12.586 -9.953 1 83.88 24 ALA B C 1
ATOM 2790 O O . ALA B 1 24 ? 10.234 11.453 -10.094 1 83.88 24 ALA B O 1
ATOM 2791 N N . THR B 1 25 ? 10.781 13.141 -8.812 1 81.38 25 THR B N 1
ATOM 2792 C CA . THR B 1 25 ? 10.062 12.633 -7.648 1 81.38 25 THR B CA 1
ATOM 2793 C C . THR B 1 25 ? 8.641 13.172 -7.609 1 81.38 25 THR B C 1
ATOM 2795 O O . THR B 1 25 ? 8.43 14.383 -7.523 1 81.38 25 T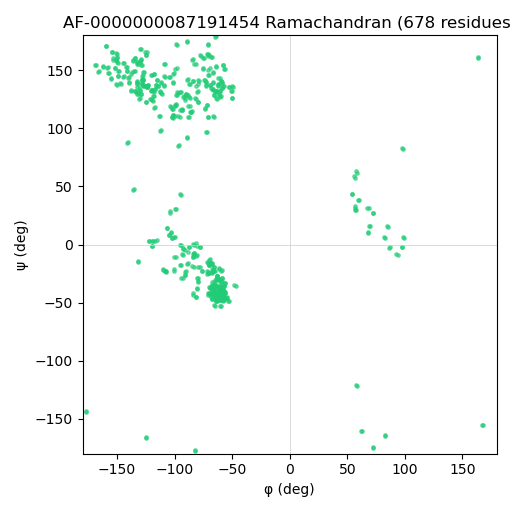HR B O 1
ATOM 2798 N N . PRO B 1 26 ? 7.734 12.266 -7.75 1 68.31 26 PRO B N 1
ATOM 2799 C CA . PRO B 1 26 ? 6.355 12.734 -7.914 1 68.31 26 PRO B CA 1
ATOM 2800 C C . PRO B 1 26 ? 5.836 13.492 -6.695 1 68.31 26 PRO B C 1
ATOM 2802 O O . PRO B 1 26 ? 5.16 14.508 -6.84 1 68.31 26 PRO B O 1
ATOM 2805 N N . HIS B 1 27 ? 5.965 13.07 -5.566 1 68.69 27 HIS B N 1
ATOM 2806 C CA . HIS B 1 27 ? 5.418 13.734 -4.387 1 68.69 27 HIS B CA 1
ATOM 2807 C C . HIS B 1 27 ? 6.531 14.281 -3.496 1 68.69 27 HIS B C 1
ATOM 2809 O O . HIS B 1 27 ? 7.211 13.508 -2.812 1 68.69 27 HIS B O 1
ATOM 2815 N N . ARG B 1 28 ? 6.73 15.609 -3.752 1 73.38 28 ARG B N 1
ATOM 2816 C CA . ARG B 1 28 ? 7.766 16.266 -2.957 1 73.38 28 ARG B CA 1
ATOM 2817 C C . ARG B 1 28 ? 7.23 17.516 -2.287 1 73.38 28 ARG B C 1
ATOM 2819 O O . ARG B 1 28 ? 6.414 18.234 -2.867 1 73.38 28 ARG B O 1
ATOM 2826 N N . SER B 1 29 ? 7.715 17.625 -1.156 1 76.81 29 SER B N 1
ATOM 2827 C CA . SER B 1 29 ? 7.352 18.828 -0.411 1 76.81 29 SER B CA 1
ATOM 2828 C C . SER B 1 29 ? 8 20.078 -1.009 1 76.81 29 SER B C 1
ATOM 2830 O O . SER B 1 29 ? 9.117 20 -1.537 1 76.81 29 SER B O 1
ATOM 2832 N N . ASN B 1 30 ? 7.312 21.172 -0.952 1 82 30 ASN B N 1
ATOM 2833 C CA . ASN B 1 30 ? 7.832 22.469 -1.369 1 82 30 ASN B CA 1
ATOM 2834 C C . ASN B 1 30 ? 9.055 22.875 -0.554 1 82 30 ASN B C 1
ATOM 2836 O O . ASN B 1 30 ? 9.008 22.891 0.677 1 82 30 ASN B O 1
ATOM 2840 N N . PRO B 1 31 ? 10.148 23.219 -1.219 1 85.38 31 PRO B N 1
ATOM 2841 C CA . PRO B 1 31 ? 11.383 23.562 -0.504 1 85.38 31 PRO B CA 1
ATOM 2842 C C . PRO B 1 31 ? 11.195 24.703 0.48 1 85.38 31 PRO B C 1
ATOM 2844 O O . PRO B 1 31 ? 11.844 24.734 1.531 1 85.38 31 PRO B O 1
ATOM 2847 N N . VAL B 1 32 ? 10.375 25.625 0.154 1 86.19 32 VAL B N 1
ATOM 2848 C CA . VAL B 1 32 ? 10.125 26.75 1.035 1 86.19 32 VAL B CA 1
ATOM 2849 C C . VAL B 1 32 ? 9.516 26.266 2.348 1 86.19 32 VAL B C 1
ATOM 2851 O O . VAL B 1 32 ? 9.906 26.719 3.426 1 86.19 32 VAL B O 1
ATOM 2854 N N . VAL B 1 33 ? 8.633 25.406 2.209 1 88.88 33 VAL B N 1
ATOM 2855 C CA . VAL B 1 33 ? 7.957 24.844 3.381 1 88.88 33 VAL B CA 1
ATOM 2856 C C . VAL B 1 33 ? 8.93 23.969 4.168 1 88.88 33 VAL B C 1
ATOM 2858 O O . VAL B 1 33 ? 8.93 24 5.402 1 88.88 33 VAL B O 1
ATOM 2861 N N . ILE B 1 34 ? 9.773 23.266 3.484 1 92.56 34 ILE B N 1
ATOM 2862 C CA . ILE B 1 34 ? 10.797 22.453 4.133 1 92.56 34 ILE B CA 1
ATOM 2863 C C . ILE B 1 34 ? 11.703 23.344 4.98 1 92.56 34 ILE B C 1
ATOM 2865 O O . ILE B 1 34 ? 11.977 23.031 6.145 1 92.56 34 ILE B O 1
ATOM 2869 N N . HIS B 1 35 ? 12.094 24.469 4.438 1 93.38 35 HIS B N 1
ATOM 2870 C CA . HIS B 1 35 ? 12.961 25.391 5.16 1 93.38 35 HIS B CA 1
ATOM 2871 C C . HIS B 1 35 ? 12.281 25.922 6.414 1 93.38 35 HIS B C 1
ATOM 2873 O O . HIS B 1 35 ? 12.906 26.031 7.469 1 93.38 35 HIS B O 1
ATOM 2879 N N . ARG B 1 36 ? 11.055 26.203 6.234 1 92.06 36 ARG B N 1
ATOM 2880 C CA . ARG B 1 36 ? 10.297 26.734 7.363 1 92.06 36 ARG B CA 1
ATOM 2881 C C . ARG B 1 36 ? 10.227 25.719 8.5 1 92.06 36 ARG B C 1
ATOM 2883 O O . ARG B 1 36 ? 10.477 26.047 9.656 1 92.06 36 ARG B O 1
ATOM 2890 N N . GLU B 1 37 ? 9.898 24.484 8.156 1 94.75 37 GLU B N 1
ATOM 2891 C CA . GLU B 1 37 ? 9.758 23.453 9.18 1 94.75 37 GLU B CA 1
ATOM 2892 C C . GLU B 1 37 ? 11.109 23.125 9.82 1 94.75 37 GLU B C 1
ATOM 2894 O O . GLU B 1 37 ? 11.18 22.844 11.016 1 94.75 37 GLU B O 1
ATOM 2899 N N . LEU B 1 38 ? 12.148 23.172 9.023 1 96.56 38 LEU B N 1
ATOM 2900 C CA . LEU B 1 38 ? 13.469 22.906 9.578 1 96.56 38 LEU B CA 1
ATOM 2901 C C . LEU B 1 38 ? 13.906 24.047 10.5 1 96.56 38 LEU B C 1
ATOM 2903 O O . LEU B 1 38 ? 14.602 23.812 11.492 1 96.56 38 LEU B O 1
ATOM 2907 N N . THR B 1 39 ? 13.539 25.297 10.117 1 96.06 39 THR B N 1
ATOM 2908 C CA . THR B 1 39 ? 13.789 26.422 11.016 1 96.06 39 THR B CA 1
ATOM 2909 C C . THR B 1 39 ? 13.055 26.234 12.336 1 96.06 39 THR B C 1
ATOM 2911 O O . THR B 1 39 ? 13.641 26.438 13.406 1 96.06 39 THR B O 1
ATOM 2914 N N . THR B 1 40 ? 11.805 25.828 12.258 1 96.44 40 THR B N 1
ATOM 2915 C CA . THR B 1 40 ? 11 25.578 13.445 1 96.44 40 THR B CA 1
ATOM 2916 C C . THR B 1 40 ? 11.602 24.453 14.273 1 96.44 40 THR B C 1
ATOM 2918 O O . THR B 1 40 ? 11.57 24.5 15.508 1 96.44 40 THR B O 1
ATOM 2921 N N . LEU B 1 41 ? 12.141 23.469 13.609 1 98.06 41 LEU B N 1
ATOM 2922 C CA . LEU B 1 41 ? 12.688 22.281 14.258 1 98.06 41 LEU B CA 1
ATOM 2923 C C . LEU B 1 41 ? 13.969 22.609 15.016 1 98.06 41 LEU B C 1
ATOM 2925 O O . LEU B 1 41 ? 14.383 21.859 15.898 1 98.06 41 LEU B O 1
ATOM 2929 N N . ASP B 1 42 ? 14.719 23.688 14.641 1 97.5 42 ASP B N 1
ATOM 2930 C CA . ASP B 1 42 ? 15.875 24.219 15.367 1 97.5 42 ASP B CA 1
ATOM 2931 C C . ASP B 1 42 ? 16.922 23.125 15.562 1 97.5 42 ASP B C 1
ATOM 2933 O O . ASP B 1 42 ? 17.328 22.844 16.703 1 97.5 42 ASP B O 1
ATOM 2937 N N . VAL B 1 43 ? 17.375 22.594 14.453 1 98.31 43 VAL B N 1
ATOM 2938 C CA . VAL B 1 43 ? 18.359 21.516 14.461 1 98.31 43 VAL B CA 1
ATOM 2939 C C . VAL B 1 43 ? 19.766 22.109 14.656 1 98.31 43 VAL B C 1
ATOM 2941 O O . VAL B 1 43 ? 20.094 23.141 14.055 1 98.31 43 VAL B O 1
ATOM 2944 N N . HIS B 1 44 ? 20.609 21.484 15.523 1 97.88 44 HIS B N 1
ATOM 2945 C CA . HIS B 1 44 ? 21.969 21.922 15.812 1 97.88 44 HIS B CA 1
ATOM 2946 C C . HIS B 1 44 ? 22.969 20.797 15.555 1 97.88 44 HIS B C 1
ATOM 2948 O O . HIS B 1 44 ? 22.578 19.625 15.438 1 97.88 44 HIS B O 1
ATOM 2954 N N . THR B 1 45 ? 24.219 21.234 15.508 1 97.94 45 THR B N 1
ATOM 2955 C CA . THR B 1 45 ? 25.312 20.312 15.266 1 97.94 45 THR B CA 1
ATOM 2956 C C . THR B 1 45 ? 25.328 19.219 16.328 1 97.94 45 THR B C 1
ATOM 2958 O O . THR B 1 45 ? 25.141 19.484 17.516 1 97.94 45 THR B O 1
ATOM 2961 N N . GLY B 1 46 ? 25.531 17.953 15.859 1 98.62 46 GLY B N 1
ATOM 2962 C CA . GLY B 1 46 ? 25.75 16.844 16.781 1 98.62 46 GLY B CA 1
ATOM 2963 C C . GLY B 1 46 ? 24.453 16.109 17.109 1 98.62 46 GLY B C 1
ATOM 2964 O O . GLY B 1 46 ? 24.5 15.039 17.734 1 98.62 46 GLY B O 1
ATOM 2965 N N . MET B 1 47 ? 23.328 16.609 16.719 1 98.75 47 MET B N 1
ATOM 2966 C CA . MET B 1 47 ? 22.047 16.031 17.125 1 98.75 47 MET B CA 1
ATOM 2967 C C . MET B 1 47 ? 21.75 14.75 16.359 1 98.75 47 MET B C 1
ATOM 2969 O O . MET B 1 47 ? 22.234 14.562 15.242 1 98.75 47 MET B O 1
ATOM 2973 N N . ASN B 1 48 ? 21 13.883 16.984 1 98.88 48 ASN B N 1
ATOM 2974 C CA . ASN B 1 48 ? 20.359 12.719 16.375 1 98.88 48 ASN B CA 1
ATOM 2975 C C . ASN B 1 48 ? 18.922 13.023 15.961 1 98.88 48 ASN B C 1
ATOM 2977 O O . ASN B 1 48 ? 18.078 13.328 16.812 1 98.88 48 ASN B O 1
ATOM 2981 N N . VAL B 1 49 ? 18.656 12.969 14.656 1 98.88 49 VAL B N 1
ATOM 2982 C CA . VAL B 1 49 ? 17.391 13.453 14.125 1 98.88 49 VAL B CA 1
ATOM 2983 C C . VAL B 1 49 ? 16.688 12.336 13.352 1 98.88 49 VAL B C 1
ATOM 2985 O O . VAL B 1 49 ? 17.328 11.57 12.633 1 98.88 49 VAL B O 1
ATOM 2988 N N . ALA B 1 50 ? 15.398 12.18 13.516 1 98.88 50 ALA B N 1
ATOM 2989 C CA . ALA B 1 50 ? 14.57 11.297 12.688 1 98.88 50 ALA B CA 1
ATOM 2990 C C . ALA B 1 50 ? 13.656 12.109 11.773 1 98.88 50 ALA B C 1
ATOM 2992 O O . ALA B 1 50 ? 13.078 13.117 12.195 1 98.88 50 ALA B O 1
ATOM 2993 N N . GLU B 1 51 ? 13.594 11.672 10.578 1 98.31 51 GLU B N 1
ATOM 2994 C CA . GLU B 1 51 ? 12.664 12.25 9.609 1 98.31 51 GLU B CA 1
ATOM 2995 C C . GLU B 1 51 ? 11.703 11.195 9.078 1 98.31 51 GLU B C 1
ATOM 2997 O O . GLU B 1 51 ? 12.109 10.086 8.727 1 98.31 51 GLU B O 1
ATOM 3002 N N . ILE B 1 52 ? 10.391 11.539 9.055 1 98.06 52 ILE B N 1
ATOM 3003 C CA . ILE B 1 52 ? 9.352 10.695 8.477 1 98.06 52 ILE B CA 1
ATOM 3004 C C . ILE B 1 52 ? 8.945 11.242 7.113 1 98.06 52 ILE B C 1
ATOM 3006 O O . ILE B 1 52 ? 8.383 12.336 7.016 1 98.06 52 ILE B O 1
ATOM 3010 N N . GLY B 1 53 ? 9.141 10.445 6.082 1 96.19 53 GLY B N 1
ATOM 3011 C CA . GLY B 1 53 ? 8.969 10.875 4.703 1 96.19 53 GLY B CA 1
ATOM 3012 C C . GLY B 1 53 ? 10.266 11.266 4.031 1 96.19 53 GLY B C 1
ATOM 3013 O O . GLY B 1 53 ? 10.594 12.453 3.938 1 96.19 53 GLY B O 1
ATOM 3014 N N . THR B 1 54 ? 11.016 10.305 3.51 1 96.06 54 THR B N 1
ATOM 3015 C CA . THR B 1 54 ? 12.289 10.523 2.838 1 96.06 54 THR B CA 1
ATOM 3016 C C . THR B 1 54 ? 12.086 11.273 1.523 1 96.06 54 THR B C 1
ATOM 3018 O O . THR B 1 54 ? 12.773 12.258 1.255 1 96.06 54 THR B O 1
ATOM 3021 N N . GLY B 1 55 ? 11.078 10.789 0.723 1 93.62 55 GLY B N 1
ATOM 3022 C CA . GLY B 1 55 ? 10.828 11.391 -0.577 1 93.62 55 GLY B CA 1
ATOM 3023 C C . GLY B 1 55 ? 12.039 11.359 -1.491 1 93.62 55 GLY B C 1
ATOM 3024 O O . GLY B 1 55 ? 12.625 10.305 -1.718 1 93.62 55 GLY B O 1
ATOM 3025 N N . SER B 1 56 ? 12.508 12.547 -1.929 1 94.25 56 SER B N 1
ATOM 3026 C CA . SER B 1 56 ? 13.641 12.641 -2.848 1 94.25 56 SER B CA 1
ATOM 3027 C C . SER B 1 56 ? 14.961 12.469 -2.115 1 94.25 56 SER B C 1
ATOM 3029 O O . SER B 1 56 ? 15.992 12.203 -2.738 1 94.25 56 SER B O 1
ATOM 3031 N N . GLY B 1 57 ? 14.969 12.648 -0.856 1 96.5 57 GLY B N 1
ATOM 3032 C CA . GLY B 1 57 ? 16.188 12.656 -0.059 1 96.5 57 GLY B CA 1
ATOM 3033 C C . GLY B 1 57 ? 16.703 14.055 0.22 1 96.5 57 GLY B C 1
ATOM 3034 O O . GLY B 1 57 ? 17.656 14.227 0.987 1 96.5 57 GLY B O 1
ATOM 3035 N N . TYR B 1 58 ? 16.062 15.094 -0.288 1 96.69 58 TYR B N 1
ATOM 3036 C CA . TYR B 1 58 ? 16.547 16.469 -0.193 1 96.69 58 TYR B CA 1
ATOM 3037 C C . TYR B 1 58 ? 16.562 16.938 1.255 1 96.69 58 TYR B C 1
ATOM 3039 O O . TYR B 1 58 ? 17.594 17.406 1.75 1 96.69 58 TYR B O 1
ATOM 3047 N N . SER B 1 59 ? 15.414 16.797 1.917 1 97.12 59 SER B N 1
ATOM 3048 C CA . SER B 1 59 ? 15.344 17.25 3.301 1 97.12 59 SER B CA 1
ATOM 3049 C C . SER B 1 59 ? 16.328 16.484 4.188 1 97.12 59 SER B C 1
ATOM 3051 O O . SER B 1 59 ? 16.891 17.047 5.129 1 97.12 59 SER B O 1
ATOM 3053 N N . GLY B 1 60 ? 16.5 15.188 3.889 1 97.94 60 GLY B N 1
ATOM 3054 C CA . GLY B 1 60 ? 17.484 14.406 4.609 1 97.94 60 GLY B CA 1
ATOM 3055 C C . GLY B 1 60 ? 18.906 14.945 4.445 1 97.94 60 GLY B C 1
ATOM 3056 O O . GLY B 1 60 ? 19.672 14.969 5.402 1 97.94 60 GLY B O 1
ATOM 3057 N N . ALA B 1 61 ? 19.203 15.383 3.264 1 97.81 61 ALA B N 1
ATOM 3058 C CA . ALA B 1 61 ? 20.516 15.984 3 1 97.81 61 ALA B CA 1
ATOM 3059 C C . ALA B 1 61 ? 20.672 17.297 3.756 1 97.81 61 ALA B C 1
ATOM 3061 O O . ALA B 1 61 ? 21.75 17.594 4.277 1 97.81 61 ALA B O 1
ATOM 3062 N N . LEU B 1 62 ? 19.609 18.125 3.764 1 97.94 62 LEU B N 1
ATOM 3063 C CA . LEU B 1 62 ? 19.641 19.375 4.531 1 97.94 62 LEU B CA 1
ATOM 3064 C C . LEU B 1 62 ? 19.891 19.078 6.012 1 97.94 62 LEU B C 1
ATOM 3066 O O . LEU B 1 62 ? 20.719 19.734 6.641 1 97.94 62 LEU B O 1
ATOM 3070 N N . LEU B 1 63 ? 19.188 18.109 6.512 1 98.62 63 LEU B N 1
ATOM 3071 C CA . LEU B 1 63 ? 19.344 17.719 7.91 1 98.62 63 LEU B CA 1
ATOM 3072 C C . LEU B 1 63 ? 20.766 17.234 8.188 1 98.62 63 LEU B C 1
ATOM 3074 O O . LEU B 1 63 ? 21.344 17.578 9.219 1 98.62 63 LEU B O 1
ATOM 3078 N N . ALA B 1 64 ? 21.266 16.406 7.273 1 98.38 64 ALA B N 1
ATOM 3079 C CA . ALA B 1 64 ? 22.641 15.891 7.414 1 98.38 64 ALA B CA 1
ATOM 3080 C C . ALA B 1 64 ? 23.641 17.031 7.516 1 98.38 64 ALA B C 1
ATOM 3082 O O . ALA B 1 64 ? 24.578 16.984 8.32 1 98.38 64 ALA B O 1
ATOM 3083 N N . GLU B 1 65 ? 23.453 18.047 6.711 1 97.62 65 GLU B N 1
ATOM 3084 C CA . GLU B 1 65 ? 24.312 19.234 6.762 1 97.62 65 GLU B CA 1
ATOM 3085 C C . GLU B 1 65 ? 24.156 19.969 8.094 1 97.62 65 GLU B C 1
ATOM 3087 O O . GLU B 1 65 ? 25.156 20.391 8.68 1 97.62 65 GLU B O 1
ATOM 3092 N N . LEU B 1 66 ? 22.969 20.125 8.555 1 98 66 LEU B N 1
ATOM 3093 C CA . LEU B 1 66 ? 22.672 20.891 9.766 1 98 66 LEU B CA 1
ATOM 3094 C C . LEU B 1 66 ? 23.266 20.219 10.992 1 98 66 LEU B C 1
ATOM 3096 O O . LEU B 1 66 ? 23.812 20.875 11.875 1 98 66 LEU B O 1
ATOM 3100 N N . VAL B 1 67 ? 23.234 18.859 11.023 1 98.25 67 VAL B N 1
ATOM 3101 C CA . VAL B 1 67 ? 23.688 18.172 12.211 1 98.25 67 VAL B CA 1
ATOM 3102 C C . VAL B 1 67 ? 25.203 18 12.164 1 98.25 67 VAL B C 1
ATOM 3104 O O . VAL B 1 67 ? 25.844 17.688 13.172 1 98.25 67 VAL B O 1
ATOM 3107 N N . GLY B 1 68 ? 25.812 18.125 10.961 1 96.75 68 GLY B N 1
ATOM 3108 C CA . GLY B 1 68 ? 27.25 18.031 10.82 1 96.75 68 GLY B CA 1
ATOM 3109 C C . GLY B 1 68 ? 27.766 16.609 10.984 1 96.75 68 GLY B C 1
ATOM 3110 O O . GLY B 1 68 ? 26.984 15.672 11.156 1 96.75 68 GLY B O 1
ATOM 3111 N N . SER B 1 69 ? 29.078 16.438 10.977 1 95.5 69 SER B N 1
ATOM 3112 C CA . SER B 1 69 ? 29.75 15.133 10.922 1 95.5 69 SER B CA 1
ATOM 3113 C C . SER B 1 69 ? 29.578 14.367 12.227 1 95.5 69 SER B C 1
ATOM 3115 O O . SER B 1 69 ? 29.781 13.148 12.266 1 95.5 69 SER B O 1
ATOM 3117 N N . THR B 1 70 ? 29.172 15.055 13.242 1 97.69 70 THR B N 1
ATOM 3118 C CA . THR B 1 70 ? 29.047 14.391 14.531 1 97.69 70 THR B CA 1
ATOM 3119 C C . THR B 1 70 ? 27.594 14.023 14.812 1 97.69 70 THR B C 1
ATOM 3121 O O . THR B 1 70 ? 27.297 13.367 15.812 1 97.69 70 THR B O 1
ATOM 3124 N N . GLY B 1 71 ? 26.719 14.531 14 1 98.56 71 GLY B N 1
ATOM 3125 C CA . GLY B 1 71 ? 25.312 14.18 14.125 1 98.56 71 GLY B CA 1
ATOM 3126 C C . GLY B 1 71 ? 24.891 13.109 13.148 1 98.56 71 GLY B C 1
ATOM 3127 O O . GLY B 1 71 ? 25.672 12.664 12.312 1 98.56 71 GLY B O 1
ATOM 3128 N N . THR B 1 72 ? 23.625 12.625 13.32 1 98.62 72 THR B N 1
ATOM 3129 C CA . THR B 1 72 ? 23.109 11.57 12.453 1 98.62 72 THR B CA 1
ATOM 3130 C C . THR B 1 72 ? 21.641 11.812 12.125 1 98.62 72 THR B C 1
ATOM 3132 O O . THR B 1 72 ? 20.922 12.43 12.906 1 98.62 72 THR B O 1
ATOM 3135 N N . VAL B 1 73 ? 21.25 11.375 10.969 1 98.88 73 VAL B N 1
ATOM 3136 C CA . VAL B 1 73 ? 19.875 11.492 10.492 1 98.88 73 VAL B CA 1
ATOM 3137 C C . VAL B 1 73 ? 19.344 10.117 10.102 1 98.88 73 VAL B C 1
ATOM 3139 O O . VAL B 1 73 ? 19.984 9.391 9.336 1 98.88 73 VAL B O 1
ATOM 3142 N N . THR B 1 74 ? 18.266 9.688 10.68 1 98.88 74 THR B N 1
ATOM 3143 C CA . THR B 1 74 ? 17.5 8.516 10.289 1 98.88 74 THR B CA 1
ATOM 3144 C C . THR B 1 74 ? 16.25 8.922 9.508 1 98.88 74 THR B C 1
ATOM 3146 O O . THR B 1 74 ? 15.398 9.641 10.031 1 98.88 74 THR B O 1
ATOM 3149 N N . SER B 1 75 ? 16.172 8.523 8.273 1 98.62 75 SER B N 1
ATOM 3150 C CA . SER B 1 75 ? 15.055 8.883 7.406 1 98.62 75 SER B CA 1
ATOM 3151 C C . SER B 1 75 ? 14.188 7.672 7.082 1 98.62 75 SER B C 1
ATOM 3153 O O . SER B 1 75 ? 14.703 6.625 6.688 1 98.62 75 SER B O 1
ATOM 3155 N N . LEU B 1 76 ? 12.906 7.789 7.258 1 97.94 76 LEU B N 1
ATOM 3156 C CA . LEU B 1 76 ? 11.984 6.672 7.074 1 97.94 76 LEU B CA 1
ATOM 3157 C C . LEU B 1 76 ? 11 6.961 5.945 1 97.94 76 LEU B C 1
ATOM 3159 O O . LEU B 1 76 ? 10.461 8.062 5.852 1 97.94 76 LEU B O 1
ATOM 3163 N N . ASP B 1 77 ? 10.789 6.074 5.086 1 95.88 77 ASP B N 1
ATOM 3164 C CA . ASP B 1 77 ? 9.766 6.125 4.047 1 95.88 77 ASP B CA 1
ATOM 3165 C C . ASP B 1 77 ? 9.18 4.738 3.779 1 95.88 77 ASP B C 1
ATOM 3167 O O . ASP B 1 77 ? 9.891 3.736 3.861 1 95.88 77 ASP B O 1
ATOM 3171 N N . ILE B 1 78 ? 7.91 4.773 3.494 1 93.69 78 ILE B N 1
ATOM 3172 C CA . ILE B 1 78 ? 7.23 3.508 3.244 1 93.69 78 ILE B CA 1
ATOM 3173 C C . ILE B 1 78 ? 7.586 2.996 1.851 1 93.69 78 ILE B C 1
ATOM 3175 O O . ILE B 1 78 ? 7.434 1.807 1.562 1 93.69 78 ILE B O 1
ATOM 3179 N N . ASP B 1 79 ? 7.992 3.83 0.959 1 91.56 79 ASP B N 1
ATOM 3180 C CA . ASP B 1 79 ? 8.258 3.516 -0.44 1 91.56 79 ASP B CA 1
ATOM 3181 C C . ASP B 1 79 ? 9.703 3.047 -0.63 1 91.56 79 ASP B C 1
ATOM 3183 O O . ASP B 1 79 ? 10.633 3.855 -0.6 1 91.56 79 ASP B O 1
ATOM 3187 N N . ALA B 1 80 ? 9.898 1.786 -0.925 1 91.94 80 ALA B N 1
ATOM 3188 C CA . ALA B 1 80 ? 11.227 1.192 -1.077 1 91.94 80 ALA B CA 1
ATOM 3189 C C . ALA B 1 80 ? 11.977 1.817 -2.25 1 91.94 80 ALA B C 1
ATOM 3191 O O . ALA B 1 80 ? 13.203 1.968 -2.205 1 91.94 80 ALA B O 1
ATOM 3192 N N . TYR B 1 81 ? 11.227 2.143 -3.295 1 92.19 81 TYR B N 1
ATOM 3193 C CA . TYR B 1 81 ? 11.844 2.768 -4.461 1 92.19 81 TYR B CA 1
ATOM 3194 C C . TYR B 1 81 ? 12.523 4.082 -4.082 1 92.19 81 TYR B C 1
ATOM 3196 O O . TYR B 1 81 ? 13.695 4.301 -4.406 1 92.19 81 TYR B O 1
ATOM 3204 N N . LEU B 1 82 ? 11.844 4.891 -3.377 1 93.25 82 LEU B N 1
ATOM 3205 C CA . LEU B 1 82 ? 12.367 6.191 -2.973 1 93.25 82 LEU B CA 1
ATOM 3206 C C . LEU B 1 82 ? 13.539 6.027 -2.01 1 93.25 82 LEU B C 1
ATOM 3208 O O . LEU B 1 82 ? 14.539 6.742 -2.115 1 93.25 82 LEU B O 1
ATOM 3212 N N . VAL B 1 83 ? 13.453 5.094 -1.097 1 95.88 83 VAL B N 1
ATOM 3213 C CA . VAL B 1 83 ? 14.484 4.867 -0.09 1 95.88 83 VAL B CA 1
ATOM 3214 C C . VAL B 1 83 ? 15.781 4.434 -0.768 1 95.88 83 VAL B C 1
ATOM 3216 O O . VAL B 1 83 ? 16.859 4.977 -0.48 1 95.88 83 VAL B O 1
ATOM 3219 N N . LYS B 1 84 ? 15.703 3.453 -1.68 1 96.19 84 LYS B N 1
ATOM 3220 C CA . LYS B 1 84 ? 16.891 2.943 -2.367 1 96.19 84 LYS B CA 1
ATOM 3221 C C . LYS B 1 84 ? 17.594 4.055 -3.135 1 96.19 84 LYS B C 1
ATOM 3223 O O . LYS B 1 84 ? 18.812 4.207 -3.031 1 96.19 84 LYS B O 1
ATOM 3228 N N . TRP B 1 85 ? 16.844 4.836 -3.816 1 95.31 85 TRP B N 1
ATOM 3229 C CA . TRP B 1 85 ? 17.422 5.906 -4.625 1 95.31 85 TRP B CA 1
ATOM 3230 C C . TRP B 1 85 ? 18 7.008 -3.736 1 95.31 85 TRP B C 1
ATOM 3232 O O . TRP B 1 85 ? 19.078 7.539 -4.016 1 95.31 85 TRP B O 1
ATOM 3242 N N . ALA B 1 86 ? 17.266 7.363 -2.688 1 96.5 86 ALA B N 1
ATOM 3243 C CA . ALA B 1 86 ? 17.781 8.391 -1.782 1 96.5 86 ALA B CA 1
ATOM 3244 C C . ALA B 1 86 ? 19.125 7.973 -1.183 1 96.5 86 ALA B C 1
ATOM 3246 O O . ALA B 1 86 ? 20.062 8.773 -1.122 1 96.5 86 ALA B O 1
ATOM 3247 N N . ASN B 1 87 ? 19.219 6.738 -0.746 1 97.94 87 ASN B N 1
ATOM 3248 C CA . ASN B 1 87 ? 20.484 6.23 -0.21 1 97.94 87 ASN B CA 1
ATOM 3249 C C . ASN B 1 87 ? 21.594 6.309 -1.243 1 97.94 87 ASN B C 1
ATOM 3251 O O . ASN B 1 87 ? 22.719 6.684 -0.918 1 97.94 87 ASN B O 1
ATOM 3255 N N . LEU B 1 88 ? 21.297 5.906 -2.445 1 97 88 LEU B N 1
ATOM 3256 C CA . LEU B 1 88 ? 22.297 5.961 -3.508 1 97 88 LEU B CA 1
ATOM 3257 C C . LEU B 1 88 ? 22.75 7.395 -3.748 1 97 88 LEU B C 1
ATOM 3259 O O . LEU B 1 88 ? 23.953 7.66 -3.844 1 97 88 LEU B O 1
ATOM 3263 N N . ILE B 1 89 ? 21.812 8.328 -3.807 1 96.38 89 ILE B N 1
ATOM 3264 C CA . ILE B 1 89 ? 22.125 9.727 -4.074 1 96.38 89 ILE B CA 1
ATOM 3265 C C . ILE B 1 89 ? 22.969 10.297 -2.93 1 96.38 89 ILE B C 1
ATOM 3267 O O . ILE B 1 89 ? 23.938 11.008 -3.16 1 96.38 89 ILE B O 1
ATOM 3271 N N . HIS B 1 90 ? 22.562 10.023 -1.651 1 97.75 90 HIS B N 1
ATOM 3272 C CA . HIS B 1 90 ? 23.359 10.438 -0.505 1 97.75 90 HIS B CA 1
ATOM 3273 C C . HIS B 1 90 ? 24.797 9.922 -0.61 1 97.75 90 HIS B C 1
ATOM 3275 O O . HIS B 1 90 ? 25.75 10.664 -0.394 1 97.75 90 HIS B O 1
ATOM 3281 N N . HIS B 1 91 ? 24.906 8.641 -0.98 1 97.12 91 HIS B N 1
ATOM 3282 C CA . HIS B 1 91 ? 26.219 8.008 -1.106 1 97.12 91 HIS B CA 1
ATOM 3283 C C . HIS B 1 91 ? 27.062 8.688 -2.186 1 97.12 91 HIS B C 1
ATOM 3285 O O . HIS B 1 91 ? 28.234 8.977 -1.97 1 97.12 91 HIS B O 1
ATOM 3291 N N . GLU B 1 92 ? 26.469 8.922 -3.297 1 95.88 92 GLU B N 1
ATOM 3292 C CA . GLU B 1 92 ? 27.156 9.586 -4.406 1 95.88 92 GLU B CA 1
ATOM 3293 C C . GLU B 1 92 ? 27.656 10.961 -3.994 1 95.88 92 GLU B C 1
ATOM 3295 O O . GLU B 1 92 ? 28.672 11.438 -4.516 1 95.88 92 GLU B O 1
ATOM 3300 N N . ARG B 1 93 ? 26.969 11.57 -3.064 1 95.81 93 ARG B N 1
ATOM 3301 C CA . ARG B 1 93 ? 27.328 12.906 -2.592 1 95.81 93 ARG B CA 1
ATOM 3302 C C . ARG B 1 93 ? 28.328 12.828 -1.434 1 95.81 93 ARG B C 1
ATOM 3304 O O . ARG B 1 93 ? 28.766 13.859 -0.923 1 95.81 93 ARG B O 1
ATOM 3311 N N . GLY B 1 94 ? 28.609 11.648 -0.966 1 96.31 94 GLY B N 1
ATOM 3312 C CA . GLY B 1 94 ? 29.594 11.445 0.079 1 96.31 94 GLY B CA 1
ATOM 3313 C C . GLY B 1 94 ? 29.031 11.625 1.477 1 96.31 94 GLY B C 1
ATOM 3314 O O . GLY B 1 94 ? 29.781 11.883 2.422 1 96.31 94 GLY B O 1
ATOM 3315 N N . LEU B 1 95 ? 27.719 11.625 1.61 1 96.56 95 LEU B N 1
ATOM 3316 C CA . LEU B 1 95 ? 27.094 11.758 2.926 1 96.56 95 LEU B CA 1
ATOM 3317 C C . LEU B 1 95 ? 27.062 10.414 3.652 1 96.56 95 LEU B C 1
ATOM 3319 O O . LEU B 1 95 ? 26.547 9.43 3.131 1 96.56 95 LEU B O 1
ATOM 3323 N N . ASP B 1 96 ? 27.578 10.344 4.816 1 95.44 96 ASP B N 1
ATOM 3324 C CA . ASP B 1 96 ? 27.641 9.086 5.559 1 95.44 96 ASP B CA 1
ATOM 3325 C C . ASP B 1 96 ? 26.875 9.188 6.871 1 95.44 96 ASP B C 1
ATOM 3327 O O . ASP B 1 96 ? 26.766 8.203 7.613 1 95.44 96 ASP B O 1
ATOM 3331 N N . ASN B 1 97 ? 26.328 10.352 7.125 1 98.06 97 ASN B N 1
ATOM 3332 C CA . ASN B 1 97 ? 25.641 10.539 8.406 1 98.06 97 ASN B CA 1
ATOM 3333 C C . ASN B 1 97 ? 24.125 10.562 8.234 1 98.06 97 ASN B C 1
ATOM 3335 O O . ASN B 1 97 ? 23.406 11.031 9.117 1 98.06 97 ASN B O 1
ATOM 3339 N N . VAL B 1 98 ? 23.625 10.148 7.121 1 98.44 98 VAL B N 1
ATOM 3340 C CA . VAL B 1 98 ? 22.188 9.984 6.879 1 98.44 98 VAL B CA 1
ATOM 3341 C C . VAL B 1 98 ? 21.922 8.594 6.297 1 98.44 98 VAL B C 1
ATOM 3343 O O . VAL B 1 98 ? 22.641 8.141 5.402 1 98.44 98 VAL B O 1
ATOM 3346 N N . ARG B 1 99 ? 20.969 7.914 6.816 1 97.94 99 ARG B N 1
ATOM 3347 C CA . ARG B 1 99 ? 20.547 6.602 6.34 1 97.94 99 ARG B CA 1
ATOM 3348 C C . ARG B 1 99 ? 19.031 6.527 6.211 1 97.94 99 ARG B C 1
ATOM 3350 O O . ARG B 1 99 ? 18.312 6.914 7.133 1 97.94 99 ARG B O 1
ATOM 3357 N N . CYS B 1 100 ? 18.609 6.051 5.078 1 98.19 100 CYS B N 1
ATOM 3358 C CA . CYS B 1 100 ? 17.172 5.898 4.809 1 98.19 100 CYS B CA 1
ATOM 3359 C C . CYS B 1 100 ? 16.734 4.449 4.988 1 98.19 100 CYS B C 1
ATOM 3361 O O . CYS B 1 100 ? 17.453 3.525 4.594 1 98.19 100 CYS B O 1
ATOM 3363 N N . HIS B 1 101 ? 15.609 4.289 5.57 1 97.38 101 HIS B N 1
ATOM 3364 C CA . HIS B 1 101 ? 15.062 2.963 5.844 1 97.38 101 HIS B CA 1
ATOM 3365 C C . HIS B 1 101 ? 13.633 2.84 5.332 1 97.38 101 HIS B C 1
ATOM 3367 O O . HIS B 1 101 ? 12.844 3.777 5.461 1 97.38 101 HIS B O 1
ATOM 3373 N N . VAL B 1 102 ? 13.328 1.68 4.738 1 94.19 102 VAL B N 1
ATOM 3374 C CA . VAL B 1 102 ? 11.938 1.366 4.414 1 94.19 102 VAL B CA 1
ATOM 3375 C C . VAL B 1 102 ? 11.18 1.011 5.688 1 94.19 102 VAL B C 1
ATOM 3377 O O . VAL B 1 102 ? 11.477 0.007 6.34 1 94.19 102 VAL B O 1
ATOM 3380 N N . ALA B 1 103 ? 10.188 1.803 6.043 1 94.44 103 ALA B N 1
ATOM 3381 C CA . ALA B 1 103 ? 9.445 1.573 7.277 1 94.44 103 ALA B CA 1
ATOM 3382 C C . ALA B 1 103 ? 8.188 2.436 7.328 1 94.44 103 ALA B C 1
ATOM 3384 O O . ALA B 1 103 ? 8.086 3.441 6.621 1 94.44 103 ALA B O 1
ATOM 3385 N N . ASP B 1 104 ? 7.215 1.924 8.094 1 93.75 104 ASP B N 1
ATOM 3386 C CA . ASP B 1 104 ? 6.113 2.791 8.5 1 93.75 104 ASP B CA 1
ATOM 3387 C C . ASP B 1 104 ? 6.578 3.816 9.531 1 93.75 104 ASP B C 1
ATOM 3389 O O . ASP B 1 104 ? 6.816 3.475 10.695 1 93.75 104 ASP B O 1
ATOM 3393 N N . GLY B 1 105 ? 6.637 4.988 9.156 1 96 105 GLY B N 1
ATOM 3394 C CA . GLY B 1 105 ? 7.203 6.047 9.977 1 96 105 GLY B CA 1
ATOM 3395 C C . GLY B 1 105 ? 6.402 6.316 11.234 1 96 105 GLY B C 1
ATOM 3396 O O . GLY B 1 105 ? 6.91 6.93 12.18 1 96 105 GLY B O 1
ATOM 3397 N N . THR B 1 106 ? 5.137 5.906 11.281 1 95.81 106 THR B N 1
ATOM 3398 C CA . THR B 1 106 ? 4.312 6.176 12.453 1 95.81 106 THR B CA 1
ATOM 3399 C C . THR B 1 106 ? 4.816 5.391 13.664 1 95.81 106 THR B C 1
ATOM 3401 O O . THR B 1 106 ? 4.5 5.727 14.805 1 95.81 106 THR B O 1
ATOM 3404 N N . SER B 1 107 ? 5.637 4.41 13.383 1 95.19 107 SER B N 1
ATOM 3405 C CA . SER B 1 107 ? 6.211 3.605 14.453 1 95.19 107 SER B CA 1
ATOM 3406 C C . SER B 1 107 ? 7.562 4.156 14.898 1 95.19 107 SER B C 1
ATOM 3408 O O . SER B 1 107 ? 8.18 3.635 15.828 1 95.19 107 SER B O 1
ATOM 3410 N N . GLY B 1 108 ? 8 5.156 14.242 1 96.75 108 GLY B N 1
ATOM 3411 C CA . GLY B 1 108 ? 9.367 5.59 14.477 1 96.75 108 GLY B CA 1
ATOM 3412 C C . GLY B 1 108 ? 10.398 4.539 14.117 1 96.75 108 GLY B C 1
ATOM 3413 O O . GLY B 1 108 ? 10.188 3.74 13.203 1 96.75 108 GLY B O 1
ATOM 3414 N N . PHE B 1 109 ? 11.539 4.727 14.672 1 98 109 PHE B N 1
ATOM 3415 C CA . PHE B 1 109 ? 12.648 3.807 14.461 1 98 109 PHE B CA 1
ATOM 3416 C C . PHE B 1 109 ? 13.438 3.611 15.758 1 98 109 PHE B C 1
ATOM 3418 O O . PHE B 1 109 ? 14.484 4.238 15.953 1 98 109 PHE B O 1
ATOM 3425 N N . PRO B 1 110 ? 13.008 2.668 16.562 1 97.75 110 PRO B N 1
ATOM 3426 C CA . PRO B 1 110 ? 13.531 2.533 17.922 1 97.75 110 PRO B CA 1
ATOM 3427 C C . PRO B 1 110 ? 15.016 2.176 17.953 1 97.75 110 PRO B C 1
ATOM 3429 O O . PRO B 1 110 ? 15.734 2.561 18.875 1 97.75 110 PRO B O 1
ATOM 3432 N N . GLU B 1 111 ? 15.484 1.48 16.969 1 96.81 111 GLU B N 1
ATOM 3433 C CA . GLU B 1 111 ? 16.844 0.96 16.938 1 96.81 111 GLU B CA 1
ATOM 3434 C C . GLU B 1 111 ? 17.875 2.092 16.984 1 96.81 111 GLU B C 1
ATOM 3436 O O . GLU B 1 111 ? 19.016 1.881 17.375 1 96.81 111 GLU B O 1
ATOM 3441 N N . ARG B 1 112 ? 17.5 3.326 16.625 1 97.88 112 ARG B N 1
ATOM 3442 C CA . ARG B 1 112 ? 18.453 4.434 16.578 1 97.88 112 ARG B CA 1
ATOM 3443 C C . ARG B 1 112 ? 18 5.57 17.5 1 97.88 112 ARG B C 1
ATOM 3445 O O . ARG B 1 112 ? 18.547 6.676 17.438 1 97.88 112 ARG B O 1
ATOM 3452 N N . ALA B 1 113 ? 16.953 5.371 18.188 1 98.31 113 ALA B N 1
ATOM 3453 C CA . ALA B 1 113 ? 16.5 6.316 19.203 1 98.31 113 ALA B CA 1
ATOM 3454 C C . ALA B 1 113 ? 17.422 6.301 20.422 1 98.31 113 ALA B C 1
ATOM 3456 O O . ALA B 1 113 ? 18.188 5.359 20.609 1 98.31 113 ALA B O 1
ATOM 3457 N N . PRO B 1 114 ? 17.422 7.348 21.344 1 98.5 114 PRO B N 1
ATOM 3458 C CA . PRO B 1 114 ? 16.484 8.469 21.281 1 98.5 114 PRO B CA 1
ATOM 3459 C C . PRO B 1 114 ? 16.953 9.578 20.344 1 98.5 114 PRO B C 1
ATOM 3461 O O . PRO B 1 114 ? 18.156 9.68 20.047 1 98.5 114 PRO B O 1
ATOM 3464 N N . TYR B 1 115 ? 16 10.391 19.891 1 98.88 115 TYR B N 1
ATOM 3465 C CA . TYR B 1 115 ? 16.25 11.5 18.969 1 98.88 115 TYR B CA 1
ATOM 3466 C C . TYR B 1 115 ? 16.109 12.844 19.672 1 98.88 115 TYR B C 1
ATOM 3468 O O . TYR B 1 115 ? 15.25 13.008 20.547 1 98.88 115 TYR B O 1
ATOM 3476 N N . GLU B 1 116 ? 16.906 13.797 19.328 1 98.88 116 GLU B N 1
ATOM 3477 C CA . GLU B 1 116 ? 16.719 15.156 19.812 1 98.88 116 GLU B CA 1
ATOM 3478 C C . GLU B 1 116 ? 15.625 15.875 19.031 1 98.88 116 GLU B C 1
ATOM 3480 O O . GLU B 1 116 ? 14.945 16.75 19.562 1 98.88 116 GLU B O 1
ATOM 3485 N N . ARG B 1 117 ? 15.461 15.477 17.766 1 98.88 117 ARG B N 1
ATOM 3486 C CA . ARG B 1 117 ? 14.492 16.094 16.859 1 98.88 117 ARG B CA 1
ATOM 3487 C C . ARG B 1 117 ? 13.797 15.055 16 1 98.88 117 ARG B C 1
ATOM 3489 O O . ARG B 1 117 ? 14.438 14.109 15.531 1 98.88 117 ARG B O 1
ATOM 3496 N N . VAL B 1 118 ? 12.516 15.203 15.797 1 98.88 118 VAL B N 1
ATOM 3497 C CA . VAL B 1 118 ? 11.727 14.414 14.867 1 98.88 118 VAL B CA 1
ATOM 3498 C C . VAL B 1 118 ? 10.922 15.344 13.961 1 98.88 118 VAL B C 1
ATOM 3500 O O . VAL B 1 118 ? 10.273 16.281 14.438 1 98.88 118 VAL B O 1
ATOM 3503 N N . VAL B 1 119 ? 10.992 15.148 12.711 1 98.69 119 VAL B N 1
ATOM 3504 C CA . VAL B 1 119 ? 10.203 15.922 11.766 1 98.69 119 VAL B CA 1
ATOM 3505 C C . VAL B 1 119 ? 9.453 14.984 10.82 1 98.69 119 VAL B C 1
ATOM 3507 O O . VAL B 1 119 ? 10 13.961 10.398 1 98.69 119 VAL B O 1
ATOM 3510 N N . ALA B 1 120 ? 8.227 15.305 10.477 1 98 120 ALA B N 1
ATOM 3511 C CA . ALA B 1 120 ? 7.441 14.484 9.562 1 98 120 ALA B CA 1
ATOM 3512 C C . ALA B 1 120 ? 6.957 15.305 8.367 1 98 120 ALA B C 1
ATOM 3514 O O . ALA B 1 120 ? 6.48 16.422 8.531 1 98 120 ALA B O 1
ATOM 3515 N N . TRP B 1 121 ? 7.09 14.703 7.18 1 96 121 TRP B N 1
ATOM 3516 C CA . TRP B 1 121 ? 6.641 15.312 5.934 1 96 121 TRP B CA 1
ATOM 3517 C C . TRP B 1 121 ? 5.352 14.664 5.441 1 96 121 TRP B C 1
ATOM 3519 O O . TRP B 1 121 ? 4.957 14.844 4.289 1 96 121 TRP B O 1
ATOM 3529 N N . CYS B 1 122 ? 4.77 13.859 6.18 1 94.88 122 CYS B N 1
ATOM 3530 C CA . CYS B 1 122 ? 3.469 13.234 5.973 1 94.88 122 CYS B CA 1
ATOM 3531 C C . CYS B 1 122 ? 2.633 13.273 7.246 1 94.88 122 CYS B C 1
ATOM 3533 O O . CYS B 1 122 ? 3.174 13.414 8.344 1 94.88 122 CYS B O 1
ATOM 3535 N N . THR B 1 123 ? 1.371 13.125 7.109 1 96.31 123 THR B N 1
ATOM 3536 C CA . THR B 1 123 ? 0.452 13.352 8.219 1 96.31 123 THR B CA 1
ATOM 3537 C C . THR B 1 123 ? 0.015 12.031 8.836 1 96.31 123 THR B C 1
ATOM 3539 O O . THR B 1 123 ? -0.731 11.266 8.227 1 96.31 123 THR B O 1
ATOM 3542 N N . PRO B 1 124 ? 0.433 11.734 10.055 1 96.81 124 PRO B N 1
ATOM 3543 C CA . PRO B 1 124 ? -0.09 10.57 10.766 1 96.81 124 PRO B CA 1
ATOM 3544 C C . PRO B 1 124 ? -1.537 10.75 11.219 1 96.81 124 PRO B C 1
ATOM 3546 O O . PRO B 1 124 ? -2.066 11.859 11.172 1 96.81 124 PRO B O 1
ATOM 3549 N N . PRO B 1 125 ? -2.191 9.688 11.57 1 95.56 125 PRO B N 1
ATOM 3550 C CA . PRO B 1 125 ? -3.588 9.812 12 1 95.56 125 PRO B CA 1
ATOM 3551 C C . PRO B 1 125 ? -3.736 10.562 13.32 1 95.56 125 PRO B C 1
ATOM 3553 O O . PRO B 1 125 ? -4.82 11.062 13.633 1 95.56 125 PRO B O 1
ATOM 3556 N N . LEU B 1 126 ? -2.779 10.602 14.133 1 97.62 126 LEU B N 1
ATOM 3557 C CA . LEU B 1 126 ? -2.598 11.289 15.406 1 97.62 126 LEU B CA 1
ATOM 3558 C C . LEU B 1 126 ? -1.116 11.414 15.75 1 97.62 126 LEU B C 1
ATOM 3560 O O . LEU B 1 126 ? -0.26 10.922 15.008 1 97.62 126 LEU B O 1
ATOM 3564 N N . LEU B 1 127 ? -0.81 12.156 16.766 1 98.56 127 LEU B N 1
ATOM 3565 C CA . LEU B 1 127 ? 0.575 12.172 17.219 1 98.56 127 LEU B CA 1
ATOM 3566 C C . LEU B 1 127 ? 0.977 10.805 17.781 1 98.56 127 LEU B C 1
ATOM 3568 O O . LEU B 1 127 ? 0.527 10.422 18.859 1 98.56 127 LEU B O 1
ATOM 3572 N N . PRO B 1 128 ? 1.843 10.102 17.078 1 98.19 128 PRO B N 1
ATOM 3573 C CA . PRO B 1 128 ? 2.156 8.742 17.516 1 98.19 128 PRO B CA 1
ATOM 3574 C C . PRO B 1 128 ? 2.908 8.711 18.859 1 98.19 128 PRO B C 1
ATOM 3576 O O . PRO B 1 128 ? 3.879 9.445 19.031 1 98.19 128 PRO B O 1
ATOM 3579 N N . LYS B 1 129 ? 2.49 7.887 19.734 1 98.12 129 LYS B N 1
ATOM 3580 C CA . LYS B 1 129 ? 3.203 7.668 21 1 98.12 129 LYS B CA 1
ATOM 3581 C C . LYS B 1 129 ? 4.645 7.234 20.734 1 98.12 129 LYS B C 1
ATOM 3583 O O . LYS B 1 129 ? 5.547 7.598 21.5 1 98.12 129 LYS B O 1
ATOM 3588 N N . ALA B 1 130 ? 4.828 6.465 19.703 1 98.12 130 ALA B N 1
ATOM 3589 C CA . ALA B 1 130 ? 6.16 5.98 19.344 1 98.12 130 ALA B CA 1
ATOM 3590 C C . ALA B 1 130 ? 7.125 7.145 19.125 1 98.12 130 ALA B C 1
ATOM 3592 O O . ALA B 1 130 ? 8.289 7.066 19.516 1 98.12 130 ALA B O 1
ATOM 3593 N N . TRP B 1 131 ? 6.637 8.234 18.453 1 98.69 131 TRP B N 1
ATOM 3594 C CA . TRP B 1 131 ? 7.488 9.406 18.25 1 98.69 131 TRP B CA 1
ATOM 3595 C C . TRP B 1 131 ? 7.879 10.031 19.594 1 98.69 131 TRP B C 1
ATOM 3597 O O . TRP B 1 131 ? 9.055 10.312 19.828 1 98.69 131 TRP B O 1
ATOM 3607 N N . VAL B 1 132 ? 6.922 10.172 20.453 1 98.75 132 VAL B N 1
ATOM 3608 C CA . VAL B 1 132 ? 7.133 10.805 21.75 1 98.75 132 VAL B CA 1
ATOM 3609 C C . VAL B 1 132 ? 8.094 9.961 22.578 1 98.75 132 VAL B C 1
ATOM 3611 O O . VAL B 1 132 ? 9.023 10.492 23.203 1 98.75 132 VAL B O 1
ATOM 3614 N N . ASP B 1 133 ? 7.902 8.68 22.562 1 98.5 133 ASP B N 1
ATOM 3615 C CA . ASP B 1 133 ? 8.711 7.758 23.344 1 98.5 133 ASP B CA 1
ATOM 3616 C C . ASP B 1 133 ? 10.164 7.754 22.859 1 98.5 133 ASP B C 1
ATOM 3618 O O . ASP B 1 133 ? 11.07 7.387 23.609 1 98.5 133 ASP B O 1
ATOM 3622 N N . GLN B 1 134 ? 10.359 8.148 21.641 1 98.75 134 GLN B N 1
ATOM 3623 C CA . GLN B 1 134 ? 11.688 8.008 21.047 1 98.75 134 GLN B CA 1
ATOM 3624 C C . GLN B 1 134 ? 12.43 9.344 21.031 1 98.75 134 GLN B C 1
ATOM 3626 O O . GLN B 1 134 ? 13.5 9.453 20.438 1 98.75 134 GLN B O 1
ATOM 3631 N N . VAL B 1 135 ? 11.867 10.352 21.625 1 98.69 135 VAL B N 1
ATOM 3632 C CA . VAL B 1 135 ? 12.5 11.664 21.688 1 98.69 135 VAL B CA 1
ATOM 3633 C C . VAL B 1 135 ? 13.055 11.898 23.094 1 98.69 135 VAL B C 1
ATOM 3635 O O . VAL B 1 135 ? 12.438 11.516 24.078 1 98.69 135 VAL B O 1
ATOM 3638 N N . VAL B 1 136 ? 14.195 12.57 23.188 1 98.62 136 VAL B N 1
ATOM 3639 C CA . VAL B 1 136 ? 14.82 12.883 24.469 1 98.62 136 VAL B CA 1
ATOM 3640 C C . VAL B 1 136 ? 13.961 13.883 25.234 1 98.62 136 VAL B C 1
ATOM 3642 O O . VAL B 1 136 ? 13.117 14.562 24.641 1 98.62 136 VAL B O 1
ATOM 3645 N N . ASP B 1 137 ? 14.227 13.938 26.547 1 98.62 137 ASP B N 1
ATOM 3646 C CA . ASP B 1 137 ? 13.586 14.992 27.328 1 98.62 137 ASP B CA 1
ATOM 3647 C C . ASP B 1 137 ? 14 16.375 26.828 1 98.62 137 ASP B C 1
ATOM 3649 O O . ASP B 1 137 ? 15.195 16.641 26.641 1 98.62 137 ASP B O 1
ATOM 3653 N N . GLY B 1 138 ? 13 17.188 26.594 1 98.31 138 GLY B N 1
ATOM 3654 C CA . GLY B 1 138 ? 13.273 18.516 26.047 1 98.31 138 GLY B CA 1
ATOM 3655 C C . GLY B 1 138 ? 13.359 18.531 24.531 1 98.31 138 GLY B C 1
ATOM 3656 O O . GLY B 1 138 ? 13.508 19.594 23.938 1 98.31 138 GLY B O 1
ATOM 3657 N N . GLY B 1 139 ? 13.234 17.344 23.875 1 98.75 139 GLY B N 1
ATOM 3658 C CA . GLY B 1 139 ? 13.305 17.25 22.438 1 98.75 139 GLY B CA 1
ATOM 3659 C C . GLY B 1 139 ? 12.094 17.844 21.734 1 98.75 139 GLY B C 1
ATOM 3660 O O . GLY B 1 139 ? 11.117 18.219 22.391 1 98.75 139 GLY B O 1
ATOM 3661 N N . LEU B 1 140 ? 12.18 17.938 20.375 1 98.81 140 LEU B N 1
ATOM 3662 C CA . LEU B 1 140 ? 11.133 18.594 19.609 1 98.81 140 LEU B CA 1
ATOM 3663 C C . LEU B 1 140 ? 10.633 17.688 18.484 1 98.81 140 LEU B C 1
ATOM 3665 O O . LEU B 1 140 ? 11.43 16.969 17.859 1 98.81 140 LEU B O 1
ATOM 3669 N N . ILE B 1 141 ? 9.375 17.734 18.281 1 98.88 141 ILE B N 1
ATOM 3670 C CA . ILE B 1 141 ? 8.711 17.141 17.125 1 98.88 141 ILE B CA 1
ATOM 3671 C C . ILE B 1 141 ? 8.023 18.234 16.312 1 98.88 141 ILE B C 1
ATOM 3673 O O . ILE B 1 141 ? 7.297 19.078 16.859 1 98.88 141 ILE B O 1
ATOM 3677 N N . VAL B 1 142 ? 8.266 18.312 15.078 1 98.69 142 VAL B N 1
ATOM 3678 C CA . VAL B 1 142 ? 7.516 19.156 14.156 1 98.69 142 VAL B CA 1
ATOM 3679 C C . VAL B 1 142 ? 6.812 18.281 13.109 1 98.69 142 VAL B C 1
ATOM 3681 O O . VAL B 1 142 ? 7.469 17.578 12.344 1 98.69 142 VAL B O 1
ATOM 3684 N N . ALA B 1 143 ? 5.484 18.328 13.086 1 98.31 143 ALA B N 1
ATOM 3685 C CA . ALA B 1 143 ? 4.73 17.422 12.219 1 98.31 143 ALA B CA 1
ATOM 3686 C C . ALA B 1 143 ? 3.344 17.984 11.914 1 98.31 143 ALA B C 1
ATOM 3688 O O . ALA B 1 143 ? 2.781 18.734 12.719 1 98.31 143 ALA B O 1
ATOM 3689 N N . PRO B 1 144 ? 2.883 17.672 10.75 1 97.5 144 PRO B N 1
ATOM 3690 C CA . PRO B 1 144 ? 1.456 17.922 10.523 1 97.5 144 PRO B CA 1
ATOM 3691 C C . PRO B 1 144 ? 0.563 16.984 11.336 1 97.5 144 PRO B C 1
ATOM 3693 O O . PRO B 1 144 ? 0.848 15.781 11.43 1 97.5 144 PRO B O 1
ATOM 3696 N N . LEU B 1 145 ? -0.462 17.484 11.906 1 98.19 145 LEU B N 1
ATOM 3697 C CA . LEU B 1 145 ? -1.403 16.672 12.672 1 98.19 145 LEU B CA 1
ATOM 3698 C C . LEU B 1 145 ? -2.842 17 12.281 1 98.19 145 LEU B C 1
ATOM 3700 O O . LEU B 1 145 ? -3.18 18.156 12.039 1 98.19 145 LEU B O 1
ATOM 3704 N N . PRO B 1 146 ? -3.633 15.961 12.211 1 97.56 146 PRO B N 1
ATOM 3705 C CA . PRO B 1 146 ? -5.051 16.219 11.961 1 97.56 146 PRO B CA 1
ATOM 3706 C C . PRO B 1 146 ? -5.73 16.938 13.125 1 97.56 146 PRO B C 1
ATOM 3708 O O . PRO B 1 146 ? -5.387 16.703 14.289 1 97.56 146 PRO B O 1
ATOM 3711 N N . ILE B 1 147 ? -6.68 17.75 12.797 1 97.81 147 ILE B N 1
ATOM 3712 C CA . ILE B 1 147 ? -7.441 18.469 13.812 1 97.81 147 ILE B CA 1
ATOM 3713 C C . ILE B 1 147 ? -8.914 18.078 13.719 1 97.81 147 ILE B C 1
ATOM 3715 O O . ILE B 1 147 ? -9.758 18.641 14.422 1 97.81 147 ILE B O 1
ATOM 3719 N N . ALA B 1 148 ? -9.266 17.188 12.875 1 96.94 148 ALA B N 1
ATOM 3720 C CA . ALA B 1 148 ? -10.562 16.531 12.711 1 96.94 148 ALA B CA 1
ATOM 3721 C C . ALA B 1 148 ? -10.406 15.164 12.055 1 96.94 148 ALA B C 1
ATOM 3723 O O . ALA B 1 148 ? -9.344 14.844 11.516 1 96.94 148 ALA B O 1
ATOM 3724 N N . THR B 1 149 ? -11.43 14.359 12.102 1 94.88 149 THR B N 1
ATOM 3725 C CA . THR B 1 149 ? -11.359 13.016 11.547 1 94.88 149 THR B CA 1
ATOM 3726 C C . THR B 1 149 ? -11.898 12.992 10.117 1 94.88 149 THR B C 1
ATOM 3728 O O . THR B 1 149 ? -12.703 12.125 9.766 1 94.88 149 THR B O 1
ATOM 3731 N N . VAL B 1 150 ? -11.555 13.938 9.312 1 96.12 150 VAL B N 1
ATOM 3732 C CA . VAL B 1 150 ? -11.734 14.008 7.871 1 96.12 150 VAL B CA 1
ATOM 3733 C C . VAL B 1 150 ? -10.43 14.453 7.207 1 96.12 150 VAL B C 1
ATOM 3735 O O . VAL B 1 150 ? -9.594 15.102 7.844 1 96.12 150 VAL B O 1
ATOM 3738 N N . PRO B 1 151 ? -10.234 14.117 5.98 1 95.12 151 PRO B N 1
ATOM 3739 C CA . PRO B 1 151 ? -8.938 14.359 5.344 1 95.12 151 PRO B CA 1
ATOM 3740 C C . PRO B 1 151 ? -8.609 15.852 5.23 1 95.12 151 PRO B C 1
ATOM 3742 O O . PRO B 1 151 ? -9.516 16.688 5.23 1 95.12 151 PRO B O 1
ATOM 3745 N N . ASN B 1 152 ? -7.355 16.141 5.203 1 92.31 152 ASN B N 1
ATOM 3746 C CA . ASN B 1 152 ? -6.801 17.422 4.824 1 92.31 152 ASN B CA 1
ATOM 3747 C C . ASN B 1 152 ? -7.141 18.5 5.852 1 92.31 152 ASN B C 1
ATOM 3749 O O . ASN B 1 152 ? -7.078 19.703 5.551 1 92.31 152 ASN B O 1
ATOM 3753 N N . MET B 1 153 ? -7.645 18.125 6.965 1 95.44 153 MET B N 1
ATOM 3754 C CA . MET B 1 153 ? -7.836 19.047 8.078 1 95.44 153 MET B CA 1
ATOM 3755 C C . MET B 1 153 ? -6.68 18.953 9.062 1 95.44 153 MET B C 1
ATOM 3757 O O . MET B 1 153 ? -6.789 18.297 10.094 1 95.44 153 MET B O 1
ATOM 3761 N N . THR B 1 154 ? -5.645 19.719 8.688 1 96.56 154 THR B N 1
ATOM 3762 C CA . THR B 1 154 ? -4.402 19.562 9.43 1 96.56 154 THR B CA 1
ATOM 3763 C C . THR B 1 154 ? -3.781 20.906 9.758 1 96.56 154 THR B C 1
ATOM 3765 O O . THR B 1 154 ? -4.145 21.922 9.156 1 96.56 154 THR B O 1
ATOM 3768 N N . VAL B 1 155 ? -2.963 20.984 10.727 1 97.06 155 VAL B N 1
ATOM 3769 C CA . VAL B 1 155 ? -2.008 22.047 11.016 1 97.06 155 VAL B CA 1
ATOM 3770 C C . VAL B 1 155 ? -0.623 21.453 11.25 1 97.06 155 VAL B C 1
ATOM 3772 O O . VAL B 1 155 ? -0.494 20.25 11.492 1 97.06 155 VAL B O 1
ATOM 3775 N N . VAL B 1 156 ? 0.375 22.234 11.109 1 97.25 156 VAL B N 1
ATOM 3776 C CA . VAL B 1 156 ? 1.71 21.828 11.539 1 97.25 156 VAL B CA 1
ATOM 3777 C C . VAL B 1 156 ? 1.924 22.203 13 1 97.25 156 VAL B C 1
ATOM 3779 O O . VAL B 1 156 ? 1.686 23.359 13.391 1 97.25 156 VAL B O 1
ATOM 3782 N N . ALA B 1 157 ? 2.334 21.281 13.773 1 98.38 157 ALA B N 1
ATOM 3783 C CA . ALA B 1 157 ? 2.518 21.516 15.203 1 98.38 157 ALA B CA 1
ATOM 3784 C C . ALA B 1 157 ? 3.988 21.406 15.594 1 98.38 157 ALA B C 1
ATOM 3786 O O . ALA B 1 157 ? 4.703 20.531 15.102 1 98.38 157 ALA B O 1
ATOM 3787 N N . LYS B 1 158 ? 4.406 22.312 16.391 1 98.56 158 LYS B N 1
ATOM 3788 C CA . LYS B 1 158 ? 5.648 22.188 17.156 1 98.56 158 LYS B CA 1
ATOM 3789 C C . LYS B 1 158 ? 5.387 21.609 18.547 1 98.56 158 LYS B C 1
ATOM 3791 O O . LYS B 1 158 ? 4.727 22.234 19.375 1 98.56 158 LYS B O 1
ATOM 3796 N N . VAL B 1 159 ? 5.922 20.453 18.781 1 98.88 159 VAL B N 1
ATOM 3797 C CA . VAL B 1 159 ? 5.613 19.734 20 1 98.88 159 VAL B CA 1
ATOM 3798 C C . VAL B 1 159 ? 6.887 19.531 20.828 1 98.88 159 VAL B C 1
ATOM 3800 O O . VAL B 1 159 ? 7.867 18.969 20.328 1 98.88 159 VAL B O 1
ATOM 3803 N N . ARG B 1 160 ? 6.914 19.969 22.062 1 98.75 160 ARG B N 1
ATOM 3804 C CA . ARG B 1 160 ? 7.98 19.703 23.016 1 98.75 160 ARG B CA 1
ATOM 3805 C C . ARG B 1 160 ? 7.645 18.484 23.891 1 98.75 160 ARG B C 1
ATOM 3807 O O . ARG B 1 160 ? 6.508 18.344 24.344 1 98.75 160 ARG B O 1
ATOM 3814 N N . VAL B 1 161 ? 8.602 17.641 23.969 1 98.62 161 VAL B N 1
ATOM 3815 C CA . VAL B 1 161 ? 8.414 16.5 24.859 1 98.62 161 VAL B CA 1
ATOM 3816 C C . VAL B 1 161 ? 9.117 16.766 26.188 1 98.62 161 VAL B C 1
ATOM 3818 O O . VAL B 1 161 ? 10.328 16.984 26.234 1 98.62 161 VAL B O 1
ATOM 3821 N N . THR B 1 162 ? 8.383 16.766 27.25 1 97.31 162 THR B N 1
ATOM 3822 C CA . THR B 1 162 ? 8.914 16.953 28.609 1 97.31 162 THR B CA 1
ATOM 3823 C C . THR B 1 162 ? 8.383 15.867 29.547 1 97.31 162 THR B C 1
ATOM 3825 O O . THR B 1 162 ? 7.172 15.703 29.688 1 97.31 162 THR B O 1
ATOM 3828 N N . GLY B 1 163 ? 9.227 15.102 30.25 1 96.25 163 GLY B N 1
ATOM 3829 C CA . GLY B 1 163 ? 8.812 14.031 31.141 1 96.25 163 GLY B CA 1
ATOM 3830 C C . GLY B 1 163 ? 7.973 12.977 30.453 1 96.25 163 GLY B C 1
ATOM 3831 O O . GLY B 1 163 ? 7 12.477 31.016 1 96.25 163 GLY B O 1
ATOM 3832 N N . GLY B 1 164 ? 8.234 12.805 29.172 1 95.06 164 GLY B N 1
ATOM 3833 C CA . GLY B 1 164 ? 7.516 11.789 28.422 1 95.06 164 GLY B CA 1
ATOM 3834 C C . GLY B 1 164 ? 6.152 12.25 27.953 1 95.06 164 GLY B C 1
ATOM 3835 O O . GLY B 1 164 ? 5.391 11.469 27.375 1 95.06 164 GLY B O 1
ATOM 3836 N N . GLU B 1 165 ? 5.914 13.531 28.188 1 97.5 165 GLU B N 1
ATOM 3837 C CA . GLU B 1 165 ? 4.625 14.086 27.797 1 97.5 165 GLU B CA 1
ATOM 3838 C C . GLU B 1 165 ? 4.797 15.156 26.719 1 97.5 165 GLU B C 1
ATOM 3840 O O . GLU B 1 165 ? 5.699 15.992 26.812 1 97.5 165 GLU B O 1
ATOM 3845 N N . PRO B 1 166 ? 3.916 15.094 25.734 1 98.69 166 PRO B N 1
ATOM 3846 C CA . PRO B 1 166 ? 4.008 16.109 24.672 1 98.69 166 PRO B CA 1
ATOM 3847 C C . PRO B 1 166 ? 3.189 17.359 24.984 1 98.69 166 PRO B C 1
ATOM 3849 O O . PRO B 1 166 ? 2.086 17.266 25.531 1 98.69 166 PRO B O 1
ATOM 3852 N N . VAL B 1 167 ? 3.734 18.5 24.625 1 97.81 167 VAL B N 1
ATOM 3853 C CA . VAL B 1 167 ? 3.043 19.781 24.734 1 97.81 167 VAL B CA 1
ATOM 3854 C C . VAL B 1 167 ? 3.191 20.547 23.422 1 97.81 167 VAL B C 1
ATOM 3856 O O . VAL B 1 167 ? 4.305 20.703 22.906 1 97.81 167 VAL B O 1
ATOM 3859 N N . VAL B 1 168 ? 2.072 21.016 22.906 1 98.44 168 VAL B N 1
ATOM 3860 C CA . VAL B 1 168 ? 2.129 21.797 21.688 1 98.44 168 VAL B CA 1
ATOM 3861 C C . VAL B 1 168 ? 2.549 23.234 22.016 1 98.44 168 VAL B C 1
ATOM 3863 O O . VAL B 1 168 ? 1.867 23.922 22.781 1 98.44 168 VAL B O 1
ATOM 3866 N N . GLU B 1 169 ? 3.615 23.656 21.406 1 97.81 169 GLU B N 1
ATOM 3867 C CA . GLU B 1 169 ? 4.121 25 21.656 1 97.81 169 GLU B CA 1
ATOM 3868 C C . GLU B 1 169 ? 3.568 26 20.641 1 97.81 169 GLU B C 1
ATOM 3870 O O . GLU B 1 169 ? 3.408 27.188 20.938 1 97.81 169 GLU B O 1
ATOM 3875 N N . ALA B 1 170 ? 3.283 25.5 19.469 1 96.81 170 ALA B N 1
ATOM 3876 C CA . ALA B 1 170 ? 2.789 26.359 18.391 1 96.81 170 ALA B CA 1
ATOM 3877 C C . ALA B 1 170 ? 2.127 25.531 17.297 1 96.81 170 ALA B C 1
ATOM 3879 O O . ALA B 1 170 ? 2.424 24.344 17.125 1 96.81 170 ALA B O 1
ATOM 3880 N N . VAL B 1 171 ? 1.224 26.141 16.609 1 96.38 171 VAL B N 1
ATOM 3881 C CA . VAL B 1 171 ? 0.624 25.562 15.422 1 96.38 171 VAL B CA 1
ATOM 3882 C C . VAL B 1 171 ? 0.714 26.547 14.258 1 96.38 171 VAL B C 1
ATOM 3884 O O . VAL B 1 171 ? 0.669 27.766 14.461 1 96.38 171 VAL B O 1
ATOM 3887 N N . PHE B 1 172 ? 0.894 26.016 13.062 1 93.31 172 PHE B N 1
ATOM 3888 C CA . PHE B 1 172 ? 1.018 26.781 11.828 1 93.31 172 PHE B CA 1
ATOM 3889 C C . PHE B 1 172 ? 0.128 26.203 10.734 1 93.31 172 PHE B C 1
ATOM 3891 O O . PHE B 1 172 ? -0.242 25.031 10.789 1 9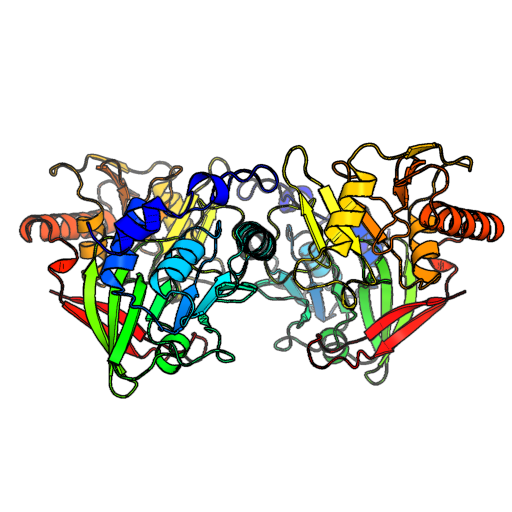3.31 172 PHE B O 1
ATOM 3898 N N . THR B 1 173 ? -0.182 27.109 9.766 1 91.69 173 THR B N 1
ATOM 3899 C CA . THR B 1 173 ? -0.871 26.609 8.586 1 91.69 173 THR B CA 1
ATOM 3900 C C . THR B 1 173 ? 0.006 25.625 7.828 1 91.69 173 THR B C 1
ATOM 3902 O O . THR B 1 173 ? 1.205 25.844 7.656 1 91.69 173 THR B O 1
ATOM 3905 N N . GLY B 1 174 ? -0.58 24.562 7.504 1 88.19 174 GLY B N 1
ATOM 3906 C CA . GLY B 1 174 ? 0.163 23.609 6.695 1 88.19 174 GLY B CA 1
ATOM 3907 C C . GLY B 1 174 ? -0.458 22.219 6.688 1 88.19 174 GLY B C 1
ATOM 3908 O O . GLY B 1 174 ? -1.308 21.906 7.523 1 88.19 174 GLY B O 1
ATOM 3909 N N . GLY B 1 175 ? -0.04 21.5 5.688 1 87.62 175 GLY B N 1
ATOM 3910 C CA . GLY B 1 175 ? -0.481 20.125 5.539 1 87.62 175 GLY B CA 1
ATOM 3911 C C . GLY B 1 175 ? 0.343 19.344 4.535 1 87.62 175 GLY B C 1
ATOM 3912 O O . GLY B 1 175 ? 0.9 19.906 3.598 1 87.62 175 GLY B O 1
ATOM 3913 N N . TYR B 1 176 ? 0.424 18.125 4.824 1 90.31 176 TYR B N 1
ATOM 3914 C CA . TYR B 1 176 ? 1.112 17.156 3.965 1 90.31 176 TYR B CA 1
ATOM 3915 C C . TYR B 1 176 ? 0.23 15.953 3.678 1 90.31 176 TYR B C 1
ATOM 3917 O O . TYR B 1 176 ? -0.827 15.789 4.289 1 90.31 176 TYR B O 1
ATOM 3925 N N . ILE B 1 177 ? 0.683 15.211 2.76 1 89.5 177 ILE B N 1
ATOM 3926 C CA . ILE B 1 177 ? -0.054 14 2.41 1 89.5 177 ILE B CA 1
ATOM 3927 C C . ILE B 1 177 ? -0.193 13.109 3.643 1 89.5 177 ILE B C 1
ATOM 3929 O O . ILE B 1 177 ? 0.636 13.164 4.551 1 89.5 177 ILE B O 1
ATOM 3933 N N . GLU B 1 178 ? -1.18 12.32 3.646 1 92.44 178 GLU B N 1
ATOM 3934 C CA . GLU B 1 178 ? -1.393 11.406 4.766 1 92.44 178 GLU B CA 1
ATOM 3935 C C . GLU B 1 178 ? -0.38 10.266 4.742 1 92.44 178 GLU B C 1
ATOM 3937 O O . GLU B 1 178 ? -0.044 9.742 3.678 1 92.44 178 GLU B O 1
ATOM 3942 N N . ALA B 1 179 ? 0.088 10 5.871 1 91.31 179 ALA B N 1
ATOM 3943 C CA . ALA B 1 179 ? 0.871 8.773 6.027 1 91.31 179 ALA B CA 1
ATOM 3944 C C . ALA B 1 179 ? 0.001 7.539 5.824 1 91.31 179 ALA B C 1
ATOM 3946 O O . ALA B 1 179 ? -1.108 7.457 6.355 1 91.31 179 ALA B O 1
ATOM 3947 N N . THR B 1 180 ? 0.471 6.727 5.012 1 87.38 180 THR B N 1
ATOM 3948 C CA . THR B 1 180 ? -0.233 5.477 4.746 1 87.38 180 THR B CA 1
ATOM 3949 C C . THR B 1 180 ? 0.681 4.281 4.988 1 87.38 180 THR B C 1
ATOM 3951 O O . THR B 1 180 ? 1.9 4.434 5.082 1 87.38 180 THR B O 1
ATOM 3954 N N . THR B 1 181 ? 0.131 3.174 5.109 1 80.25 181 THR B N 1
ATOM 3955 C CA . THR B 1 181 ? 0.897 1.961 5.375 1 80.25 181 THR B CA 1
ATOM 3956 C C . THR B 1 181 ? 1.454 1.379 4.078 1 80.25 181 THR B C 1
ATOM 3958 O O . THR B 1 181 ? 2.094 0.324 4.09 1 80.25 181 THR B O 1
ATOM 3961 N N . SER B 1 182 ? 1.151 2.049 2.982 1 78.19 182 SER B N 1
ATOM 3962 C CA . SER B 1 182 ? 1.705 1.694 1.679 1 78.19 182 SER B CA 1
ATOM 3963 C C . SER B 1 182 ? 1.821 2.916 0.775 1 78.19 182 SER B C 1
ATOM 3965 O O . SER B 1 182 ? 1.16 3.932 1.007 1 78.19 182 SER B O 1
ATOM 3967 N N . PRO B 1 183 ? 2.662 2.795 -0.195 1 75.81 183 PRO B N 1
ATOM 3968 C CA . PRO B 1 183 ? 2.779 3.926 -1.117 1 75.81 183 PRO B CA 1
ATOM 3969 C C . PRO B 1 183 ? 1.465 4.254 -1.819 1 75.81 183 PRO B C 1
ATOM 3971 O O . PRO B 1 183 ? 0.712 3.348 -2.186 1 75.81 183 PRO B O 1
ATOM 3974 N N . LYS B 1 184 ? 1.201 5.469 -1.979 1 76.88 184 LYS B N 1
ATOM 3975 C CA . LYS B 1 184 ? -0.017 5.926 -2.643 1 76.88 184 LYS B CA 1
ATOM 3976 C C . LYS B 1 184 ? 0.179 6.012 -4.152 1 76.88 184 LYS B C 1
ATOM 3978 O O . LYS B 1 184 ? 1.165 6.578 -4.625 1 76.88 184 LYS B O 1
ATOM 3983 N N . GLY B 1 185 ? -0.678 5.391 -4.836 1 72.06 185 GLY B N 1
ATOM 3984 C CA . GLY B 1 185 ? -0.65 5.516 -6.285 1 72.06 185 GLY B CA 1
ATOM 3985 C C . GLY B 1 185 ? -1.376 6.746 -6.793 1 72.06 185 GLY B C 1
ATOM 3986 O O . GLY B 1 185 ? -0.906 7.414 -7.719 1 72.06 185 GLY B O 1
ATOM 3987 N N . ASP B 1 186 ? -2.516 7 -6.227 1 74.75 186 ASP B N 1
ATOM 3988 C CA . ASP B 1 186 ? -3.301 8.188 -6.562 1 74.75 186 ASP B CA 1
ATOM 3989 C C . ASP B 1 186 ? -3.111 9.281 -5.52 1 74.75 186 ASP B C 1
ATOM 3991 O O . ASP B 1 186 ? -3.662 9.203 -4.418 1 74.75 186 ASP B O 1
ATOM 3995 N N . LEU B 1 187 ? -2.494 10.242 -5.891 1 73 187 LEU B N 1
ATOM 3996 C CA . LEU B 1 187 ? -2.133 11.289 -4.941 1 73 187 LEU B CA 1
ATOM 3997 C C . LEU B 1 187 ? -3.303 12.234 -4.703 1 73 187 LEU B C 1
ATOM 3999 O O . LEU B 1 187 ? -3.297 13.008 -3.742 1 73 187 LEU B O 1
ATOM 4003 N N . ASP B 1 188 ? -4.34 12.086 -5.52 1 77.38 188 ASP B N 1
ATOM 4004 C CA . ASP B 1 188 ? -5.488 12.969 -5.371 1 77.38 188 ASP B CA 1
ATOM 4005 C C . ASP B 1 188 ? -6.496 12.398 -4.379 1 77.38 188 ASP B C 1
ATOM 4007 O O . ASP B 1 188 ? -7.402 13.109 -3.926 1 77.38 188 ASP B O 1
ATOM 4011 N N . LEU B 1 189 ? -6.352 11.234 -4.129 1 87.62 189 LEU B N 1
ATOM 4012 C CA . LEU B 1 189 ? -7.207 10.586 -3.141 1 87.62 189 LEU B CA 1
ATOM 4013 C C . LEU B 1 189 ? -6.566 10.625 -1.758 1 87.62 189 LEU B C 1
ATOM 4015 O O . LEU B 1 189 ? -5.402 10.242 -1.599 1 87.62 189 LEU B O 1
ATOM 4019 N N . PRO B 1 190 ? -7.332 11.125 -0.811 1 92.06 190 PRO B N 1
ATOM 4020 C CA . PRO B 1 190 ? -6.766 11.07 0.539 1 92.06 190 PRO B CA 1
ATOM 4021 C C . PRO B 1 190 ? -6.391 9.656 0.963 1 92.06 190 PRO B C 1
ATOM 4023 O O . PRO B 1 190 ? -7 8.688 0.499 1 92.06 190 PRO B O 1
ATOM 4026 N N . GLY B 1 191 ? -5.449 9.539 1.786 1 90.06 191 GLY B N 1
ATOM 4027 C CA . GLY B 1 191 ? -4.953 8.242 2.234 1 90.06 191 GLY B CA 1
ATOM 4028 C C . GLY B 1 191 ? -5.766 7.66 3.375 1 90.06 191 GLY B C 1
ATOM 4029 O O . GLY B 1 191 ? -5.586 6.492 3.738 1 90.06 191 GLY B O 1
ATOM 4030 N N . ARG B 1 192 ? -6.617 8.484 3.914 1 92.19 192 ARG B N 1
ATOM 4031 C CA . ARG B 1 192 ? -7.418 8.055 5.055 1 92.19 192 ARG B CA 1
ATOM 4032 C C . ARG B 1 192 ? -8.781 8.734 5.055 1 92.19 192 ARG B C 1
ATOM 4034 O O . ARG B 1 192 ? -8.945 9.812 4.484 1 92.19 192 ARG B O 1
ATOM 4041 N N . TRP B 1 193 ? -9.742 8.016 5.594 1 95.5 193 TRP B N 1
ATOM 4042 C CA . TRP B 1 193 ? -11.07 8.523 5.934 1 95.5 193 TRP B CA 1
ATOM 4043 C C . TRP B 1 193 ? -11.898 8.781 4.676 1 95.5 193 TRP B C 1
ATOM 4045 O O . TRP B 1 193 ? -12.672 9.734 4.621 1 95.5 193 TRP B O 1
ATOM 4055 N N . VAL B 1 194 ? -11.664 8.117 3.65 1 95.88 194 VAL B N 1
ATOM 4056 C CA . VAL B 1 194 ? -12.547 8.172 2.49 1 95.88 194 VAL B CA 1
ATOM 4057 C C . VAL B 1 194 ? -13.68 7.156 2.656 1 95.88 194 VAL B C 1
ATOM 4059 O O . VAL B 1 194 ? -13.445 5.945 2.625 1 95.88 194 VAL B O 1
ATOM 4062 N N . ASP B 1 195 ? -14.82 7.605 2.771 1 98 195 ASP B N 1
ATOM 4063 C CA . ASP B 1 195 ? -15.938 6.727 3.1 1 98 195 ASP B CA 1
ATOM 4064 C C . ASP B 1 195 ? -16.609 6.191 1.833 1 98 195 ASP B C 1
ATOM 4066 O O . ASP B 1 195 ? -17.266 5.145 1.861 1 98 195 ASP B O 1
ATOM 4070 N N . TRP B 1 196 ? -16.484 6.953 0.769 1 97.19 196 TRP B N 1
ATOM 4071 C CA . TRP B 1 196 ? -16.953 6.473 -0.529 1 97.19 196 TRP B CA 1
ATOM 4072 C C . TRP B 1 196 ? -16.25 7.215 -1.664 1 97.19 196 TRP B C 1
ATOM 4074 O O . TRP B 1 196 ? -15.875 8.375 -1.511 1 97.19 196 TRP B O 1
ATOM 4084 N N . GLU B 1 197 ? -16.141 6.582 -2.756 1 94.56 197 GLU B N 1
ATOM 4085 C CA . GLU B 1 197 ? -15.477 7.137 -3.934 1 94.56 197 GLU B CA 1
ATOM 4086 C C . GLU B 1 197 ? -16.125 6.629 -5.219 1 94.56 197 GLU B C 1
ATOM 4088 O O . GLU B 1 197 ? -16.5 5.457 -5.316 1 94.56 197 GLU B O 1
ATOM 4093 N N . ASN B 1 198 ? -16.266 7.52 -6.129 1 92.25 198 ASN B N 1
ATOM 4094 C CA . ASN B 1 198 ? -16.609 7.195 -7.508 1 92.25 198 ASN B CA 1
ATOM 4095 C C . ASN B 1 198 ? -15.461 7.473 -8.469 1 92.25 198 ASN B C 1
ATOM 4097 O O . ASN B 1 198 ? -14.742 8.461 -8.305 1 92.25 198 ASN B O 1
ATOM 4101 N N . ARG B 1 199 ? -15.289 6.609 -9.375 1 88.69 199 ARG B N 1
ATOM 4102 C CA . ARG B 1 199 ? -14.273 6.855 -10.406 1 88.69 199 ARG B CA 1
ATOM 4103 C C . ARG B 1 199 ? -14.922 7.184 -11.742 1 88.69 199 ARG B C 1
ATOM 4105 O O . ARG B 1 199 ? -14.289 7.77 -12.617 1 88.69 199 ARG B O 1
ATOM 4112 N N . THR B 1 200 ? -16.156 6.781 -11.938 1 87.38 200 THR B N 1
ATOM 4113 C CA . THR B 1 200 ? -16.938 7.102 -13.125 1 87.38 200 THR B CA 1
ATOM 4114 C C . THR B 1 200 ? -18.203 7.863 -12.742 1 87.38 200 THR B C 1
ATOM 4116 O O . THR B 1 200 ? -18.781 7.617 -11.68 1 87.38 200 THR B O 1
ATOM 4119 N N . PRO B 1 201 ? -18.656 8.797 -13.57 1 86.5 201 PRO B N 1
ATOM 4120 C CA . PRO B 1 201 ? -18.016 9.25 -14.812 1 86.5 201 PRO B CA 1
ATOM 4121 C C . PRO B 1 201 ? -16.75 10.07 -14.562 1 86.5 201 PRO B C 1
ATOM 4123 O O . PRO B 1 201 ? -15.922 10.203 -15.461 1 86.5 201 PRO B O 1
ATOM 4126 N N . ALA B 1 202 ? -16.703 10.695 -13.328 1 87.31 202 ALA B N 1
ATOM 4127 C CA . ALA B 1 202 ? -15.508 11.422 -12.906 1 87.31 202 ALA B CA 1
ATOM 4128 C C . ALA B 1 202 ? -15.141 11.086 -11.461 1 87.31 202 ALA B C 1
ATOM 4130 O O . ALA B 1 202 ? -16.016 10.82 -10.641 1 87.31 202 ALA B O 1
ATOM 4131 N N . PRO B 1 203 ? -13.875 11.148 -11.227 1 90.38 203 PRO B N 1
ATOM 4132 C CA . PRO B 1 203 ? -13.484 10.828 -9.852 1 90.38 203 PRO B CA 1
ATOM 4133 C C . PRO B 1 203 ? -14.102 11.773 -8.82 1 90.38 203 PRO B C 1
ATOM 4135 O O . PRO B 1 203 ? -14.133 12.992 -9.039 1 90.38 203 PRO B O 1
ATOM 4138 N N . SER B 1 204 ? -14.656 11.25 -7.797 1 94.5 204 SER B N 1
ATOM 4139 C CA . SER B 1 204 ? -15.188 11.969 -6.645 1 94.5 204 SER B CA 1
ATOM 4140 C C . SER B 1 204 ? -15.125 11.117 -5.379 1 94.5 204 SER B C 1
ATOM 4142 O O . SER B 1 204 ? -15.07 9.891 -5.457 1 94.5 204 SER B O 1
ATOM 4144 N N . TRP B 1 205 ? -15.023 11.75 -4.312 1 96.19 205 TRP B N 1
ATOM 4145 C CA . TRP B 1 205 ? -14.992 11.023 -3.049 1 96.19 205 TRP B CA 1
ATOM 4146 C C . TRP B 1 205 ? -15.594 11.859 -1.922 1 96.19 205 TRP B C 1
ATOM 4148 O O . TRP B 1 205 ? -15.758 13.07 -2.062 1 96.19 205 TRP B O 1
ATOM 4158 N N . ILE B 1 206 ? -15.977 11.195 -0.808 1 97.94 206 ILE B N 1
ATOM 4159 C CA . ILE B 1 206 ? -16.547 11.891 0.344 1 97.94 206 ILE B CA 1
ATOM 4160 C C . ILE B 1 206 ? -16.016 11.266 1.634 1 97.94 206 ILE B C 1
ATOM 4162 O O . ILE B 1 206 ? -15.727 10.07 1.681 1 97.94 206 ILE B O 1
ATOM 4166 N N . SER B 1 207 ? -15.805 12.086 2.555 1 98.5 207 SER B N 1
ATOM 4167 C CA . SER B 1 207 ? -15.484 11.742 3.936 1 98.5 207 SER B CA 1
ATOM 4168 C C . SER B 1 207 ? -16.516 12.312 4.902 1 98.5 207 SER B C 1
ATOM 4170 O O . SER B 1 207 ? -16.766 13.516 4.906 1 98.5 207 SER B O 1
ATOM 4172 N N . ILE B 1 208 ? -17.078 11.445 5.707 1 98.75 208 ILE B N 1
ATOM 4173 C CA . ILE B 1 208 ? -18.094 11.883 6.664 1 98.75 208 ILE B CA 1
ATOM 4174 C C . ILE B 1 208 ? -17.609 11.602 8.086 1 98.75 208 ILE B C 1
ATOM 4176 O O . ILE B 1 208 ? -17.203 10.484 8.406 1 98.75 208 ILE B O 1
ATOM 4180 N N . ALA B 1 209 ? -17.703 12.57 8.977 1 98.31 209 ALA B N 1
ATOM 4181 C CA . ALA B 1 209 ? -17.234 12.422 10.352 1 98.31 209 ALA B CA 1
ATOM 4182 C C . ALA B 1 209 ? -18.141 11.477 11.141 1 98.31 209 ALA B C 1
ATOM 4184 O O . ALA B 1 209 ? -17.75 10.969 12.195 1 98.31 209 ALA B O 1
ATOM 4185 N N . TRP B 1 210 ? -19.344 11.188 10.656 1 98.25 210 TRP B N 1
ATOM 4186 C CA . TRP B 1 210 ? -20.297 10.328 11.336 1 98.25 210 TRP B CA 1
ATOM 4187 C C . TRP B 1 210 ? -20.281 8.922 10.742 1 98.25 210 TRP B C 1
ATOM 4189 O O . TRP B 1 210 ? -21.312 8.234 10.734 1 98.25 210 TRP B O 1
ATOM 4199 N N . ARG B 1 211 ? -19.125 8.5 10.234 1 97.69 211 ARG B N 1
ATOM 4200 C CA . ARG B 1 211 ? -18.984 7.238 9.516 1 97.69 211 ARG B CA 1
ATOM 4201 C C . ARG B 1 211 ? -19.359 6.051 10.398 1 97.69 211 ARG B C 1
ATOM 4203 O O . ARG B 1 211 ? -19.812 5.023 9.898 1 97.69 211 ARG B O 1
ATOM 4210 N N . GLU B 1 212 ? -19.156 6.16 11.727 1 95.25 212 GLU B N 1
ATOM 4211 C CA . GLU B 1 212 ? -19.469 5.059 12.633 1 95.25 212 GLU B CA 1
ATOM 4212 C C . GLU B 1 212 ? -20.969 4.809 12.703 1 95.25 212 GLU B C 1
ATOM 4214 O O . GLU B 1 212 ? -21.406 3.738 13.133 1 95.25 212 GLU B O 1
ATOM 4219 N N . ARG B 1 213 ? -21.766 5.793 12.344 1 97 213 ARG B N 1
ATOM 4220 C CA . ARG B 1 213 ? -23.219 5.672 12.367 1 97 213 ARG B CA 1
ATOM 4221 C C . ARG B 1 213 ? -23.75 5.23 11.008 1 97 213 ARG B C 1
ATOM 4223 O O . ARG B 1 213 ? -24.938 4.992 10.852 1 97 213 ARG B O 1
ATOM 4230 N N . ASP B 1 214 ? -22.859 5.199 10.008 1 97.44 214 ASP B N 1
ATOM 4231 C CA . ASP B 1 214 ? -23.266 4.703 8.688 1 97.44 214 ASP B CA 1
ATOM 4232 C C . ASP B 1 214 ? -23.328 3.178 8.68 1 97.44 214 ASP B C 1
ATOM 4234 O O . ASP B 1 214 ? -22.844 2.521 9.602 1 97.44 214 ASP B O 1
ATOM 4238 N N . ASP B 1 215 ? -24 2.561 7.699 1 96 215 ASP B N 1
ATOM 4239 C CA . ASP B 1 215 ? -24.125 1.107 7.633 1 96 215 ASP B CA 1
ATOM 4240 C C . ASP B 1 215 ? -22.969 0.489 6.855 1 96 215 ASP B C 1
ATOM 4242 O O . ASP B 1 215 ? -22.094 1.204 6.355 1 96 215 ASP B O 1
ATOM 4246 N N . HIS B 1 216 ? -22.859 -0.797 6.781 1 92.5 216 HIS B N 1
ATOM 4247 C CA . HIS B 1 216 ? -21.734 -1.516 6.188 1 92.5 216 HIS B CA 1
ATOM 4248 C C . HIS B 1 216 ? -21.688 -1.313 4.676 1 92.5 216 HIS B C 1
ATOM 4250 O O . HIS B 1 216 ? -20.672 -1.585 4.043 1 92.5 216 HIS B O 1
ATOM 4256 N N . LEU B 1 217 ? -22.781 -0.836 4.098 1 95.94 217 LEU B N 1
ATOM 4257 C CA . LEU B 1 217 ? -22.812 -0.552 2.668 1 95.94 217 LEU B CA 1
ATOM 4258 C C . LEU B 1 217 ? -22.5 0.917 2.396 1 95.94 217 LEU B C 1
ATOM 4260 O O . LEU B 1 217 ? -22.531 1.36 1.247 1 95.94 217 LEU B O 1
ATOM 4264 N N . HIS B 1 218 ? -22.266 1.687 3.461 1 97.75 218 HIS B N 1
ATOM 4265 C CA . HIS B 1 218 ? -21.969 3.109 3.355 1 97.75 218 HIS B CA 1
ATOM 4266 C C . HIS B 1 218 ? -23.094 3.871 2.682 1 97.75 218 HIS B C 1
ATOM 4268 O O . HIS B 1 218 ? -22.859 4.734 1.835 1 97.75 218 HIS B O 1
ATOM 4274 N N . THR B 1 219 ? -24.281 3.508 2.973 1 98 219 THR B N 1
ATOM 4275 C CA . THR B 1 219 ? -25.453 4.113 2.355 1 98 219 THR B CA 1
ATOM 4276 C C . THR B 1 219 ? -25.453 5.625 2.557 1 98 219 THR B C 1
ATOM 4278 O O . THR B 1 219 ? -25.75 6.383 1.631 1 98 219 THR B O 1
ATOM 4281 N N . GLY B 1 220 ? -25.172 6.059 3.777 1 98.31 220 GLY B N 1
ATOM 4282 C CA . GLY B 1 220 ? -25.125 7.484 4.059 1 98.31 220 GLY B CA 1
ATOM 4283 C C . GLY B 1 220 ? -24.094 8.219 3.221 1 98.31 220 GLY B C 1
ATOM 4284 O O . GLY B 1 220 ? -24.406 9.234 2.592 1 98.31 220 GLY B O 1
ATOM 4285 N N . ALA B 1 221 ? -22.859 7.766 3.213 1 98.56 221 ALA B N 1
ATOM 4286 C CA . ALA B 1 221 ? -21.781 8.375 2.434 1 98.56 221 ALA B CA 1
ATOM 4287 C C . ALA B 1 221 ? -22.125 8.398 0.948 1 98.56 221 ALA B C 1
ATOM 4289 O O . ALA B 1 221 ? -21.938 9.414 0.278 1 98.56 221 ALA B O 1
ATOM 4290 N N . ARG B 1 222 ? -22.641 7.281 0.455 1 97.56 222 ARG B N 1
ATOM 4291 C CA . ARG B 1 222 ? -23.031 7.207 -0.948 1 97.56 222 ARG B CA 1
ATOM 4292 C C . ARG B 1 222 ? -24.125 8.227 -1.265 1 97.56 222 ARG B C 1
ATOM 4294 O O . ARG B 1 222 ? -24.047 8.922 -2.279 1 97.56 222 ARG B O 1
ATOM 4301 N N . THR B 1 223 ? -25.109 8.289 -0.415 1 98.06 223 THR B N 1
ATOM 4302 C CA . THR B 1 223 ? -26.234 9.211 -0.613 1 98.06 223 THR B CA 1
ATOM 4303 C C . THR B 1 223 ? -25.75 10.656 -0.573 1 98.06 223 THR B C 1
ATOM 4305 O O . THR B 1 223 ? -26.094 11.453 -1.447 1 98.06 223 THR B O 1
ATOM 4308 N N . ALA B 1 224 ? -24.969 10.977 0.429 1 98.5 224 ALA B N 1
ATOM 4309 C CA . ALA B 1 224 ? -24.438 12.336 0.552 1 98.5 224 ALA B CA 1
ATOM 4310 C C . ALA B 1 224 ? -23.641 12.734 -0.69 1 98.5 224 ALA B C 1
ATOM 4312 O O . ALA B 1 224 ? -23.828 13.836 -1.222 1 98.5 224 ALA B O 1
ATOM 4313 N N . LEU B 1 225 ? -22.75 11.859 -1.143 1 97.75 225 LEU B N 1
ATOM 4314 C CA . LEU B 1 225 ? -21.953 12.156 -2.33 1 97.75 225 LEU B CA 1
ATOM 4315 C C . LEU B 1 225 ? -22.859 12.344 -3.551 1 97.75 225 LEU B C 1
ATOM 4317 O O . LEU B 1 225 ? -22.656 13.273 -4.336 1 97.75 225 LEU B O 1
ATOM 4321 N N . ALA B 1 226 ? -23.844 11.469 -3.674 1 96.5 226 ALA B N 1
ATOM 4322 C CA . ALA B 1 226 ? -24.766 11.57 -4.797 1 96.5 226 ALA B CA 1
ATOM 4323 C C . ALA B 1 226 ? -25.516 12.898 -4.77 1 96.5 226 ALA B C 1
ATOM 4325 O O . ALA B 1 226 ? -25.734 13.516 -5.816 1 96.5 226 ALA B O 1
ATOM 4326 N N . ARG B 1 227 ? -25.891 13.352 -3.592 1 97.5 227 ARG B N 1
ATOM 4327 C CA . ARG B 1 227 ? -26.609 14.609 -3.422 1 97.5 227 ARG B CA 1
ATOM 4328 C C . ARG B 1 227 ? -25.766 15.789 -3.883 1 97.5 227 ARG B C 1
ATOM 4330 O O . ARG B 1 227 ? -26.312 16.812 -4.32 1 97.5 227 ARG B O 1
ATOM 4337 N N . LEU B 1 228 ? -24.469 15.648 -3.822 1 97.62 228 LEU B N 1
ATOM 4338 C CA . LEU B 1 228 ? -23.562 16.75 -4.133 1 97.62 228 LEU B CA 1
ATOM 4339 C C . LEU B 1 228 ? -23.109 16.688 -5.586 1 97.62 228 LEU B C 1
ATOM 4341 O O . LEU B 1 228 ? -22.578 17.672 -6.117 1 97.62 228 LEU B O 1
ATOM 4345 N N . THR B 1 229 ? -23.266 15.555 -6.223 1 94.94 229 THR B N 1
ATOM 4346 C CA . THR B 1 229 ? -22.719 15.391 -7.562 1 94.94 229 THR B CA 1
ATOM 4347 C C . THR B 1 229 ? -23.828 15.328 -8.602 1 94.94 229 THR B C 1
ATOM 4349 O O . THR B 1 229 ? -23.594 15.523 -9.797 1 94.94 229 THR B O 1
ATOM 4352 N N . THR B 1 230 ? -25.016 14.992 -8.195 1 93.31 230 THR B N 1
ATOM 4353 C CA . THR B 1 230 ? -26.141 14.828 -9.117 1 93.31 230 THR B CA 1
ATOM 4354 C C . THR B 1 230 ? -27.203 15.891 -8.867 1 93.31 230 THR B C 1
ATOM 4356 O O . THR B 1 230 ? -27.906 15.852 -7.852 1 93.31 230 THR B O 1
ATOM 4359 N N . ASN B 1 231 ? -27.375 16.797 -9.734 1 94.38 231 ASN B N 1
ATOM 4360 C CA . ASN B 1 231 ? -28.391 17.844 -9.695 1 94.38 231 ASN B CA 1
ATOM 4361 C C . ASN B 1 231 ? -28.344 18.625 -8.391 1 94.38 231 ASN B C 1
ATOM 4363 O O . ASN B 1 231 ? -29.375 18.859 -7.754 1 94.38 231 ASN B O 1
ATOM 4367 N N . ALA B 1 232 ? -27.219 18.953 -7.953 1 96.81 232 ALA B N 1
ATOM 4368 C CA . ALA B 1 232 ? -27.047 19.703 -6.707 1 96.81 232 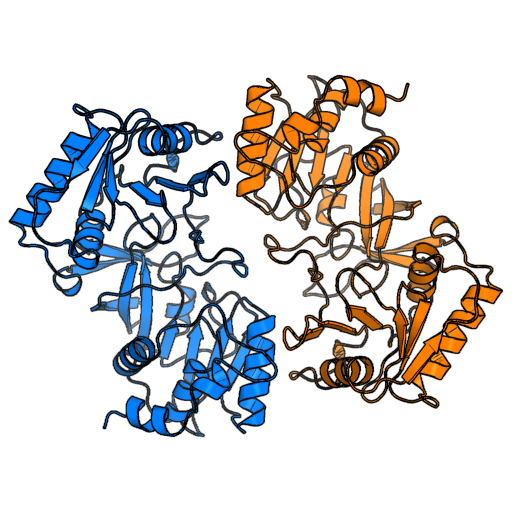ALA B CA 1
ATOM 4369 C C . ALA B 1 232 ? -27.438 21.156 -6.891 1 96.81 232 ALA B C 1
ATOM 4371 O O . ALA B 1 232 ? -27.203 21.75 -7.953 1 96.81 232 ALA B O 1
ATOM 4372 N N . HIS B 1 233 ? -28.078 21.734 -5.879 1 98.06 233 HIS B N 1
ATOM 4373 C CA . HIS B 1 233 ? -28.234 23.172 -5.812 1 98.06 233 HIS B CA 1
ATOM 4374 C C . HIS B 1 233 ? -26.875 23.875 -5.723 1 98.06 233 HIS B C 1
ATOM 4376 O O . HIS B 1 233 ? -25.984 23.422 -4.996 1 98.06 233 HIS B O 1
ATOM 4382 N N . SER B 1 234 ? -26.719 24.938 -6.465 1 97.69 234 SER B N 1
ATOM 4383 C CA . SER B 1 234 ? -25.453 25.672 -6.492 1 97.69 234 SER B CA 1
ATOM 4384 C C . SER B 1 234 ? -25.688 27.172 -6.309 1 97.69 234 SER B C 1
ATOM 4386 O O . SER B 1 234 ? -26.609 27.734 -6.902 1 97.69 234 SER B O 1
ATOM 4388 N N . GLU B 1 235 ? -24.922 27.781 -5.48 1 96.88 235 GLU B N 1
ATOM 4389 C CA . GLU B 1 235 ? -24.922 29.234 -5.293 1 96.88 235 GLU B CA 1
ATOM 4390 C C . GLU B 1 235 ? -23.547 29.734 -4.895 1 96.88 235 GLU B C 1
ATOM 4392 O O . GLU B 1 235 ? -22.734 28.969 -4.371 1 96.88 235 GLU B O 1
ATOM 4397 N N . PRO B 1 236 ? -23.281 30.953 -5.141 1 95.81 236 PRO B N 1
ATOM 4398 C CA . PRO B 1 236 ? -21.984 31.5 -4.723 1 95.81 236 PRO B CA 1
ATOM 4399 C C . PRO B 1 236 ? -21.938 31.844 -3.238 1 95.81 236 PRO B C 1
ATOM 4401 O O . PRO B 1 236 ? -22.938 32.312 -2.68 1 95.81 236 PRO B O 1
ATOM 4404 N N . TYR B 1 237 ? -20.828 31.562 -2.666 1 94.75 237 TYR B N 1
ATOM 4405 C CA . TYR B 1 237 ? -20.578 32.125 -1.341 1 94.75 237 TYR B CA 1
ATOM 4406 C C . TYR B 1 237 ? -20.516 33.625 -1.384 1 94.75 237 TYR B C 1
ATOM 4408 O O . TYR B 1 237 ? -19.766 34.219 -2.174 1 94.75 237 TYR B O 1
ATOM 4416 N N . ALA B 1 238 ? -21.281 34.25 -0.618 1 89 238 ALA B N 1
ATOM 4417 C CA . ALA B 1 238 ? -21.484 35.719 -0.689 1 89 238 ALA B CA 1
ATOM 4418 C C . ALA B 1 238 ? -20.391 36.469 0.05 1 89 238 ALA B C 1
ATOM 4420 O O . ALA B 1 238 ? -20.234 37.656 -0.103 1 89 238 ALA B O 1
ATOM 4421 N N . GLY B 1 239 ? -19.547 35.844 0.738 1 84.38 239 GLY B N 1
ATOM 4422 C CA . GLY B 1 239 ? -18.516 36.5 1.536 1 84.38 239 GLY B CA 1
ATOM 4423 C C . GLY B 1 239 ? -17.297 36.906 0.732 1 84.38 239 GLY B C 1
ATOM 4424 O O . GLY B 1 239 ? -17.328 36.875 -0.5 1 84.38 239 GLY B O 1
ATOM 4425 N N . ALA B 1 240 ? -16.312 37.438 1.369 1 85.69 240 ALA B N 1
ATOM 4426 C CA . ALA B 1 240 ? -15.047 37.875 0.773 1 85.69 240 ALA B CA 1
ATOM 4427 C C . ALA B 1 240 ? -14.281 36.656 0.217 1 85.69 240 ALA B C 1
ATOM 4429 O O . ALA B 1 240 ? -14.766 35.531 0.28 1 85.69 240 ALA B O 1
ATOM 4430 N N . GLU B 1 241 ? -13.164 37 -0.344 1 90 241 GLU B N 1
ATOM 4431 C CA . GLU B 1 241 ? -12.297 35.938 -0.873 1 90 241 GLU B CA 1
ATOM 4432 C C . GLU B 1 241 ? -12.016 34.875 0.183 1 90 241 GLU B C 1
ATOM 4434 O O . GLU B 1 241 ? -11.711 35.219 1.334 1 90 241 GLU B O 1
ATOM 4439 N N . LEU B 1 242 ? -12.125 33.719 -0.278 1 92.31 242 LEU B N 1
ATOM 4440 C CA . LEU B 1 242 ? -12.055 32.594 0.664 1 92.31 242 LEU B CA 1
ATOM 4441 C C . LEU B 1 242 ? -10.641 32.406 1.186 1 92.31 242 LEU B C 1
ATOM 4443 O O . LEU B 1 242 ? -9.688 32.312 0.402 1 92.31 242 LEU B O 1
ATOM 4447 N N . ASP B 1 243 ? -10.445 32.5 2.428 1 95.12 243 ASP B N 1
ATOM 4448 C CA . ASP B 1 243 ? -9.266 32.062 3.145 1 95.12 243 ASP B CA 1
ATOM 4449 C C . ASP B 1 243 ? -9.422 30.594 3.588 1 95.12 243 ASP B C 1
ATOM 4451 O O . ASP B 1 243 ? -9.914 30.328 4.688 1 95.12 243 ASP B O 1
ATOM 4455 N N . TRP B 1 244 ? -8.992 29.734 2.789 1 94.56 244 TRP B N 1
ATOM 4456 C CA . TRP B 1 244 ? -9.281 28.328 2.959 1 94.56 244 TRP B CA 1
ATOM 4457 C C . TRP B 1 244 ? -8.672 27.797 4.25 1 94.56 244 TRP B C 1
ATOM 4459 O O . TRP B 1 244 ? -9.336 27.094 5.02 1 94.56 244 TRP B O 1
ATOM 4469 N N . PRO B 1 245 ? -7.359 28.141 4.535 1 94.5 245 PRO B N 1
ATOM 4470 C CA . PRO B 1 245 ? -6.805 27.656 5.801 1 94.5 245 PRO B CA 1
ATOM 4471 C C . PRO B 1 245 ? -7.613 28.109 7.016 1 94.5 245 PRO B C 1
ATOM 4473 O O . PRO B 1 245 ? -7.812 27.344 7.957 1 94.5 245 PRO B O 1
ATOM 4476 N N . SER B 1 246 ? -8.07 29.312 6.961 1 96.62 246 SER B N 1
ATOM 4477 C CA . SER B 1 246 ? -8.891 29.844 8.055 1 96.62 246 SER B CA 1
ATOM 4478 C C . SER B 1 246 ? -10.211 29.078 8.156 1 96.62 246 SER B C 1
ATOM 4480 O O . SER B 1 246 ? -10.609 28.656 9.242 1 96.62 246 SER B O 1
ATOM 4482 N N . TRP B 1 247 ? -10.867 28.875 7.047 1 97.19 247 TRP B N 1
ATOM 4483 C CA . TRP B 1 247 ? -12.148 28.172 7.031 1 97.19 247 TRP B CA 1
ATOM 4484 C C . TRP B 1 247 ? -12 26.734 7.516 1 97.19 247 TRP B C 1
ATOM 4486 O O . TRP B 1 247 ? -12.781 26.266 8.344 1 97.19 247 TRP B O 1
ATOM 4496 N N . ARG B 1 248 ? -11.023 26.078 7.023 1 96.25 248 ARG B N 1
ATOM 4497 C CA . ARG B 1 248 ? -10.758 24.688 7.387 1 96.25 248 ARG B CA 1
ATOM 4498 C C . ARG B 1 248 ? -10.562 24.547 8.891 1 96.25 248 ARG B C 1
ATOM 4500 O O . ARG B 1 248 ? -11.156 23.656 9.516 1 96.25 248 ARG B O 1
ATOM 4507 N N . THR B 1 249 ? -9.766 25.422 9.422 1 97 249 THR B N 1
ATOM 4508 C CA . THR B 1 249 ? -9.484 25.359 10.852 1 97 249 THR B CA 1
ATOM 4509 C C . THR B 1 249 ? -10.742 25.688 11.656 1 97 249 THR B C 1
ATOM 4511 O O . THR B 1 249 ? -11.023 25.031 12.664 1 97 249 THR B O 1
ATOM 4514 N N . PHE B 1 250 ? -11.492 26.672 11.227 1 97.75 250 PHE B N 1
ATOM 4515 C CA . PHE B 1 250 ? -12.711 27.047 11.922 1 97.75 250 PHE B CA 1
ATOM 4516 C C . PHE B 1 250 ? -13.719 25.906 11.922 1 97.75 250 PHE B C 1
ATOM 4518 O O . PHE B 1 250 ? -14.289 25.578 12.961 1 97.75 250 PHE B O 1
ATOM 4525 N N . ALA B 1 251 ? -13.914 25.312 10.758 1 98 251 ALA B N 1
ATOM 4526 C CA . ALA B 1 251 ? -14.844 24.188 10.633 1 98 251 ALA B CA 1
ATOM 4527 C C . ALA B 1 251 ? -14.453 23.047 11.562 1 98 251 ALA B C 1
ATOM 4529 O O . ALA B 1 251 ? -15.312 22.422 12.188 1 98 251 ALA B O 1
ATOM 4530 N N . ALA B 1 252 ? -13.172 22.75 11.609 1 97.44 252 ALA B N 1
ATOM 4531 C CA . ALA B 1 252 ? -12.68 21.688 12.477 1 97.44 252 ALA B CA 1
ATOM 4532 C C . ALA B 1 252 ? -12.938 22.016 13.945 1 97.44 252 ALA B C 1
ATOM 4534 O O . ALA B 1 252 ? -13.336 21.156 14.727 1 97.44 252 ALA B O 1
ATOM 4535 N N . HIS B 1 253 ? -12.711 23.25 14.289 1 96.88 253 HIS B N 1
ATOM 4536 C CA . HIS B 1 253 ? -12.859 23.719 15.664 1 96.88 253 HIS B CA 1
ATOM 4537 C C . HIS B 1 253 ? -14.297 23.562 16.141 1 96.88 253 HIS B C 1
ATOM 4539 O O . HIS B 1 253 ? -14.539 23.375 17.344 1 96.88 253 HIS B O 1
ATOM 4545 N N . LEU B 1 254 ? -15.234 23.641 15.25 1 97 254 LEU B N 1
ATOM 4546 C CA . LEU B 1 254 ? -16.641 23.516 15.617 1 97 254 LEU B CA 1
ATOM 4547 C C . LEU B 1 254 ? -16.922 22.125 16.188 1 97 254 LEU B C 1
ATOM 4549 O O . LEU B 1 254 ? -17.906 21.938 16.906 1 97 254 LEU B O 1
ATOM 4553 N N . ALA B 1 255 ? -16.156 21.141 15.805 1 96.06 255 ALA B N 1
ATOM 4554 C CA . ALA B 1 255 ? -16.266 19.766 16.281 1 96.06 255 ALA B CA 1
ATOM 4555 C C . ALA B 1 255 ? -17.672 19.219 16.031 1 96.06 255 ALA B C 1
ATOM 4557 O O . ALA B 1 255 ? -18.219 18.5 16.875 1 96.06 255 ALA B O 1
ATOM 4558 N N . ASP B 1 256 ? -18.281 19.656 14.969 1 97.5 256 ASP B N 1
ATOM 4559 C CA . ASP B 1 256 ? -19.594 19.125 14.633 1 97.5 256 ASP B CA 1
ATOM 4560 C C . ASP B 1 256 ? -19.516 17.672 14.203 1 97.5 256 ASP B C 1
ATOM 4562 O O . ASP B 1 256 ? -18.688 17.312 13.367 1 97.5 256 ASP B O 1
ATOM 4566 N N . PRO B 1 257 ? -20.359 16.844 14.68 1 97.62 257 PRO B N 1
ATOM 4567 C CA . PRO B 1 257 ? -20.281 15.422 14.352 1 97.62 257 PRO B CA 1
ATOM 4568 C C . PRO B 1 257 ? -20.656 15.125 12.898 1 97.62 257 PRO B C 1
ATOM 4570 O O . PRO B 1 257 ? -20.406 14.023 12.414 1 97.62 257 PRO B O 1
ATOM 4573 N N . GLN B 1 258 ? -21.25 16.156 12.266 1 98.56 258 GLN B N 1
ATOM 4574 C CA . GLN B 1 258 ? -21.703 15.914 10.898 1 98.56 258 GLN B CA 1
ATOM 4575 C C . GLN B 1 258 ? -20.75 16.531 9.883 1 98.56 258 GLN B C 1
ATOM 4577 O O . GLN B 1 258 ? -21.078 16.656 8.703 1 98.56 258 GLN B O 1
ATOM 4582 N N . LEU B 1 259 ? -19.594 16.969 10.367 1 98.75 259 LEU B N 1
ATOM 4583 C CA . LEU B 1 259 ? -18.578 17.531 9.484 1 98.75 259 LEU B CA 1
ATOM 4584 C C . LEU B 1 259 ? -18.312 16.594 8.312 1 98.75 259 LEU B C 1
ATOM 4586 O O . LEU B 1 259 ? -18.219 15.375 8.484 1 98.75 259 LEU B O 1
ATOM 4590 N N . THR B 1 260 ? -18.219 17.188 7.113 1 98.75 260 THR B N 1
ATOM 4591 C CA . THR B 1 260 ? -18.078 16.453 5.867 1 98.75 260 THR B CA 1
ATOM 4592 C C . THR B 1 260 ? -17.062 17.125 4.949 1 98.75 260 THR B C 1
ATOM 4594 O O . THR B 1 260 ? -17.031 18.344 4.836 1 98.75 260 THR B O 1
ATOM 4597 N N . MET B 1 261 ? -16.203 16.375 4.43 1 98 261 MET B N 1
ATOM 4598 C CA . MET B 1 261 ? -15.266 16.812 3.389 1 98 261 MET B CA 1
ATOM 4599 C C . MET B 1 261 ? -15.484 16.016 2.107 1 98 261 MET B C 1
ATOM 4601 O O . MET B 1 261 ? -15.844 14.836 2.158 1 98 261 MET B O 1
ATOM 4605 N N . ALA B 1 262 ? -15.273 16.641 0.941 1 97.81 262 ALA B N 1
ATOM 4606 C CA . ALA B 1 262 ? -15.453 15.93 -0.323 1 97.81 262 ALA B CA 1
ATOM 4607 C C . ALA B 1 262 ? -14.516 16.469 -1.394 1 97.81 262 ALA B C 1
ATOM 4609 O O . ALA B 1 262 ? -14.062 17.609 -1.311 1 97.81 262 ALA B O 1
ATOM 4610 N N . GLY B 1 263 ? -14.062 15.648 -2.219 1 96.5 263 GLY B N 1
ATOM 4611 C CA . GLY B 1 263 ? -13.484 16 -3.504 1 96.5 263 GLY B CA 1
ATOM 4612 C C . GLY B 1 263 ? -14.422 15.766 -4.672 1 96.5 263 GLY B C 1
ATOM 4613 O O . GLY B 1 263 ? -14.711 14.617 -5.023 1 96.5 263 GLY B O 1
ATOM 4614 N N . LEU B 1 264 ? -14.914 16.812 -5.277 1 95.44 264 LEU B N 1
ATOM 4615 C CA . LEU B 1 264 ? -15.945 16.719 -6.305 1 95.44 264 LEU B CA 1
ATOM 4616 C C . LEU B 1 264 ? -15.367 17.031 -7.684 1 95.44 264 LEU B C 1
ATOM 4618 O O . LEU B 1 264 ? -15.977 16.703 -8.703 1 95.44 264 LEU B O 1
ATOM 4622 N N . THR B 1 265 ? -14.305 17.734 -7.68 1 88.31 265 THR B N 1
ATOM 4623 C CA . THR B 1 265 ? -13.5 18.047 -8.852 1 88.31 265 THR B CA 1
ATOM 4624 C C . THR B 1 265 ? -12.008 17.922 -8.539 1 88.31 265 THR B C 1
ATOM 4626 O O . THR B 1 265 ? -11.602 18.031 -7.379 1 88.31 265 THR B O 1
ATOM 4629 N N . PRO B 1 266 ? -11.25 17.516 -9.531 1 82.25 266 PRO B N 1
ATOM 4630 C CA . PRO B 1 266 ? -9.828 17.312 -9.273 1 82.25 266 PRO B CA 1
ATOM 4631 C C . PRO B 1 266 ? -9.18 18.516 -8.578 1 82.25 266 PRO B C 1
ATOM 4633 O O . PRO B 1 266 ? -9.438 19.672 -8.945 1 82.25 266 PRO B O 1
ATOM 4636 N N . ASN B 1 267 ? -8.477 18.312 -7.59 1 79.75 267 ASN B N 1
ATOM 4637 C CA . ASN B 1 267 ? -7.613 19.234 -6.867 1 79.75 267 ASN B CA 1
ATOM 4638 C C . ASN B 1 267 ? -8.43 20.281 -6.109 1 79.75 267 ASN B C 1
ATOM 4640 O O . ASN B 1 267 ? -7.922 21.375 -5.809 1 79.75 267 ASN B O 1
ATOM 4644 N N . GLN B 1 268 ? -9.688 20.047 -5.938 1 87.88 268 GLN B N 1
ATOM 4645 C CA . GLN B 1 268 ? -10.508 20.953 -5.137 1 87.88 268 GLN B CA 1
ATOM 4646 C C . GLN B 1 268 ? -11.195 20.203 -4.004 1 87.88 268 GLN B C 1
ATOM 4648 O O . GLN B 1 268 ? -11.734 19.109 -4.207 1 87.88 268 GLN B O 1
ATOM 4653 N N . TRP B 1 269 ? -11.133 20.812 -2.908 1 93 269 TRP B N 1
ATOM 4654 C CA . TRP B 1 269 ? -11.781 20.234 -1.737 1 93 269 TRP B CA 1
ATOM 4655 C C . TRP B 1 269 ? -13.031 21.016 -1.354 1 93 269 TRP B C 1
ATOM 4657 O O . TRP B 1 269 ? -13.172 22.188 -1.724 1 93 269 TRP B O 1
ATOM 4667 N N . ALA B 1 270 ? -13.867 20.328 -0.723 1 97.94 270 ALA B N 1
ATOM 4668 C CA . ALA B 1 270 ? -15.102 20.922 -0.221 1 97.94 270 ALA B CA 1
ATOM 4669 C C . ALA B 1 270 ? -15.344 20.531 1.234 1 97.94 270 ALA B C 1
ATOM 4671 O O . ALA B 1 270 ? -15.07 19.391 1.635 1 97.94 270 ALA B O 1
ATOM 4672 N N . ILE B 1 271 ? -15.781 21.5 2.027 1 98.44 271 ILE B N 1
ATOM 4673 C CA . ILE B 1 271 ? -16.047 21.25 3.439 1 98.44 271 ILE B CA 1
ATOM 4674 C C . ILE B 1 271 ? -17.484 21.656 3.764 1 98.44 271 ILE B C 1
ATOM 4676 O O . ILE B 1 271 ? -17.969 22.703 3.309 1 98.44 271 ILE B O 1
ATOM 4680 N N . GLY B 1 272 ? -18.141 20.812 4.52 1 98.75 272 GLY B N 1
ATOM 4681 C CA . GLY B 1 272 ? -19.484 21.203 4.93 1 98.75 272 GLY B CA 1
ATOM 4682 C C . GLY B 1 272 ? -20.125 20.188 5.867 1 98.75 272 GLY B C 1
ATOM 4683 O O . GLY B 1 272 ? -19.484 19.688 6.789 1 98.75 272 GLY B O 1
ATOM 4684 N N . HIS B 1 273 ? -21.375 20.047 5.691 1 98.88 273 HIS B N 1
ATOM 4685 C CA . HIS B 1 273 ? -22.25 19.281 6.582 1 98.88 273 HIS B CA 1
ATOM 4686 C C . HIS B 1 273 ? -23.062 18.25 5.805 1 98.88 273 HIS B C 1
ATOM 4688 O O . HIS B 1 273 ? -23.562 18.531 4.715 1 98.88 273 HIS B O 1
ATOM 4694 N N . SER B 1 274 ? -23.172 17.031 6.375 1 98.81 274 SER B N 1
ATOM 4695 C CA . SER B 1 274 ? -24.047 16.047 5.742 1 98.81 274 SER B CA 1
ATOM 4696 C C . SER B 1 274 ? -24.75 15.18 6.785 1 98.81 274 SER B C 1
ATOM 4698 O O . SER B 1 274 ? -24.344 15.141 7.945 1 98.81 274 SER B O 1
ATOM 4700 N N . THR B 1 275 ? -25.859 14.602 6.465 1 98.31 275 THR B N 1
ATOM 4701 C CA . THR B 1 275 ? -26.625 13.586 7.191 1 98.31 275 THR B CA 1
ATOM 4702 C C . THR B 1 275 ? -26.859 12.359 6.309 1 98.31 275 THR B C 1
ATOM 4704 O O . THR B 1 275 ? -26.266 12.227 5.242 1 98.31 275 THR B O 1
ATOM 4707 N N . MET B 1 276 ? -27.766 11.531 6.777 1 97.12 276 MET B N 1
ATOM 4708 C CA . MET B 1 276 ? -28.125 10.352 5.992 1 97.12 276 MET B CA 1
ATOM 4709 C C . MET B 1 276 ? -28.906 10.742 4.738 1 97.12 276 MET B C 1
ATOM 4711 O O . MET B 1 276 ? -29 9.961 3.795 1 97.12 276 MET B O 1
ATOM 4715 N N . THR B 1 277 ? -29.453 12.008 4.758 1 96.75 277 THR B N 1
ATOM 4716 C CA . THR B 1 277 ? -30.359 12.305 3.662 1 96.75 277 THR B CA 1
ATOM 4717 C C . THR B 1 277 ? -30.031 13.648 3.029 1 96.75 277 THR B C 1
ATOM 4719 O O . THR B 1 277 ? -30.516 13.969 1.942 1 96.75 277 THR B O 1
ATOM 4722 N N . THR B 1 278 ? -29.234 14.484 3.662 1 98.44 278 THR B N 1
ATOM 4723 C CA . THR B 1 278 ? -28.938 15.812 3.143 1 98.44 278 THR B CA 1
ATOM 4724 C C . THR B 1 278 ? -27.438 16.062 3.137 1 98.44 278 THR B C 1
ATOM 4726 O O . THR B 1 278 ? -26.688 15.391 3.842 1 98.44 278 THR B O 1
ATOM 4729 N N . ALA B 1 279 ? -26.984 17 2.289 1 98.88 279 ALA B N 1
ATOM 4730 C CA . ALA B 1 279 ? -25.562 17.359 2.221 1 98.88 279 ALA B CA 1
ATOM 4731 C C . ALA B 1 279 ? -25.391 18.781 1.686 1 98.88 279 ALA B C 1
ATOM 4733 O O . ALA B 1 279 ? -26.156 19.219 0.81 1 98.88 279 ALA B O 1
ATOM 4734 N N . ALA B 1 280 ? -24.438 19.484 2.227 1 98.88 280 ALA B N 1
ATOM 4735 C CA . ALA B 1 280 ? -24.047 20.797 1.749 1 98.88 280 ALA B CA 1
ATOM 4736 C C . ALA B 1 280 ? -22.562 21.047 2.018 1 98.88 280 ALA B C 1
ATOM 4738 O O . ALA B 1 280 ? -22.047 20.703 3.084 1 98.88 280 ALA B O 1
ATOM 4739 N N . VAL B 1 281 ? -21.875 21.609 1.054 1 98.81 281 VAL B N 1
ATOM 4740 C CA . VAL B 1 281 ? -20.453 21.875 1.223 1 98.81 281 VAL B CA 1
ATOM 4741 C C . VAL B 1 281 ? -20.109 23.219 0.583 1 98.81 281 VAL B C 1
ATOM 4743 O O . VAL B 1 281 ? -20.812 23.688 -0.307 1 98.81 281 VAL B O 1
ATOM 4746 N N . LEU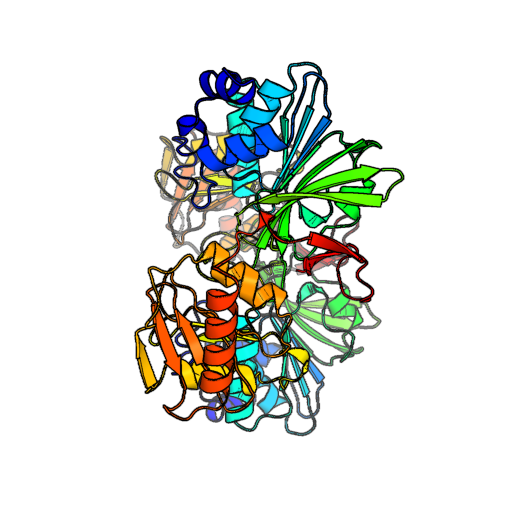 B 1 282 ? -19.125 23.828 1.061 1 98.38 282 LEU B N 1
ATOM 4747 C CA . LEU B 1 282 ? -18.438 24.953 0.415 1 98.38 282 LEU B CA 1
ATOM 4748 C C . LEU B 1 282 ? -17.172 24.484 -0.284 1 98.38 282 LEU B C 1
ATOM 4750 O O . LEU B 1 282 ? -16.266 23.938 0.36 1 98.38 282 LEU B O 1
ATOM 4754 N N . GLN B 1 283 ? -17.125 24.672 -1.577 1 96.81 283 GLN B N 1
ATOM 4755 C CA . GLN B 1 283 ? -15.945 24.312 -2.363 1 96.81 283 GLN B CA 1
ATOM 4756 C C . GLN B 1 283 ? -14.875 25.406 -2.283 1 96.81 283 GLN B C 1
ATOM 4758 O O . GLN B 1 283 ? -15.188 26.578 -2.104 1 96.81 283 GLN B O 1
ATOM 4763 N N . GLN B 1 284 ? -13.695 25.016 -2.49 1 94.5 284 GLN B N 1
ATOM 4764 C CA . GLN B 1 284 ? -12.547 25.906 -2.41 1 94.5 284 GLN B CA 1
ATOM 4765 C C . GLN B 1 284 ? -12.68 27.062 -3.402 1 94.5 284 GLN B C 1
ATOM 4767 O O . GLN B 1 284 ? -12.07 28.109 -3.217 1 94.5 284 GLN B O 1
ATOM 4772 N N . ASP B 1 285 ? -13.469 26.922 -4.438 1 93 285 ASP B N 1
ATOM 4773 C CA . ASP B 1 285 ? -13.617 27.953 -5.445 1 93 285 ASP B CA 1
ATOM 4774 C C . ASP B 1 285 ? -14.711 28.938 -5.059 1 93 285 ASP B C 1
ATOM 4776 O O . ASP B 1 285 ? -15.031 29.859 -5.824 1 93 285 ASP B O 1
ATOM 4780 N N . GLY B 1 286 ? -15.328 28.672 -3.951 1 95.25 286 GLY B N 1
ATOM 4781 C CA . GLY B 1 286 ? -16.328 29.609 -3.447 1 95.25 286 GLY B CA 1
ATOM 4782 C C . GLY B 1 286 ? -17.75 29.188 -3.779 1 95.25 286 GLY B C 1
ATOM 4783 O O . GLY B 1 286 ? -18.703 29.922 -3.473 1 95.25 286 GLY B O 1
ATOM 4784 N N . THR B 1 287 ? -17.891 28.062 -4.336 1 96.12 287 THR B N 1
ATOM 4785 C CA . THR B 1 287 ? -19.234 27.578 -4.688 1 96.12 287 THR B CA 1
ATOM 4786 C C . THR B 1 287 ? -19.844 26.781 -3.537 1 96.12 287 THR B C 1
ATOM 4788 O O . THR B 1 287 ? -19.203 25.875 -3.004 1 96.12 287 THR B O 1
ATOM 4791 N N . LEU B 1 288 ? -21.047 27.141 -3.197 1 97.75 288 LEU B N 1
ATOM 4792 C CA . LEU B 1 288 ? -21.844 26.328 -2.271 1 97.75 288 LEU B CA 1
ATOM 4793 C C . LEU B 1 288 ? -22.688 25.312 -3.023 1 97.75 288 LEU B C 1
ATOM 4795 O O . LEU B 1 288 ? -23.406 25.656 -3.951 1 97.75 288 LEU B O 1
ATOM 4799 N N . LEU B 1 289 ? -22.516 24.078 -2.621 1 98.25 289 LEU B N 1
ATOM 4800 C CA . LEU B 1 289 ? -23.312 23 -3.182 1 98.25 289 LEU B CA 1
ATOM 4801 C C . LEU B 1 289 ? -24.203 22.375 -2.109 1 98.25 289 LEU B C 1
ATOM 4803 O O . LEU B 1 289 ? -23.766 22.188 -0.97 1 98.25 289 LEU B O 1
ATOM 4807 N N . ALA B 1 290 ? -25.453 22 -2.48 1 98.75 290 ALA B N 1
ATOM 4808 C CA . ALA B 1 290 ? -26.375 21.328 -1.56 1 98.75 290 ALA B CA 1
ATOM 4809 C C . ALA B 1 290 ? -27.344 20.422 -2.311 1 98.75 290 ALA B C 1
ATOM 4811 O O . ALA B 1 290 ? -27.5 20.547 -3.529 1 98.75 290 ALA B O 1
ATOM 4812 N N . ASP B 1 291 ? -27.922 19.609 -1.518 1 98.25 291 ASP B N 1
ATOM 4813 C CA . ASP B 1 291 ? -28.875 18.688 -2.125 1 98.25 291 ASP B CA 1
ATOM 4814 C C . ASP B 1 291 ? -30.109 19.422 -2.635 1 98.25 291 ASP B C 1
ATOM 4816 O O . ASP B 1 291 ? -30.703 19.016 -3.627 1 98.25 291 ASP B O 1
ATOM 4820 N N . ARG B 1 292 ? -30.656 20.516 -1.961 1 96.69 292 ARG B N 1
ATOM 4821 C CA . ARG B 1 292 ? -31.781 21.359 -2.359 1 96.69 292 ARG B CA 1
ATOM 4822 C C . ARG B 1 292 ? -31.641 22.75 -1.747 1 96.69 292 ARG B C 1
ATOM 4824 O O . ARG B 1 292 ? -30.906 22.953 -0.788 1 96.69 292 ARG B O 1
ATOM 4831 N N . PRO B 1 293 ? -32.25 23.688 -2.271 1 96.94 293 PRO B N 1
ATOM 4832 C CA . PRO B 1 293 ? -32.125 25.062 -1.786 1 96.94 293 PRO B CA 1
ATOM 4833 C C . PRO B 1 293 ? -32.531 25.219 -0.326 1 96.94 293 PRO B C 1
ATOM 4835 O O . PRO B 1 293 ? -32.031 26.078 0.381 1 96.94 293 PRO B O 1
ATOM 4838 N N . ASP B 1 294 ? -33.469 24.406 0.089 1 97.75 294 ASP B N 1
ATOM 4839 C CA . ASP B 1 294 ? -33.969 24.5 1.464 1 97.75 294 ASP B CA 1
ATOM 4840 C C . ASP B 1 294 ? -33.406 23.375 2.318 1 97.75 294 ASP B C 1
ATOM 4842 O O . ASP B 1 294 ? -34 22.953 3.303 1 97.75 294 ASP B O 1
ATOM 4846 N N . SER B 1 295 ? -32.281 22.891 1.98 1 98.12 295 SER B N 1
ATOM 4847 C CA . SER B 1 295 ? -31.641 21.781 2.67 1 98.12 295 SER B CA 1
ATOM 4848 C C . SER B 1 295 ? -31.328 22.141 4.121 1 98.12 295 SER B C 1
ATOM 4850 O O . SER B 1 295 ? -30.797 23.219 4.402 1 98.12 295 SER B O 1
ATOM 4852 N N . SER B 1 296 ? -31.562 21.25 5.027 1 98.5 296 SER B N 1
ATOM 4853 C CA . SER B 1 296 ? -31.188 21.438 6.422 1 98.5 296 SER B CA 1
ATOM 4854 C C . SER B 1 296 ? -29.672 21.516 6.578 1 98.5 296 SER B C 1
ATOM 4856 O O . SER B 1 296 ? -29.156 22.266 7.418 1 98.5 296 SER B O 1
ATOM 4858 N N . SER B 1 297 ? -28.906 20.75 5.805 1 98.81 297 SER B N 1
ATOM 4859 C CA . SER B 1 297 ? -27.453 20.797 5.848 1 98.81 297 SER B CA 1
ATOM 4860 C C . SER B 1 297 ? -26.922 22.141 5.359 1 98.81 297 SER B C 1
ATOM 4862 O O . SER B 1 297 ? -25.922 22.641 5.867 1 98.81 297 SER B O 1
ATOM 4864 N N . LEU B 1 298 ? -27.594 22.672 4.363 1 98.69 298 LEU B N 1
ATOM 4865 C CA . LEU B 1 298 ? -27.203 24 3.895 1 98.69 298 LEU B CA 1
ATOM 4866 C C . LEU B 1 298 ? -27.438 25.047 4.977 1 98.69 298 LEU B C 1
ATOM 4868 O O . LEU B 1 298 ? -26.625 25.953 5.156 1 98.69 298 LEU B O 1
ATOM 4872 N N . ALA B 1 299 ? -28.547 24.938 5.656 1 98.62 299 ALA B N 1
ATOM 4873 C CA . ALA B 1 299 ? -28.844 25.859 6.75 1 98.62 299 ALA B CA 1
ATOM 4874 C C . ALA B 1 299 ? -27.75 25.812 7.816 1 98.62 299 ALA B C 1
ATOM 4876 O O . ALA B 1 299 ? -27.297 26.844 8.297 1 98.62 299 ALA B O 1
ATOM 4877 N N . VAL B 1 300 ? -27.328 24.641 8.195 1 98.75 300 VAL B N 1
ATOM 4878 C CA . VAL B 1 300 ? -26.281 24.469 9.188 1 98.75 300 VAL B CA 1
ATOM 4879 C C . VAL B 1 300 ? -24.969 25.062 8.664 1 98.75 300 VAL B C 1
ATOM 4881 O O . VAL B 1 300 ? -24.281 25.797 9.383 1 98.75 300 VAL B O 1
ATOM 4884 N N . LEU B 1 301 ? -24.625 24.797 7.402 1 98.62 301 LEU B N 1
ATOM 4885 C CA . LEU B 1 301 ? -23.406 25.312 6.801 1 98.62 301 LEU B CA 1
ATOM 4886 C C . LEU B 1 301 ? -23.406 26.844 6.793 1 98.62 301 LEU B C 1
ATOM 4888 O O . LEU B 1 301 ? -22.406 27.469 7.121 1 98.62 301 LEU B O 1
ATOM 4892 N N . ARG B 1 302 ? -24.531 27.391 6.48 1 97.94 302 ARG B N 1
ATOM 4893 C CA . ARG B 1 302 ? -24.656 28.844 6.5 1 97.94 302 ARG B CA 1
ATOM 4894 C C . ARG B 1 302 ? -24.422 29.406 7.906 1 97.94 302 ARG B C 1
ATOM 4896 O O . ARG B 1 302 ? -23.812 30.453 8.07 1 97.94 302 ARG B O 1
ATOM 4903 N N . SER B 1 303 ? -24.938 28.719 8.82 1 98.31 303 SER B N 1
ATOM 4904 C CA . SER B 1 303 ? -24.719 29.125 10.195 1 98.31 303 SER B CA 1
ATOM 4905 C C . SER B 1 303 ? -23.234 29.078 10.547 1 98.31 303 SER B C 1
ATOM 4907 O O . SER B 1 303 ? -22.719 29.938 11.266 1 98.31 303 SER B O 1
ATOM 4909 N N . TRP B 1 304 ? -22.5 28.016 10.109 1 98.44 304 TRP B N 1
ATOM 4910 C CA . TRP B 1 304 ? -21.062 27.906 10.312 1 98.44 304 TRP B CA 1
ATOM 4911 C C . TRP B 1 304 ? -20.328 29.094 9.672 1 98.44 304 TRP B C 1
ATOM 4913 O O . TRP B 1 304 ? -19.469 29.719 10.297 1 98.44 304 TRP B O 1
ATOM 4923 N N . LEU B 1 305 ? -20.734 29.422 8.469 1 97.88 305 LEU B N 1
ATOM 4924 C CA . LEU B 1 305 ? -20.094 30.5 7.711 1 97.88 305 LEU B CA 1
ATOM 4925 C C . LEU B 1 305 ? -20.344 31.859 8.359 1 97.88 305 LEU B C 1
ATOM 4927 O O . LEU B 1 305 ? -19.453 32.688 8.422 1 97.88 305 LEU B O 1
ATOM 4931 N N . THR B 1 306 ? -21.547 32.031 8.797 1 97.44 306 THR B N 1
ATOM 4932 C CA . THR B 1 306 ? -21.875 33.25 9.508 1 97.44 306 THR B CA 1
ATOM 4933 C C . THR B 1 306 ? -21.031 33.406 10.766 1 97.44 306 THR B C 1
ATOM 4935 O O . THR B 1 306 ? -20.469 34.469 11.023 1 97.44 306 THR B O 1
ATOM 4938 N N . ALA B 1 307 ? -20.922 32.344 11.523 1 97.75 307 ALA B N 1
ATOM 4939 C CA . ALA B 1 307 ? -20.109 32.344 12.734 1 97.75 307 ALA B CA 1
ATOM 4940 C C . ALA B 1 307 ? -18.641 32.625 12.414 1 97.75 307 ALA B C 1
ATOM 4942 O O . ALA B 1 307 ? -17.953 33.312 13.148 1 97.75 307 ALA B O 1
ATOM 4943 N N . TRP B 1 308 ? -18.141 32.062 11.32 1 97.69 308 TRP B N 1
ATOM 4944 C CA . TRP B 1 308 ? -16.766 32.219 10.859 1 97.69 308 TRP B CA 1
ATOM 4945 C C . TRP B 1 308 ? -16.484 33.688 10.516 1 97.69 308 TRP B C 1
ATOM 4947 O O . TRP B 1 308 ? -15.461 34.25 10.93 1 97.69 308 TRP B O 1
ATOM 4957 N N . GLU B 1 309 ? -17.438 34.312 9.875 1 96.69 309 GLU B N 1
ATOM 4958 C CA . GLU B 1 309 ? -17.312 35.719 9.531 1 96.69 309 GLU B CA 1
ATOM 4959 C C . GLU B 1 309 ? -17.359 36.594 10.773 1 96.69 309 GLU B C 1
ATOM 4961 O O . GLU B 1 309 ? -16.578 37.531 10.906 1 96.69 309 GLU B O 1
ATOM 4966 N N . GLN B 1 310 ? -18.266 36.25 11.594 1 96.69 310 GLN B N 1
ATOM 4967 C CA . GLN B 1 310 ? -18.391 37.031 12.828 1 96.69 310 GLN B CA 1
ATOM 4968 C C . GLN B 1 310 ? -17.125 36.906 13.68 1 96.69 310 GLN B C 1
ATOM 4970 O O . GLN B 1 310 ? -16.766 37.875 14.367 1 96.69 310 GLN B O 1
ATOM 4975 N N . ALA B 1 311 ? -16.453 35.781 13.586 1 97.12 311 ALA B N 1
ATOM 4976 C CA . ALA B 1 311 ? -15.203 35.594 14.32 1 97.12 311 ALA B CA 1
ATOM 4977 C C . ALA B 1 311 ? -14.023 36.219 13.602 1 97.12 311 ALA B C 1
ATOM 4979 O O . ALA B 1 311 ? -12.875 36.094 14.039 1 97.12 311 ALA B O 1
ATOM 4980 N N . ARG B 1 312 ? -14.281 36.844 12.477 1 96.69 312 ARG B N 1
ATOM 4981 C CA . ARG B 1 312 ? -13.312 37.594 11.695 1 96.69 312 ARG B CA 1
ATOM 4982 C C . ARG B 1 312 ? -12.258 36.656 11.094 1 96.69 312 ARG B C 1
ATOM 4984 O O . ARG B 1 312 ? -11.07 37 11.078 1 96.69 312 ARG B O 1
ATOM 4991 N N . ARG B 1 313 ? -12.602 35.406 10.766 1 96.56 313 ARG B N 1
ATOM 4992 C CA . ARG B 1 313 ? -11.805 34.469 9.992 1 96.56 313 ARG B CA 1
ATOM 4993 C C . ARG B 1 313 ? -10.445 34.219 10.648 1 96.56 313 ARG B C 1
ATOM 4995 O O . ARG B 1 313 ? -9.406 34.469 10.031 1 96.56 313 ARG B O 1
ATOM 5002 N N . PRO B 1 314 ? -10.469 33.688 11.852 1 96.5 314 PRO B N 1
ATOM 5003 C CA . PRO B 1 314 ? -9.219 33.531 12.594 1 96.5 314 PRO B CA 1
ATOM 5004 C C . PRO B 1 314 ? -8.211 32.625 11.883 1 96.5 314 PRO B C 1
ATOM 5006 O O . PRO B 1 314 ? -8.602 31.641 11.273 1 96.5 314 PRO B O 1
ATOM 5009 N N . ALA B 1 315 ? -6.941 32.969 11.984 1 95.06 315 ALA B N 1
ATOM 5010 C CA . ALA B 1 315 ? -5.859 32.125 11.508 1 95.06 315 ALA B CA 1
ATOM 5011 C C . ALA B 1 315 ? -5.629 30.938 12.445 1 95.06 315 ALA B C 1
ATOM 5013 O O . ALA B 1 315 ? -6.039 30.984 13.609 1 95.06 315 ALA B O 1
ATOM 5014 N N . PRO B 1 316 ? -4.984 29.906 11.969 1 93 316 PRO B N 1
ATOM 5015 C CA . PRO B 1 316 ? -4.781 28.719 12.789 1 93 316 PRO B CA 1
ATOM 5016 C C . PRO B 1 316 ? -4.07 29.016 14.109 1 93 316 PRO B C 1
ATOM 5018 O O . PRO B 1 316 ? -4.363 28.391 15.133 1 93 316 PRO B O 1
ATOM 5021 N N . ASP B 1 317 ? -3.191 29.969 14.109 1 92.69 317 ASP B N 1
ATOM 5022 C CA . ASP B 1 317 ? -2.395 30.234 15.312 1 92.69 317 ASP B CA 1
ATOM 5023 C C . ASP B 1 317 ? -3.205 31 16.359 1 92.69 317 ASP B C 1
ATOM 5025 O O . ASP B 1 317 ? -2.719 31.25 17.453 1 92.69 317 ASP B O 1
ATOM 5029 N N . ALA B 1 318 ? -4.457 31.344 16.016 1 95.81 318 ALA B N 1
ATOM 5030 C CA . ALA B 1 318 ? -5.348 32.031 16.953 1 95.81 318 ALA B CA 1
ATOM 5031 C C . ALA B 1 318 ? -6.027 31.031 17.891 1 95.81 318 ALA B C 1
ATOM 5033 O O . ALA B 1 318 ? -6.695 31.438 18.859 1 95.81 318 ALA B O 1
ATOM 5034 N N . TYR B 1 319 ? -5.867 29.766 17.656 1 96.5 319 TYR B N 1
ATOM 5035 C CA . TYR B 1 319 ? -6.547 28.734 18.422 1 96.5 319 TYR B CA 1
ATOM 5036 C C . TYR B 1 319 ? -5.625 28.141 19.484 1 96.5 319 TYR B C 1
ATOM 5038 O O . TYR B 1 319 ? -4.402 28.156 19.328 1 96.5 319 TYR B O 1
ATOM 5046 N N . ALA B 1 320 ? -6.195 27.672 20.594 1 96.94 320 ALA B N 1
ATOM 5047 C CA . ALA B 1 320 ? -5.469 26.938 21.625 1 96.94 320 ALA B CA 1
ATOM 5048 C C . ALA B 1 320 ? -5.426 25.438 21.297 1 96.94 320 ALA B C 1
ATOM 5050 O O . ALA B 1 320 ? -6.473 24.797 21.188 1 96.94 320 ALA B O 1
ATOM 5051 N N . PRO B 1 321 ? -4.215 24.953 21.141 1 97.44 321 PRO B N 1
ATOM 5052 C CA . PRO B 1 321 ? -4.098 23.516 20.844 1 97.44 321 PRO B CA 1
ATOM 5053 C C . PRO B 1 321 ? -4.133 22.656 22.109 1 97.44 321 PRO B C 1
ATOM 5055 O O . PRO B 1 321 ? -3.555 23.031 23.125 1 97.44 321 PRO B O 1
ATOM 5058 N N . THR B 1 322 ? -4.797 21.531 22.047 1 96.75 322 THR B N 1
ATOM 5059 C CA . THR B 1 322 ? -4.84 20.562 23.125 1 96.75 322 THR B CA 1
ATOM 5060 C C . THR B 1 322 ? -4.625 19.141 22.578 1 96.75 322 THR B C 1
ATOM 5062 O O . THR B 1 322 ? -5.203 18.766 21.547 1 96.75 322 THR B O 1
ATOM 5065 N N . LEU B 1 323 ? -3.734 18.406 23.25 1 97.81 323 LEU B N 1
ATOM 5066 C CA . LEU B 1 323 ? -3.529 17 22.938 1 97.81 323 LEU B CA 1
ATOM 5067 C C . LEU B 1 323 ? -4.301 16.109 23.922 1 97.81 323 LEU B C 1
ATOM 5069 O O . LEU B 1 323 ? -4.207 16.297 25.141 1 97.81 323 LEU B O 1
ATOM 5073 N N . THR B 1 324 ? -5.059 15.219 23.375 1 96.25 324 THR B N 1
ATOM 5074 C CA . THR B 1 324 ? -5.773 14.242 24.188 1 96.25 324 THR B CA 1
ATOM 5075 C C . THR B 1 324 ? -5.352 12.82 23.828 1 96.25 324 THR B C 1
ATOM 5077 O O . THR B 1 324 ? -5.332 12.453 22.656 1 96.25 324 THR B O 1
ATOM 5080 N N . ARG B 1 325 ? -5.074 12.016 24.797 1 95.56 325 ARG B N 1
ATOM 5081 C CA . ARG B 1 325 ? -4.637 10.641 24.578 1 95.56 325 ARG B CA 1
ATOM 5082 C C . ARG B 1 325 ? -5.742 9.812 23.922 1 95.56 325 ARG B C 1
ATOM 5084 O O . ARG B 1 325 ? -6.91 9.93 24.312 1 95.56 325 ARG B O 1
ATOM 5091 N N . SER B 1 326 ? -5.355 9.102 22.859 1 93.25 326 SER B N 1
ATOM 5092 C CA . SER B 1 326 ? -6.309 8.18 22.266 1 93.25 326 SER B CA 1
ATOM 5093 C C . SER B 1 326 ? -6.641 7.027 23.203 1 93.25 326 SER B C 1
ATOM 5095 O O . SER B 1 326 ? -5.75 6.473 23.859 1 93.25 326 SER B O 1
ATOM 5097 N N . THR B 1 327 ? -7.926 6.582 23.312 1 86.5 327 THR B N 1
ATOM 5098 C CA . THR B 1 327 ? -8.352 5.496 24.188 1 86.5 327 THR B CA 1
ATOM 5099 C C . THR B 1 327 ? -8.875 4.316 23.359 1 86.5 327 THR B C 1
ATOM 5101 O O . THR B 1 327 ? -9.227 3.275 23.922 1 86.5 327 THR B O 1
ATOM 5104 N N . ALA B 1 328 ? -8.805 4.402 22.141 1 78.88 328 ALA B N 1
ATOM 5105 C CA . ALA B 1 328 ? -9.367 3.352 21.281 1 78.88 328 ALA B CA 1
ATOM 5106 C C . ALA B 1 328 ? -8.406 2.168 21.172 1 78.88 328 ALA B C 1
ATOM 5108 O O . ALA B 1 328 ? -7.207 2.352 20.938 1 78.88 328 ALA B O 1
ATOM 5109 N N . GLU B 1 329 ? -8.883 0.919 21.359 1 69.12 329 GLU B N 1
ATOM 5110 C CA . GLU B 1 329 ? -8.078 -0.298 21.375 1 69.12 329 GLU B CA 1
ATOM 5111 C C . GLU B 1 329 ? -7.465 -0.582 20.016 1 69.12 329 GLU B C 1
ATOM 5113 O O . GLU B 1 329 ? -6.344 -1.088 19.922 1 69.12 329 GLU B O 1
ATOM 5118 N N . HIS B 1 330 ? -8.125 -0.234 18.922 1 74.56 330 HIS B N 1
ATOM 5119 C CA . HIS B 1 330 ? -7.664 -0.626 17.594 1 74.56 330 HIS B CA 1
ATOM 5120 C C . HIS B 1 330 ? -6.926 0.519 16.906 1 74.56 330 HIS B C 1
ATOM 5122 O O . HIS B 1 330 ? -6.477 0.378 15.766 1 74.56 330 HIS B O 1
ATOM 5128 N N . GLU B 1 331 ? -6.738 1.543 17.688 1 79.19 331 GLU B N 1
ATOM 5129 C CA . GLU B 1 331 ? -6.059 2.707 17.125 1 79.19 331 GLU B CA 1
ATOM 5130 C C . GLU B 1 331 ? -4.594 2.746 17.547 1 79.19 331 GLU B C 1
ATOM 5132 O O . GLU B 1 331 ? -4.227 2.215 18.594 1 79.19 331 GLU B O 1
ATOM 5137 N N . THR B 1 332 ? -3.783 3.244 16.656 1 82.62 332 THR B N 1
ATOM 5138 C CA . THR B 1 332 ? -2.396 3.521 17.016 1 82.62 332 THR B CA 1
ATOM 5139 C C . THR B 1 332 ? -2.322 4.328 18.312 1 82.62 332 THR B C 1
ATOM 5141 O O . THR B 1 332 ? -3.014 5.34 18.469 1 82.62 332 THR B O 1
ATOM 5144 N N . PRO B 1 333 ? -1.58 3.891 19.312 1 93.94 333 PRO B N 1
ATOM 5145 C CA . PRO B 1 333 ? -1.439 4.695 20.516 1 93.94 333 PRO B CA 1
ATOM 5146 C C . PRO B 1 333 ? -0.847 6.074 20.25 1 93.94 333 PRO B C 1
ATOM 5148 O O . PRO B 1 333 ? 0.057 6.211 19.422 1 93.94 333 PRO B O 1
ATOM 5151 N N . GLY B 1 334 ? -1.448 7.109 20.844 1 97.69 334 GLY B N 1
ATOM 5152 C CA . GLY B 1 334 ? -0.969 8.469 20.641 1 97.69 334 GLY B CA 1
ATOM 5153 C C . GLY B 1 334 ? -1.938 9.523 21.141 1 97.69 334 GLY B C 1
ATOM 5154 O O . GLY B 1 334 ? -2.629 9.312 22.141 1 97.69 334 GLY B O 1
ATOM 5155 N N . TRP B 1 335 ? -1.866 10.727 20.594 1 98.12 335 TRP B N 1
ATOM 5156 C CA . TRP B 1 335 ? -2.668 11.867 21.016 1 98.12 335 TRP B CA 1
ATOM 5157 C C . TRP B 1 335 ? -3.398 12.492 19.828 1 98.12 335 TRP B C 1
ATOM 5159 O O . TRP B 1 335 ? -2.824 12.648 18.75 1 98.12 335 TRP B O 1
ATOM 5169 N N . HIS B 1 336 ? -4.609 12.805 20.047 1 97.31 336 HIS B N 1
ATOM 5170 C CA . HIS B 1 336 ? -5.359 13.609 19.094 1 97.31 336 HIS B CA 1
ATOM 5171 C C . HIS B 1 336 ? -5.164 15.102 19.359 1 97.31 336 HIS B C 1
ATOM 5173 O O . HIS B 1 336 ? -5.145 15.531 20.516 1 97.31 336 HIS B O 1
ATOM 5179 N N . LEU B 1 337 ? -5.008 15.852 18.328 1 98.12 337 LEU B N 1
ATOM 5180 C CA . LEU B 1 337 ? -4.918 17.297 18.438 1 98.12 337 LEU B CA 1
ATOM 5181 C C . LEU B 1 337 ? -6.266 17.953 18.156 1 98.12 337 LEU B C 1
ATOM 5183 O O . LEU B 1 337 ? -6.918 17.641 17.172 1 98.12 337 LEU B O 1
ATOM 5187 N N . ARG B 1 338 ? -6.652 18.797 19.016 1 96.56 338 ARG B N 1
ATOM 5188 C CA . ARG B 1 338 ? -7.84 19.625 18.828 1 96.56 338 ARG B CA 1
ATOM 5189 C C . ARG B 1 338 ? -7.516 21.109 19.016 1 96.56 338 ARG B C 1
ATOM 5191 O O . ARG B 1 338 ? -6.59 21.453 19.75 1 96.56 338 ARG B O 1
ATOM 5198 N N . LEU B 1 339 ? -8.242 21.891 18.281 1 97 339 LEU B N 1
ATOM 5199 C CA . LEU B 1 339 ? -8.109 23.328 18.406 1 97 339 LEU B CA 1
ATOM 5200 C C . LEU B 1 339 ? -9.375 23.953 18.984 1 97 339 LEU B C 1
ATOM 5202 O O . LEU B 1 339 ? -10.484 23.609 18.562 1 97 339 LEU B O 1
ATOM 5206 N N . SER B 1 340 ? -9.18 24.781 19.969 1 95.44 340 SER B N 1
ATOM 5207 C CA . SER B 1 340 ? -10.32 25.453 20.594 1 95.44 340 SER B CA 1
ATOM 5208 C C . SER B 1 340 ? -10.109 26.953 20.656 1 95.44 340 SER B C 1
ATOM 5210 O O . SER B 1 340 ? -8.984 27.438 20.547 1 95.44 340 SER B O 1
ATOM 5212 N N . ARG B 1 341 ? -11.258 27.703 20.703 1 91.19 341 ARG B N 1
ATOM 5213 C CA . ARG B 1 341 ? -11.266 29.141 20.875 1 91.19 341 ARG B CA 1
ATOM 5214 C C . ARG B 1 341 ? -12.461 29.594 21.719 1 91.19 341 ARG B C 1
ATOM 5216 O O . ARG B 1 341 ? -13.516 28.953 21.688 1 91.19 341 ARG B O 1
#